Protein AF-0000000075358664 (afdb_homodimer)

pLDDT: mean 82.36, std 22.29, range [19.06, 98.88]

InterPro domains:
  IPR000719 Protein kinase domain [PS50011] (1-256)
  IPR000719 Protein kinase domain [SM00220] (4-248)
  IPR001245 Serine-threonine/tyrosine-protein kinase, catalytic domain [PF07714] (7-241)
  IPR008271 Serine/threonine-protein kinase, active site [PS00108] (92-104)
  IPR011009 Protein kinase-like domain superfamily [SSF56112] (10-264)

Solvent-accessible surface area (backbone atoms only — not comparable to full-atom values): 31852 Å² total; per-residue (Å²): 116,63,68,65,48,54,51,48,42,53,48,48,52,52,50,48,56,56,56,37,67,52,82,51,90,20,39,53,48,40,78,46,71,47,58,56,81,28,34,83,41,75,41,56,66,87,44,82,58,38,30,45,38,64,30,43,68,26,84,90,38,32,78,76,57,42,46,68,54,50,50,51,28,54,52,30,45,45,50,31,50,30,36,33,54,64,68,38,97,49,33,41,34,48,62,53,57,44,46,72,30,27,30,16,33,90,85,56,48,28,19,47,46,73,64,84,72,39,44,77,36,65,90,87,54,67,63,48,73,42,61,65,40,68,38,39,44,61,34,62,29,58,50,30,60,61,63,18,35,42,33,62,45,33,42,32,18,11,47,15,47,39,48,52,25,68,48,30,44,44,60,43,57,86,24,77,47,98,88,18,54,23,46,62,20,42,49,47,51,28,46,76,68,72,43,48,75,73,53,46,31,74,84,30,68,88,65,52,52,64,72,57,52,52,49,54,52,48,53,20,40,28,22,32,30,49,50,58,86,67,26,57,51,54,66,52,48,50,47,56,73,72,33,84,83,56,83,77,80,83,62,62,81,41,45,69,35,72,55,72,72,84,77,73,81,78,63,77,82,72,70,64,77,67,74,76,72,73,75,70,76,71,76,70,76,76,73,79,126,117,62,66,65,48,53,52,49,42,54,49,46,53,53,52,47,56,57,56,36,66,54,81,51,89,18,39,52,48,43,78,46,72,46,58,57,81,28,35,82,41,77,42,58,66,87,43,82,58,39,30,46,40,65,29,43,69,27,86,90,37,32,77,75,58,44,47,68,53,49,50,51,28,52,51,31,44,45,52,32,49,30,36,32,54,64,69,38,96,49,32,40,33,49,63,51,57,44,46,71,28,26,29,15,34,90,85,56,48,30,18,45,47,72,63,85,70,39,45,77,36,65,90,88,55,66,62,46,73,42,61,63,41,68,37,39,41,62,34,61,29,60,51,30,63,61,61,18,34,44,33,62,45,34,44,32,18,10,47,15,46,40,48,52,24,68,49,30,44,44,58,43,58,87,24,78,46,98,87,19,56,23,46,61,21,42,51,48,52,27,46,76,69,72,43,48,75,72,52,45,30,75,84,34,67,87,66,51,53,63,71,57,50,50,49,52,53,48,52,20,39,28,22,32,31,50,49,58,84,68,27,56,51,54,66,52,48,50,47,58,73,73,33,84,83,56,83,75,80,83,60,61,81,43,45,71,36,72,56,73,73,77,78,79,72,78,64,77,82,71,70,64,78,68,72,74,74,74,75,71,76,71,77,71,79,75,73,78,124

Sequence (578 aa):
LSSQSGQGLEEFKNEMMLIAKLQHRNLVRLFGCCIEHGEKILIYEYMPNKSLDCFLFDPTKTGLLGWEMRVRILEGVAQGLLYLHHYSRLRVIHRDLKASNILLDSNMNPKISDFGIARLFGGDELQSNTKRIVGTYGYMSPEYALRGLFSIKSDVFSFGVLVLETLSSKKNAHFYNTDSLTLLGHAWNLWNDGRAWELMDSILQNDASYPMLNRYINVALLCVQENAADRPTMLEVISMLTNENVILPSPLQPAFSHVRIAENSSLPANCEVEACTVNCLTLSAMDARLSSQSGQGLEEFKNEMMLIAKLQHRNLVRLFGCCIEHGEKILIYEYMPNKSLDCFLFDPTKTGLLGWEMRVRILEGVAQGLLYLHHYSRLRVIHRDLKASNILLDSNMNPKISDFGIARLFGGDELQSNTKRIVGTYGYMSPEYALRGLFSIKSDVFSFGVLVLETLSSKKNAHFYNTDSLTLLGHAWNLWNDGRAWELMDSILQNDASYPMLNRYINVALLCVQENAADRPTMLEVISMLTNENVILPSPLQPAFSHVRIAENSSLPANCEVEACTVNCLTLSAMDAR

Radius of gyration: 25.47 Å; Cα contacts (8 Å, |Δi|>4): 985; chains: 2; bounding box: 72×83×66 Å

Nearest PDB structures (foldseek):
  5lpw-assembly1_A  TM=8.864E-01  e=1.838E-20  Arabidopsis thaliana
  4q5j-assembly1_A  TM=8.967E-01  e=1.034E-20  Arabidopsis thaliana
  4oh4-assembly1_A  TM=8.883E-01  e=3.460E-20  Arabidopsis thaliana
  4oh4-assembly2_B  TM=8.925E-01  e=9.204E-20  Arabidopsis thaliana
  4q5j-assembly2_B  TM=9.035E-01  e=2.060E-19  Arabidopsis thaliana

Organism: Citrus sinensis (NCBI:txid2711)

Structure (mmCIF, N/CA/C/O backbone):
data_AF-0000000075358664-model_v1
#
loop_
_entity.id
_entity.type
_entity.pdbx_description
1 polymer 'non-specific serine/threonine protein kinase'
#
loop_
_atom_site.group_PDB
_atom_site.id
_atom_site.type_symbol
_atom_site.label_atom_id
_atom_site.label_alt_id
_atom_site.label_comp_id
_atom_site.label_asym_id
_atom_site.label_entity_id
_atom_site.label_seq_id
_atom_site.pdbx_PDB_ins_code
_atom_site.Cartn_x
_atom_site.Cartn_y
_atom_site.Cartn_z
_atom_site.occupancy
_atom_site.B_iso_or_equiv
_atom_site.auth_seq_id
_atom_site.auth_comp_id
_atom_site.auth_asym_id
_atom_site.auth_atom_id
_atom_site.pdbx_PDB_model_num
ATOM 1 N N . LEU A 1 1 ? -15.062 -9.227 -15.859 1 36.56 1 LEU A N 1
ATOM 2 C CA . LEU A 1 1 ? -14.188 -8.188 -15.328 1 36.56 1 LEU A CA 1
ATOM 3 C C . LEU A 1 1 ? -14.852 -6.812 -15.438 1 36.56 1 LEU A C 1
ATOM 5 O O . LEU A 1 1 ? -14.695 -5.973 -14.547 1 36.56 1 LEU A O 1
ATOM 9 N N . SER A 1 2 ? -15.734 -6.715 -16.562 1 42.56 2 SER A N 1
ATOM 10 C CA . SER A 1 2 ? -16.391 -5.453 -16.891 1 42.56 2 SER A CA 1
ATOM 11 C C . SER A 1 2 ? -17.5 -5.121 -15.906 1 42.56 2 SER A C 1
ATOM 13 O O . SER A 1 2 ? -17.688 -3.963 -15.531 1 42.56 2 SER A O 1
ATOM 15 N N . SER A 1 3 ? -18.172 -6.168 -15.641 1 41.19 3 SER A N 1
ATOM 16 C CA . SER A 1 3 ? -19.375 -5.898 -14.836 1 41.19 3 SER A CA 1
ATOM 17 C C . SER A 1 3 ? -19 -5.406 -13.438 1 41.19 3 SER A C 1
ATOM 19 O O . SER A 1 3 ? -19.656 -4.516 -12.898 1 41.19 3 SER A O 1
ATOM 21 N N . GLN A 1 4 ? -17.938 -5.996 -12.922 1 45.41 4 GLN A N 1
ATOM 22 C CA . GLN A 1 4 ? -17.5 -5.602 -11.578 1 45.41 4 GLN A CA 1
ATOM 23 C C . GLN A 1 4 ? -16.922 -4.191 -11.586 1 45.41 4 GLN A C 1
ATOM 25 O O . GLN A 1 4 ? -17.047 -3.459 -10.602 1 45.41 4 GLN A O 1
ATOM 30 N N . SER A 1 5 ? -16.469 -3.852 -12.812 1 50.34 5 SER A N 1
ATOM 31 C CA . SER A 1 5 ? -15.914 -2.514 -12.977 1 50.34 5 SER A CA 1
ATOM 32 C C . SER A 1 5 ? -17.016 -1.453 -12.977 1 50.34 5 SER A C 1
ATOM 34 O O . SER A 1 5 ? -16.891 -0.418 -12.32 1 50.34 5 SER A O 1
ATOM 36 N N . GLY A 1 6 ? -18.109 -1.812 -13.625 1 53.06 6 GLY A N 1
ATOM 37 C CA . GLY A 1 6 ? -19.219 -0.878 -13.656 1 53.06 6 GLY A CA 1
ATOM 38 C C . GLY A 1 6 ? -19.828 -0.611 -12.289 1 53.06 6 GLY A C 1
ATOM 39 O O . GLY A 1 6 ? -20.156 0.53 -11.969 1 53.06 6 GLY A O 1
ATOM 40 N N . GLN A 1 7 ? -19.812 -1.579 -11.508 1 57.47 7 GLN A N 1
ATOM 41 C CA . GLN A 1 7 ? -20.344 -1.485 -10.156 1 57.47 7 GLN A CA 1
ATOM 42 C C . GLN A 1 7 ? -19.469 -0.592 -9.281 1 57.47 7 GLN A C 1
ATOM 44 O O . GLN A 1 7 ? -19.984 0.191 -8.477 1 57.47 7 GLN A O 1
ATOM 49 N N . GLY A 1 8 ? -18.188 -0.628 -9.688 1 67.94 8 GLY A N 1
ATOM 50 C CA . GLY A 1 8 ? -17.281 0.195 -8.906 1 67.94 8 GLY A CA 1
ATOM 51 C C . GLY A 1 8 ? -17.453 1.681 -9.148 1 67.94 8 GLY A C 1
ATOM 52 O O . GLY A 1 8 ? -17.406 2.48 -8.211 1 67.94 8 GLY A O 1
ATOM 53 N N . LEU A 1 9 ? -17.797 1.936 -10.352 1 71.44 9 LEU A N 1
ATOM 54 C CA . LEU A 1 9 ? -17.969 3.338 -10.719 1 71.44 9 LEU A CA 1
ATOM 55 C C . LEU A 1 9 ? -19.25 3.904 -10.141 1 71.44 9 LEU A C 1
ATOM 57 O O . LEU A 1 9 ? -19.281 5.039 -9.664 1 71.44 9 LEU A O 1
ATOM 61 N N . GLU A 1 10 ? -20.25 3.111 -10.273 1 73.69 10 GLU A N 1
ATOM 62 C CA . GLU A 1 10 ? -21.531 3.549 -9.719 1 73.69 10 GLU A CA 1
ATOM 63 C C . GLU A 1 10 ? -21.438 3.721 -8.203 1 73.69 10 GLU A C 1
ATOM 65 O O . GLU A 1 10 ? -21.984 4.676 -7.648 1 73.69 10 GLU A O 1
ATOM 70 N N . GLU A 1 11 ? -20.75 2.844 -7.695 1 76.81 11 GLU A N 1
ATOM 71 C CA . GLU A 1 11 ? -20.562 2.93 -6.25 1 76.81 11 GLU A CA 1
ATOM 72 C C . GLU A 1 11 ? -19.781 4.188 -5.871 1 76.81 11 GLU A C 1
ATOM 74 O O . GLU A 1 11 ? -20.125 4.871 -4.906 1 76.81 11 GLU A O 1
ATOM 79 N N . PHE A 1 12 ? -18.828 4.504 -6.645 1 79.19 12 PHE A N 1
ATOM 80 C CA . PHE A 1 12 ? -18.031 5.695 -6.395 1 79.19 12 PHE A CA 1
ATOM 81 C C . PHE A 1 12 ? -18.875 6.953 -6.508 1 79.19 12 PHE A C 1
ATOM 83 O O . PHE A 1 12 ? -18.844 7.816 -5.629 1 79.19 12 PHE A O 1
ATOM 90 N N . LYS A 1 13 ? -19.641 6.996 -7.527 1 78.19 13 LYS A N 1
ATOM 91 C CA . LYS A 1 13 ? -20.484 8.172 -7.734 1 78.19 13 LYS A CA 1
ATOM 92 C C . LYS A 1 13 ? -21.469 8.344 -6.594 1 78.19 13 LYS A C 1
ATOM 94 O O . LYS A 1 13 ? -21.688 9.461 -6.105 1 78.19 13 LYS A O 1
ATOM 99 N N . ASN A 1 14 ? -22 7.246 -6.188 1 82.31 14 ASN A N 1
ATOM 100 C CA . ASN A 1 14 ? -22.953 7.293 -5.09 1 82.31 14 ASN A CA 1
ATOM 101 C C . ASN A 1 14 ? -22.297 7.754 -3.791 1 82.31 14 ASN A C 1
ATOM 103 O O . ASN A 1 14 ? -22.859 8.586 -3.07 1 82.31 14 ASN A O 1
ATOM 107 N N . GLU A 1 15 ? -21.156 7.227 -3.6 1 82.88 15 GLU A N 1
ATOM 108 C CA . GLU A 1 15 ? -20.438 7.621 -2.4 1 82.88 15 GLU A CA 1
ATOM 109 C C . GLU A 1 15 ? -20.062 9.102 -2.438 1 82.88 15 GLU A C 1
ATOM 111 O O . GLU A 1 15 ? -20.219 9.812 -1.438 1 82.88 15 GLU A O 1
ATOM 116 N N . MET A 1 16 ? -19.734 9.586 -3.564 1 83.94 16 MET A N 1
ATOM 117 C CA . MET A 1 16 ? -19.312 10.984 -3.689 1 83.94 16 MET A CA 1
ATOM 118 C C . MET A 1 16 ? -20.516 11.922 -3.525 1 83.94 16 MET A C 1
ATOM 120 O O . MET A 1 16 ? -20.375 13 -2.953 1 83.94 16 MET A O 1
ATOM 124 N N . MET A 1 17 ? -21.609 11.445 -3.945 1 85.62 17 MET A N 1
ATOM 125 C CA . MET A 1 17 ? -22.812 12.258 -3.793 1 85.62 17 MET A CA 1
ATOM 126 C C . MET A 1 17 ? -23.172 12.422 -2.32 1 85.62 17 MET A C 1
ATOM 128 O O . MET A 1 17 ? -23.641 13.484 -1.906 1 85.62 17 MET A O 1
ATOM 132 N N . LEU A 1 18 ? -22.953 11.375 -1.618 1 85.25 18 LEU A N 1
ATOM 133 C CA . LEU A 1 18 ? -23.234 11.445 -0.187 1 85.25 18 LEU A CA 1
ATOM 134 C C . LEU A 1 18 ? -22.203 12.32 0.521 1 85.25 18 LEU A C 1
ATOM 136 O O . LEU A 1 18 ? -22.562 13.117 1.394 1 85.25 18 LEU A O 1
ATOM 140 N N . ILE A 1 19 ? -21.016 12.227 0.086 1 87.44 19 ILE A N 1
ATOM 141 C CA . ILE A 1 19 ? -19.953 13.016 0.692 1 87.44 19 ILE A CA 1
ATOM 142 C C . ILE A 1 19 ? -20.156 14.492 0.365 1 87.44 19 ILE A C 1
ATOM 144 O O . ILE A 1 19 ? -19.875 15.359 1.192 1 87.44 19 ILE A O 1
ATOM 148 N N . ALA A 1 20 ? -20.672 14.727 -0.804 1 88.06 20 ALA A N 1
ATOM 149 C CA . ALA A 1 20 ? -20.906 16.109 -1.244 1 88.06 20 ALA A CA 1
ATOM 150 C C . ALA A 1 20 ? -21.922 16.797 -0.352 1 88.06 20 ALA A C 1
ATOM 152 O O . ALA A 1 20 ? -21.984 18.031 -0.297 1 88.06 20 ALA A O 1
ATOM 153 N N . LYS A 1 21 ? -22.688 16.078 0.327 1 88.81 21 LYS A N 1
ATOM 154 C CA . LYS A 1 21 ? -23.719 16.641 1.184 1 88.81 21 LYS A CA 1
ATOM 155 C C . LYS A 1 21 ? -23.156 17.047 2.541 1 88.81 21 LYS A C 1
ATOM 157 O O . LYS A 1 21 ? -23.812 17.766 3.303 1 88.81 21 LYS A O 1
ATOM 162 N N . LEU A 1 22 ? -22.047 16.578 2.811 1 89.75 22 LEU A N 1
ATOM 163 C CA . LEU A 1 22 ? -21.438 16.922 4.094 1 89.75 22 LEU A CA 1
ATOM 164 C C . LEU A 1 22 ? -21 18.375 4.125 1 89.75 22 LEU A C 1
ATOM 166 O O . LEU A 1 22 ? -20.453 18.891 3.146 1 89.75 22 LEU A O 1
ATOM 170 N N . GLN A 1 23 ? -21.391 19.047 5.262 1 91.19 23 GLN A N 1
ATOM 171 C CA . GLN A 1 23 ? -21.016 20.453 5.457 1 91.19 23 GLN A CA 1
ATOM 172 C C . GLN A 1 23 ? -20.344 20.656 6.812 1 91.19 23 GLN A C 1
ATOM 174 O O . GLN A 1 23 ? -20.922 20.328 7.852 1 91.19 23 GLN A O 1
ATOM 179 N N . HIS A 1 24 ? -19.219 21.156 6.785 1 94.94 24 HIS A N 1
ATOM 180 C CA . HIS A 1 24 ? -18.422 21.484 7.965 1 94.94 24 HIS A CA 1
ATOM 181 C C . HIS A 1 24 ? -17.375 22.531 7.645 1 94.94 24 HIS A C 1
ATOM 183 O O . HIS A 1 24 ? -16.812 22.547 6.539 1 94.94 24 HIS A O 1
ATOM 189 N N . ARG A 1 25 ? -17.062 23.312 8.562 1 96.5 25 ARG A N 1
ATOM 190 C CA . ARG A 1 25 ? -16.141 24.438 8.344 1 96.5 25 ARG A CA 1
ATOM 191 C C . ARG A 1 25 ? -14.758 23.938 7.969 1 96.5 25 ARG A C 1
ATOM 193 O O . ARG A 1 25 ? -14 24.641 7.293 1 96.5 25 ARG A O 1
ATOM 200 N N . ASN A 1 26 ? -14.383 22.734 8.352 1 98 26 ASN A N 1
ATOM 201 C CA . ASN A 1 26 ? -13.047 22.203 8.094 1 98 26 ASN A CA 1
ATOM 202 C C . ASN A 1 26 ? -13.062 21.141 7.004 1 98 26 ASN A C 1
ATOM 204 O O . ASN A 1 26 ? -12.125 20.344 6.902 1 98 26 ASN A O 1
ATOM 208 N N . LEU A 1 27 ? -14.125 21.078 6.242 1 96.69 27 LEU A N 1
ATOM 209 C CA . LEU A 1 27 ? -14.227 20.25 5.039 1 96.69 27 LEU A CA 1
ATOM 210 C C . LEU A 1 27 ? -14.477 21.109 3.809 1 96.69 27 LEU A C 1
ATOM 212 O O . LEU A 1 27 ? -15.289 22.047 3.85 1 96.69 27 LEU A O 1
ATOM 216 N N . VAL A 1 28 ? -13.711 20.781 2.791 1 96.06 28 VAL A N 1
ATOM 217 C CA . VAL A 1 28 ? -13.969 21.5 1.547 1 96.06 28 VAL A CA 1
ATOM 218 C C . VAL A 1 28 ? -15.367 21.156 1.032 1 96.06 28 VAL A C 1
ATOM 220 O O . VAL A 1 28 ? -15.812 20.016 1.151 1 96.06 28 VAL A O 1
ATOM 223 N N . ARG A 1 29 ? -15.953 22.109 0.507 1 92.75 29 ARG A N 1
ATOM 224 C CA . ARG A 1 29 ? -17.266 21.859 -0.096 1 92.75 29 ARG A CA 1
ATOM 225 C C . ARG A 1 29 ? -17.125 21.219 -1.471 1 92.75 29 ARG A C 1
ATOM 227 O O . ARG A 1 29 ? -16.438 21.75 -2.348 1 92.75 29 ARG A O 1
ATOM 234 N N . LEU A 1 30 ? -17.703 20.062 -1.609 1 90.06 30 LEU A N 1
ATOM 235 C CA . LEU A 1 30 ? -17.688 19.359 -2.885 1 90.06 30 LEU A CA 1
ATOM 236 C C . LEU A 1 30 ? -18.906 19.734 -3.73 1 90.06 30 LEU A C 1
ATOM 238 O O . LEU A 1 30 ? -20.047 19.578 -3.295 1 90.06 30 LEU A O 1
ATOM 242 N N . PHE A 1 31 ? -18.656 20.266 -4.934 1 87.69 31 PHE A N 1
ATOM 243 C CA . PHE A 1 31 ? -19.75 20.703 -5.801 1 87.69 31 PHE A CA 1
ATOM 244 C C . PHE A 1 31 ? -20.203 19.578 -6.723 1 87.69 31 PHE A C 1
ATOM 246 O O . PHE A 1 31 ? -21.344 19.547 -7.16 1 87.69 31 PHE A O 1
ATOM 253 N N . GLY A 1 32 ? -19.266 18.734 -7.055 1 83.12 32 GLY A N 1
ATOM 254 C CA . GLY A 1 32 ? -19.609 17.641 -7.945 1 83.12 32 GLY A CA 1
ATOM 255 C C . GLY A 1 32 ? -18.422 16.75 -8.297 1 83.12 32 GLY A C 1
ATOM 256 O O . GLY A 1 32 ? -17.312 16.984 -7.809 1 83.12 32 GLY A O 1
ATOM 257 N N . CYS A 1 33 ? -18.781 15.633 -8.852 1 80.44 33 CYS A N 1
ATOM 258 C CA . CYS A 1 33 ? -17.766 14.727 -9.359 1 80.44 33 CYS A CA 1
ATOM 259 C C . CYS A 1 33 ? -18.094 14.281 -10.781 1 80.44 33 CYS A C 1
ATOM 261 O O . CYS A 1 33 ? -19.25 14.305 -11.188 1 80.44 33 CYS A O 1
ATOM 263 N N . CYS A 1 34 ? -17.078 14.188 -11.516 1 75.56 34 CYS A N 1
ATOM 264 C CA . CYS A 1 34 ? -17.266 13.641 -12.859 1 75.56 34 CYS A CA 1
ATOM 265 C C . CYS A 1 34 ? -16.125 12.695 -13.234 1 75.56 34 CYS A C 1
ATOM 267 O O . CYS A 1 34 ? -15.109 12.648 -12.547 1 75.56 34 CYS A O 1
ATOM 269 N N . ILE A 1 35 ? -16.453 11.852 -14.047 1 70.38 35 ILE A N 1
ATOM 270 C CA . ILE A 1 35 ? -15.422 10.984 -14.617 1 70.38 35 ILE A CA 1
ATOM 271 C C . ILE A 1 35 ? -15.102 11.43 -16.047 1 70.38 35 ILE A C 1
ATOM 273 O O . ILE A 1 35 ? -15.984 11.492 -16.891 1 70.38 35 ILE A O 1
ATOM 277 N N . GLU A 1 36 ? -13.898 12.016 -16.172 1 65.19 36 GLU A N 1
ATOM 278 C CA . GLU A 1 36 ? -13.461 12.453 -17.5 1 65.19 36 GLU A CA 1
ATOM 279 C C . GLU A 1 36 ? -12.234 11.664 -17.969 1 65.19 36 GLU A C 1
ATOM 281 O O . GLU A 1 36 ? -11.211 11.641 -17.281 1 65.19 36 GLU A O 1
ATOM 286 N N . HIS A 1 37 ? -12.32 11.102 -19.047 1 63.09 37 HIS A N 1
ATOM 287 C CA . HIS A 1 37 ? -11.227 10.344 -19.641 1 63.09 37 HIS A CA 1
ATOM 288 C C . HIS A 1 37 ? -10.664 9.328 -18.641 1 63.09 37 HIS A C 1
ATOM 290 O O . HIS A 1 37 ? -9.445 9.219 -18.484 1 63.09 37 HIS A O 1
ATOM 296 N N . GLY A 1 38 ? -11.547 8.672 -17.828 1 63.31 38 GLY A N 1
ATOM 297 C CA . GLY A 1 38 ? -11.141 7.598 -16.922 1 63.31 38 GLY A CA 1
ATOM 298 C C . GLY A 1 38 ? -10.602 8.094 -15.602 1 63.31 38 GLY A C 1
ATOM 299 O O . GLY A 1 38 ? -10.25 7.301 -14.727 1 63.31 38 GLY A O 1
ATOM 300 N N . GLU A 1 39 ? -10.602 9.383 -15.477 1 67.88 39 GLU A N 1
ATOM 301 C CA . GLU A 1 39 ? -10.117 9.953 -14.227 1 67.88 39 GLU A CA 1
ATOM 302 C C . GLU A 1 39 ? -11.273 10.508 -13.391 1 67.88 39 GLU A C 1
ATOM 304 O O . GLU A 1 39 ? -12.195 11.125 -13.93 1 67.88 39 GLU A O 1
ATOM 309 N N . LYS A 1 40 ? -11.172 10.062 -12.148 1 74.12 40 LYS A N 1
ATOM 310 C CA . LYS A 1 40 ? -12.109 10.664 -11.203 1 74.12 40 LYS A CA 1
ATOM 311 C C . LYS A 1 40 ? -11.734 12.109 -10.891 1 74.12 40 LYS A C 1
ATOM 313 O O . LYS A 1 40 ? -10.594 12.391 -10.523 1 74.12 40 LYS A O 1
ATOM 318 N N . ILE A 1 41 ? -12.664 13 -11.266 1 77.88 41 ILE A N 1
ATOM 319 C CA . ILE A 1 41 ? -12.414 14.414 -11.016 1 77.88 41 ILE A CA 1
ATOM 320 C C . ILE A 1 41 ? -13.391 14.93 -9.953 1 77.88 41 ILE A C 1
ATOM 322 O O . ILE A 1 41 ? -14.602 14.719 -10.062 1 77.88 41 ILE A O 1
ATOM 326 N N . LEU A 1 42 ? -12.867 15.484 -8.992 1 83.38 42 LEU A N 1
ATOM 327 C CA . LEU A 1 42 ? -13.664 16.125 -7.949 1 83.38 42 LEU A CA 1
ATOM 328 C C . LEU A 1 42 ? -13.633 17.641 -8.086 1 83.38 42 LEU A C 1
ATOM 330 O O . LEU A 1 42 ? -12.578 18.219 -8.367 1 83.38 42 LEU A O 1
ATOM 334 N N . ILE A 1 43 ? -14.797 18.266 -8.07 1 86.12 43 ILE A N 1
ATOM 335 C CA . ILE A 1 43 ? -14.898 19.719 -8.133 1 86.12 43 ILE A CA 1
ATOM 336 C C . ILE A 1 43 ? -15.242 20.281 -6.754 1 86.12 43 ILE A C 1
ATOM 338 O O . ILE A 1 43 ? -16.266 19.922 -6.172 1 86.12 43 ILE A O 1
ATOM 342 N N . TYR A 1 44 ? -14.305 21.078 -6.219 1 88.94 44 TYR A N 1
ATOM 343 C CA . TYR A 1 44 ? -14.562 21.625 -4.898 1 88.94 44 TYR A CA 1
ATOM 344 C C . TYR A 1 44 ? -14.32 23.141 -4.887 1 88.94 44 TYR A C 1
ATOM 346 O O . TYR A 1 44 ? -13.875 23.703 -5.887 1 88.94 44 TYR A O 1
ATOM 354 N N . GLU A 1 45 ? -14.742 23.797 -3.863 1 90.75 45 GLU A N 1
ATOM 355 C CA . GLU A 1 45 ? -14.57 25.234 -3.682 1 90.75 45 GLU A CA 1
ATOM 356 C C . GLU A 1 45 ? -13.102 25.625 -3.795 1 90.75 45 GLU A C 1
ATOM 358 O O . GLU A 1 45 ? -12.211 24.844 -3.471 1 90.75 45 GLU A O 1
ATOM 363 N N . TYR A 1 46 ? -12.93 26.781 -4.297 1 88.88 46 TYR A N 1
ATOM 364 C CA . TYR A 1 46 ? -11.578 27.312 -4.484 1 88.88 46 TYR A CA 1
ATOM 365 C C . TYR A 1 46 ? -10.953 27.703 -3.15 1 88.88 46 TYR A C 1
ATOM 367 O O . TYR A 1 46 ? -11.602 28.344 -2.324 1 88.88 46 TYR A O 1
ATOM 375 N N . MET A 1 47 ? -9.758 27.266 -2.979 1 92 47 MET A N 1
ATOM 376 C CA . MET A 1 47 ? -8.969 27.594 -1.796 1 92 47 MET A CA 1
ATOM 377 C C . MET A 1 47 ? -7.746 28.438 -2.174 1 92 47 MET A C 1
ATOM 379 O O . MET A 1 47 ? -6.75 27.891 -2.664 1 92 47 MET A O 1
ATOM 383 N N . PRO A 1 48 ? -7.734 29.703 -1.824 1 91.5 48 PRO A N 1
ATOM 384 C CA . PRO A 1 48 ? -6.762 30.641 -2.393 1 91.5 48 PRO A CA 1
ATOM 385 C C . PRO A 1 48 ? -5.336 30.359 -1.928 1 91.5 48 PRO A C 1
ATOM 387 O O . PRO A 1 48 ? -4.379 30.641 -2.652 1 91.5 48 PRO A O 1
ATOM 390 N N . ASN A 1 49 ? -5.164 29.875 -0.69 1 93.38 49 ASN A N 1
ATOM 391 C CA . ASN A 1 49 ? -3.816 29.719 -0.158 1 93.38 49 ASN A CA 1
ATOM 392 C C . ASN A 1 49 ? -3.262 28.328 -0.432 1 93.38 49 ASN A C 1
ATOM 394 O O . ASN A 1 49 ? -2.275 27.906 0.179 1 93.38 49 ASN A O 1
ATOM 398 N N . LYS A 1 50 ? -3.855 27.578 -1.27 1 93.44 50 LYS A N 1
ATOM 399 C CA . LYS A 1 50 ? -3.387 26.266 -1.718 1 93.44 50 LYS A CA 1
ATOM 400 C C . LYS A 1 50 ? -3.289 25.281 -0.55 1 93.44 50 LYS A C 1
ATOM 402 O O . LYS A 1 50 ? -4.113 25.312 0.366 1 93.44 50 LYS A O 1
ATOM 407 N N . SER A 1 51 ? -2.43 24.328 -0.701 1 96.69 51 SER A N 1
ATOM 408 C CA . SER A 1 51 ? -2.383 23.25 0.275 1 96.69 51 SER A CA 1
ATOM 409 C C . SER A 1 51 ? -1.314 23.5 1.333 1 96.69 51 SER A C 1
ATOM 411 O O . SER A 1 51 ? -0.385 24.281 1.109 1 96.69 51 SER A O 1
ATOM 413 N N . LEU A 1 52 ? -1.48 22.891 2.441 1 97.88 52 LEU A N 1
ATOM 414 C CA . LEU A 1 52 ? -0.572 23.016 3.576 1 97.88 52 LEU A CA 1
ATOM 415 C C . LEU A 1 52 ? 0.846 22.609 3.18 1 97.88 52 LEU A C 1
ATOM 417 O O . LEU A 1 52 ? 1.817 23.219 3.645 1 97.88 52 LEU A O 1
ATOM 421 N N . ASP A 1 53 ? 0.987 21.547 2.332 1 96 53 ASP A N 1
ATOM 422 C CA . ASP A 1 53 ? 2.307 21.062 1.942 1 96 53 ASP A CA 1
ATOM 423 C C . ASP A 1 53 ? 3.1 22.141 1.209 1 96 53 ASP A C 1
ATOM 425 O O . ASP A 1 53 ? 4.328 22.172 1.284 1 96 53 ASP A O 1
ATOM 429 N N . CYS A 1 54 ? 2.443 23.078 0.572 1 94.19 54 CYS A N 1
ATOM 430 C CA . CYS A 1 54 ? 3.078 24.172 -0.152 1 94.19 54 CYS A CA 1
ATOM 431 C C . CYS A 1 54 ? 3.801 25.109 0.806 1 94.19 54 CYS A C 1
ATOM 433 O O . CYS A 1 54 ? 4.734 25.812 0.409 1 94.19 54 CYS A O 1
ATOM 435 N N . PHE A 1 55 ? 3.385 25.141 2.01 1 94.38 55 PHE A N 1
ATOM 436 C CA . PHE A 1 55 ? 4 25.984 3.025 1 94.38 55 PHE A CA 1
ATOM 437 C C . PHE A 1 55 ? 5.02 25.203 3.84 1 94.38 55 PHE A C 1
ATOM 439 O O . PHE A 1 55 ? 6.156 25.641 4.012 1 94.38 55 PHE A O 1
ATOM 446 N N . LEU A 1 56 ? 4.695 24.047 4.227 1 94.5 56 LEU A N 1
ATOM 447 C CA . LEU A 1 56 ? 5.5 23.266 5.16 1 94.5 56 LEU A CA 1
ATOM 448 C C . LEU A 1 56 ? 6.828 22.859 4.527 1 94.5 56 LEU A C 1
ATOM 450 O O . LEU A 1 56 ? 7.867 22.859 5.195 1 94.5 56 LEU A O 1
ATOM 454 N N . PHE A 1 57 ? 6.734 22.484 3.246 1 92.5 57 PHE A N 1
ATOM 455 C CA . PHE A 1 57 ? 7.906 21.844 2.668 1 92.5 57 PHE A CA 1
ATOM 456 C C . PHE A 1 57 ? 8.57 22.75 1.643 1 92.5 57 PHE A C 1
ATOM 458 O O . PHE A 1 57 ? 9.422 22.312 0.871 1 92.5 57 PHE A O 1
ATOM 465 N N . ASP A 1 58 ? 8.18 23.938 1.615 1 90.5 58 ASP A N 1
ATOM 466 C CA . ASP A 1 58 ? 8.828 24.984 0.834 1 90.5 58 ASP A CA 1
ATOM 467 C C . ASP A 1 58 ? 9.625 25.922 1.735 1 90.5 58 ASP A C 1
ATOM 469 O O . ASP A 1 58 ? 9.047 26.734 2.469 1 90.5 58 ASP A O 1
ATOM 473 N N . PRO A 1 59 ? 10.883 25.891 1.601 1 86.5 59 PRO A N 1
ATOM 474 C CA . PRO A 1 59 ? 11.727 26.672 2.494 1 86.5 59 PRO A CA 1
ATOM 475 C C . PRO A 1 59 ? 11.438 28.172 2.406 1 86.5 59 PRO A C 1
ATOM 477 O O . PRO A 1 59 ? 11.672 28.906 3.371 1 86.5 59 PRO A O 1
ATOM 480 N N . THR A 1 60 ? 10.906 28.594 1.328 1 88.5 60 THR A N 1
ATOM 481 C CA . THR A 1 60 ? 10.656 30.031 1.152 1 88.5 60 THR A CA 1
ATOM 482 C C . THR A 1 60 ? 9.336 30.422 1.813 1 88.5 60 THR A C 1
ATOM 484 O O . THR A 1 60 ? 9.086 31.609 2.043 1 88.5 60 THR A O 1
ATOM 487 N N . LYS A 1 61 ? 8.508 29.453 2.16 1 89 61 LYS A N 1
ATOM 488 C CA . LYS A 1 61 ? 7.176 29.766 2.668 1 89 61 LYS A CA 1
ATOM 489 C C . LYS A 1 61 ? 6.996 29.266 4.098 1 89 61 LYS A C 1
ATOM 491 O O . LYS A 1 61 ? 6.055 29.656 4.789 1 89 61 LYS A O 1
ATOM 496 N N . THR A 1 62 ? 7.879 28.453 4.477 1 83 62 THR A N 1
ATOM 497 C CA . THR A 1 62 ? 7.734 27.797 5.77 1 83 62 THR A CA 1
ATOM 498 C C . THR A 1 62 ? 7.637 28.828 6.891 1 83 62 THR A C 1
ATOM 500 O O . THR A 1 62 ? 6.918 28.625 7.871 1 83 62 THR A O 1
ATOM 503 N N . GLY A 1 63 ? 8.266 29.906 6.754 1 85.06 63 GLY A N 1
ATOM 504 C CA . GLY A 1 63 ? 8.281 30.953 7.77 1 85.06 63 GLY A CA 1
ATOM 505 C C . GLY A 1 63 ? 6.945 31.641 7.945 1 85.06 63 GLY A C 1
ATOM 506 O O . GLY A 1 63 ? 6.711 32.312 8.961 1 85.06 63 GLY A O 1
ATOM 507 N N . LEU A 1 64 ? 6.086 31.422 7.055 1 88.31 64 LEU A N 1
ATOM 508 C CA . LEU A 1 64 ? 4.773 32.062 7.098 1 88.31 64 LEU A CA 1
ATOM 509 C C . LEU A 1 64 ? 3.848 31.328 8.062 1 88.31 64 LEU A C 1
ATOM 511 O O . LEU A 1 64 ? 2.811 31.859 8.461 1 88.31 64 LEU A O 1
ATOM 515 N N . LEU A 1 65 ? 4.238 30.141 8.391 1 93.5 65 LEU A N 1
ATOM 516 C CA . LEU A 1 65 ? 3.432 29.359 9.328 1 93.5 65 LEU A CA 1
ATOM 517 C C . LEU A 1 65 ? 4.035 29.391 10.727 1 93.5 65 LEU A C 1
ATOM 519 O O . LEU A 1 65 ? 4.836 28.531 11.086 1 93.5 65 LEU A O 1
ATOM 523 N N . GLY A 1 66 ? 3.596 30.344 11.516 1 93.62 66 GLY A N 1
ATOM 524 C CA . GLY A 1 66 ? 4.035 30.422 12.898 1 93.62 66 GLY A CA 1
ATOM 525 C C . GLY A 1 66 ? 3.369 29.391 13.789 1 93.62 66 GLY A C 1
ATOM 526 O O . GLY A 1 66 ? 2.533 28.609 13.328 1 93.62 66 GLY A O 1
ATOM 527 N N . TRP A 1 67 ? 3.713 29.406 15.039 1 95 67 TRP A N 1
ATOM 528 C CA . TRP A 1 67 ? 3.262 28.406 16 1 95 67 TRP A CA 1
ATOM 529 C C . TRP A 1 67 ? 1.741 28.406 16.125 1 95 67 TRP A C 1
ATOM 531 O O . TRP A 1 67 ? 1.099 27.375 15.953 1 95 67 TRP A O 1
ATOM 541 N N . GLU A 1 68 ? 1.212 29.562 16.328 1 94.62 68 GLU A N 1
ATOM 542 C CA . GLU A 1 68 ? -0.229 29.672 16.531 1 94.62 68 GLU A CA 1
ATOM 543 C C . GLU A 1 68 ? -1.005 29.188 15.312 1 94.62 68 GLU A C 1
ATOM 545 O O . GLU A 1 68 ? -2.031 28.516 15.445 1 94.62 68 GLU A O 1
ATOM 550 N N . MET A 1 69 ? -0.523 29.562 14.164 1 95.62 69 MET A N 1
ATOM 551 C CA . MET A 1 69 ? -1.176 29.156 12.93 1 95.62 69 MET A CA 1
ATOM 552 C C . MET A 1 69 ? -1.112 27.641 12.75 1 95.62 69 MET A C 1
ATOM 554 O O . MET A 1 69 ? -2.1 27.016 12.359 1 95.62 69 MET A O 1
ATOM 558 N N . ARG A 1 70 ? 0.017 27.062 13.008 1 96.81 70 ARG A N 1
ATOM 559 C CA . ARG A 1 70 ? 0.171 25.609 12.906 1 96.81 70 ARG A CA 1
ATOM 560 C C . ARG A 1 70 ? -0.78 24.891 13.852 1 96.81 70 ARG A C 1
ATOM 562 O O . ARG A 1 70 ? -1.406 23.906 13.477 1 96.81 70 ARG A O 1
ATOM 569 N N . VAL A 1 71 ? -0.898 25.438 15.047 1 96.31 71 VAL A N 1
ATOM 570 C CA . VAL A 1 71 ? -1.798 24.844 16.031 1 96.31 71 VAL A CA 1
ATOM 571 C C . VAL A 1 71 ? -3.24 24.953 15.547 1 96.31 71 VAL A C 1
ATOM 573 O O . VAL A 1 71 ? -3.99 23.969 15.602 1 96.31 71 VAL A O 1
ATOM 576 N N . ARG A 1 72 ? -3.59 26.062 15.078 1 97.19 72 ARG A N 1
ATOM 577 C CA . ARG A 1 72 ? -4.941 26.281 14.562 1 97.19 72 ARG A CA 1
ATOM 578 C C . ARG A 1 72 ? -5.246 25.328 13.414 1 97.19 72 ARG A C 1
ATOM 580 O O . ARG A 1 72 ? -6.344 24.766 13.336 1 97.19 72 ARG A O 1
ATOM 587 N N . ILE A 1 73 ? -4.281 25.172 12.562 1 98.25 73 ILE A N 1
ATOM 588 C CA . ILE A 1 73 ? -4.453 24.281 11.414 1 98.25 73 ILE A CA 1
ATOM 589 C C . ILE A 1 73 ? -4.652 22.844 11.898 1 98.25 73 ILE A C 1
ATOM 591 O O . ILE A 1 73 ? -5.598 22.172 11.484 1 98.25 73 ILE A O 1
ATOM 595 N N . LEU A 1 74 ? -3.822 22.391 12.789 1 98.56 74 LEU A N 1
ATOM 596 C CA . LEU A 1 74 ? -3.91 21.031 13.297 1 98.56 74 LEU A CA 1
ATOM 597 C C . LEU A 1 74 ? -5.238 20.797 14.008 1 98.56 74 LEU A C 1
ATOM 599 O O . LEU A 1 74 ? -5.875 19.75 13.82 1 98.56 74 LEU A O 1
ATOM 603 N N . GLU A 1 75 ? -5.625 21.734 14.766 1 98.12 75 GLU A N 1
ATOM 604 C CA . GLU A 1 75 ? -6.887 21.609 15.492 1 98.12 75 GLU A CA 1
ATOM 605 C C . GLU A 1 75 ? -8.07 21.594 14.531 1 98.12 75 GLU A C 1
ATOM 607 O O . GLU A 1 75 ? -9.023 20.828 14.727 1 98.12 75 GLU A O 1
ATOM 612 N N . GLY A 1 76 ? -8.016 22.422 13.547 1 98.56 76 GLY A N 1
ATOM 613 C CA . GLY A 1 76 ? -9.055 22.406 12.531 1 98.56 76 GLY A CA 1
ATOM 614 C C . GLY A 1 76 ? -9.164 21.078 11.805 1 98.56 76 GLY A C 1
ATOM 615 O O . GLY A 1 76 ? -10.273 20.578 11.594 1 98.56 76 GLY A O 1
ATOM 616 N N . VAL A 1 77 ? -8.039 20.516 11.422 1 98.81 77 VAL A N 1
ATOM 617 C CA . VAL A 1 77 ? -8.023 19.219 10.75 1 98.81 77 VAL A CA 1
ATOM 618 C C . VAL A 1 77 ? -8.609 18.156 11.672 1 98.81 77 VAL A C 1
ATOM 620 O O . VAL A 1 77 ? -9.406 17.312 11.234 1 98.81 77 VAL A O 1
ATOM 623 N N . ALA A 1 78 ? -8.227 18.203 12.938 1 98.75 78 ALA A N 1
ATOM 624 C CA . ALA A 1 78 ? -8.758 17.25 13.906 1 98.75 78 ALA A CA 1
ATOM 625 C C . ALA A 1 78 ? -10.273 17.359 14 1 98.75 78 ALA A C 1
ATOM 627 O O . ALA A 1 78 ? -10.969 16.344 14.039 1 98.75 78 ALA A O 1
ATOM 628 N N . GLN A 1 79 ? -10.766 18.531 14.039 1 98.31 79 GLN A N 1
ATOM 629 C CA . GLN A 1 79 ? -12.211 18.75 14.102 1 98.31 79 GLN A CA 1
ATOM 630 C C . GLN A 1 79 ? -12.906 18.219 12.852 1 98.31 79 GLN A C 1
ATOM 632 O O . GLN A 1 79 ? -13.992 17.641 12.945 1 98.31 79 GLN A O 1
ATOM 637 N N . GLY A 1 80 ? -12.297 18.469 11.711 1 98.25 80 GLY A N 1
ATOM 638 C CA . GLY A 1 80 ? -12.844 17.922 10.484 1 98.25 80 GLY A CA 1
ATOM 639 C C . GLY A 1 80 ? -12.93 16.406 10.492 1 98.25 80 GLY A C 1
ATOM 640 O O . GLY A 1 80 ? -13.945 15.828 10.094 1 98.25 80 GLY A O 1
ATOM 641 N N . LEU A 1 81 ? -11.883 15.75 10.938 1 98.38 81 LEU A N 1
ATOM 642 C CA . LEU A 1 81 ? -11.867 14.297 11.023 1 98.38 81 LEU A CA 1
ATOM 643 C C . LEU A 1 81 ? -12.906 13.797 12.016 1 98.38 81 LEU A C 1
ATOM 645 O O . LEU A 1 81 ? -13.586 12.789 11.758 1 98.38 81 LEU A O 1
ATOM 649 N N . LEU A 1 82 ? -12.984 14.477 13.172 1 97.62 82 LEU A N 1
ATOM 650 C CA . LEU A 1 82 ? -13.984 14.094 14.164 1 97.62 82 LEU A CA 1
ATOM 651 C C . LEU A 1 82 ? -15.383 14.141 13.555 1 97.62 82 LEU A C 1
ATOM 653 O O . LEU A 1 82 ? -16.188 13.219 13.758 1 97.62 82 LEU A O 1
ATOM 657 N N . TYR A 1 83 ? -15.672 15.148 12.828 1 96.62 83 TYR A N 1
ATOM 658 C CA . TYR A 1 83 ? -16.969 15.273 12.164 1 96.62 83 TYR A CA 1
ATOM 659 C C . TYR A 1 83 ? -17.203 14.094 11.227 1 96.62 83 TYR A C 1
ATOM 661 O O . TYR A 1 83 ? -18.281 13.484 11.258 1 96.62 83 TYR A O 1
ATOM 669 N N . LEU A 1 84 ? -16.219 13.766 10.375 1 95.81 84 LEU A N 1
ATOM 670 C CA . LEU A 1 84 ? -16.344 12.664 9.422 1 95.81 84 LEU A CA 1
ATOM 671 C C . LEU A 1 84 ? -16.578 11.344 10.141 1 95.81 84 LEU A C 1
ATOM 673 O O . LEU A 1 84 ? -17.359 10.516 9.688 1 95.81 84 LEU A O 1
ATOM 677 N N . HIS A 1 85 ? -15.938 11.172 11.258 1 95.31 85 HIS A N 1
ATOM 678 C CA . HIS A 1 85 ? -15.914 9.883 11.945 1 95.31 85 HIS A CA 1
ATOM 679 C C . HIS A 1 85 ? -17.156 9.703 12.805 1 95.31 85 HIS A C 1
ATOM 681 O O . HIS A 1 85 ? -17.625 8.578 13.008 1 95.31 85 HIS A O 1
ATOM 687 N N . HIS A 1 86 ? -17.641 10.836 13.375 1 91.38 86 HIS A N 1
ATOM 688 C CA . HIS A 1 86 ? -18.562 10.641 14.477 1 91.38 86 HIS A CA 1
ATOM 689 C C . HIS A 1 86 ? -19.828 11.469 14.281 1 91.38 86 HIS A C 1
ATOM 691 O O . HIS A 1 86 ? -20.906 11.078 14.742 1 91.38 86 HIS A O 1
ATOM 697 N N . TYR A 1 87 ? -19.766 12.562 13.766 1 89.38 87 TYR A N 1
ATOM 698 C CA . TYR A 1 87 ? -20.891 13.492 13.82 1 89.38 87 TYR A CA 1
ATOM 699 C C . TYR A 1 87 ? -21.641 13.508 12.492 1 89.38 87 TYR A C 1
ATOM 701 O O . TYR A 1 87 ? -22.766 14 12.422 1 89.38 87 TYR A O 1
ATOM 709 N N . SER A 1 88 ? -20.984 12.961 11.484 1 83 88 SER A N 1
ATOM 710 C CA . SER A 1 88 ? -21.703 12.867 10.227 1 83 88 SER A CA 1
ATOM 711 C C . SER A 1 88 ? -22.688 11.703 10.242 1 83 88 SER A C 1
ATOM 713 O O . SER A 1 88 ? -22.547 10.773 11.031 1 83 88 SER A O 1
ATOM 715 N N . ARG A 1 89 ? -23.734 11.82 9.602 1 79.56 89 ARG A N 1
ATOM 716 C CA . ARG A 1 89 ? -24.719 10.742 9.516 1 79.56 89 ARG A CA 1
ATOM 717 C C . ARG A 1 89 ? -24.094 9.469 8.953 1 79.56 89 ARG A C 1
ATOM 719 O O . ARG A 1 89 ? -24.5 8.359 9.305 1 79.56 89 ARG A O 1
ATOM 726 N N . LEU A 1 90 ? -23.109 9.742 8.203 1 81.56 90 LEU A N 1
ATOM 727 C CA . LEU A 1 90 ? -22.359 8.648 7.605 1 81.56 90 LEU A CA 1
ATOM 728 C C . LEU A 1 90 ? -20.938 8.602 8.148 1 81.56 90 LEU A C 1
ATOM 730 O O . LEU A 1 90 ? -20.312 9.648 8.359 1 81.56 90 LEU A O 1
ATOM 734 N N . ARG A 1 91 ? -20.547 7.484 8.68 1 89.25 91 ARG A N 1
ATOM 735 C CA . ARG A 1 91 ? -19.141 7.359 9.062 1 89.25 91 ARG A CA 1
ATOM 736 C C . ARG A 1 91 ? -18.234 7.297 7.836 1 89.25 91 ARG A C 1
ATOM 738 O O . ARG A 1 91 ? -18.359 6.387 7.012 1 89.25 91 ARG A O 1
ATOM 745 N N . VAL A 1 92 ? -17.438 8.312 7.695 1 93.5 92 VAL A N 1
ATOM 746 C CA . VAL A 1 92 ? -16.562 8.406 6.531 1 93.5 92 VAL A CA 1
ATOM 747 C C . VAL A 1 92 ? -15.109 8.195 6.949 1 93.5 92 VAL A C 1
ATOM 749 O O . VAL A 1 92 ? -14.617 8.859 7.871 1 93.5 92 VAL A O 1
ATOM 752 N N . ILE A 1 93 ? -14.445 7.293 6.367 1 95.69 93 ILE A N 1
ATOM 753 C CA . ILE A 1 93 ? -13 7.129 6.496 1 95.69 93 ILE A CA 1
ATOM 754 C C . ILE A 1 93 ? -12.297 7.754 5.297 1 95.69 93 ILE A C 1
ATOM 756 O O . ILE A 1 93 ? -12.539 7.359 4.152 1 95.69 93 ILE A O 1
ATOM 760 N N . HIS A 1 94 ? -11.461 8.75 5.461 1 96.25 94 HIS A N 1
ATOM 761 C CA . HIS A 1 94 ? -10.867 9.539 4.395 1 96.25 94 HIS A CA 1
ATOM 762 C C . HIS A 1 94 ? -9.867 8.719 3.592 1 96.25 94 HIS A C 1
ATOM 764 O O . HIS A 1 94 ? -9.906 8.719 2.359 1 96.25 94 HIS A O 1
ATOM 770 N N . ARG A 1 95 ? -8.852 8.039 4.352 1 96.38 95 ARG A N 1
ATOM 771 C CA . ARG A 1 95 ? -7.914 7.035 3.852 1 96.38 95 ARG A CA 1
ATOM 772 C C . ARG A 1 95 ? -6.738 7.691 3.137 1 96.38 95 ARG A C 1
ATOM 774 O O . ARG A 1 95 ? -5.801 7.008 2.715 1 96.38 95 ARG A O 1
ATOM 781 N N . ASP A 1 96 ? -6.719 9.039 3.049 1 96.94 96 ASP A N 1
ATOM 782 C CA . ASP A 1 96 ? -5.586 9.688 2.393 1 96.94 96 ASP A CA 1
ATOM 783 C C . ASP A 1 96 ? -5.32 11.062 2.992 1 96.94 96 ASP A C 1
ATOM 785 O O . ASP A 1 96 ? -5.105 12.031 2.262 1 96.94 96 ASP A O 1
ATOM 789 N N . LEU A 1 97 ? -5.465 11.156 4.238 1 98.06 97 LEU A N 1
ATOM 790 C CA . LEU A 1 97 ? -5.141 12.398 4.926 1 98.06 97 LEU A CA 1
ATOM 791 C C . LEU A 1 97 ? -3.643 12.672 4.879 1 98.06 97 LEU A C 1
ATOM 793 O O . LEU A 1 97 ? -2.836 11.812 5.23 1 98.06 97 LEU A O 1
ATOM 797 N N . LYS A 1 98 ? -3.254 13.812 4.371 1 97.5 98 LYS A N 1
ATOM 798 C CA . LYS A 1 98 ? -1.87 14.258 4.238 1 97.5 98 LYS A CA 1
ATOM 799 C C . LYS A 1 98 ? -1.799 15.766 4.012 1 97.5 98 LYS A C 1
ATOM 801 O O . LYS A 1 98 ? -2.824 16.422 3.797 1 97.5 98 LYS A O 1
ATOM 806 N N . ALA A 1 99 ? -0.642 16.312 4.07 1 97.62 99 ALA A N 1
ATOM 807 C CA . ALA A 1 99 ? -0.456 17.75 4.027 1 97.62 99 ALA A CA 1
ATOM 808 C C . ALA A 1 99 ? -0.977 18.328 2.715 1 97.62 99 ALA A C 1
ATOM 810 O O . ALA A 1 99 ? -1.536 19.438 2.691 1 97.62 99 ALA A O 1
ATOM 811 N N . SER A 1 100 ? -0.875 17.562 1.625 1 96.5 100 SER A N 1
ATOM 812 C CA . SER A 1 100 ? -1.285 18.062 0.317 1 96.5 100 SER A CA 1
ATOM 813 C C . SER A 1 100 ? -2.805 18.062 0.181 1 96.5 100 SER A C 1
ATOM 815 O O . SER A 1 100 ? -3.348 18.688 -0.732 1 96.5 100 SER A O 1
ATOM 817 N N . ASN A 1 101 ? -3.451 17.359 1.101 1 96.81 101 ASN A N 1
ATOM 818 C CA . ASN A 1 101 ? -4.906 17.297 1.037 1 96.81 101 ASN A CA 1
ATOM 819 C C . ASN A 1 101 ? -5.559 18.188 2.078 1 96.81 101 ASN A C 1
ATOM 821 O O . ASN A 1 101 ? -6.754 18.078 2.35 1 96.81 101 ASN A O 1
ATOM 825 N N . ILE A 1 102 ? -4.758 19.031 2.713 1 98.56 102 ILE A N 1
ATOM 826 C CA . ILE A 1 102 ? -5.242 20.109 3.576 1 98.56 102 ILE A CA 1
ATOM 827 C C . ILE A 1 102 ? -5.133 21.438 2.848 1 98.56 102 ILE A C 1
ATOM 829 O O . ILE A 1 102 ? -4.039 22 2.727 1 98.56 102 ILE A O 1
ATOM 833 N N . LEU A 1 103 ? -6.258 21.891 2.438 1 97.62 103 LEU A N 1
ATOM 834 C CA . LEU A 1 103 ? -6.289 23.188 1.762 1 97.62 103 LEU A CA 1
ATOM 835 C C . LEU A 1 103 ? -6.539 24.312 2.756 1 97.62 103 LEU A C 1
ATOM 837 O O . LEU A 1 103 ? -7.156 24.094 3.803 1 97.62 103 LEU A O 1
ATOM 841 N N . LEU A 1 104 ? -6.016 25.484 2.402 1 97.81 104 LEU A N 1
ATOM 842 C CA . LEU A 1 104 ? -6.1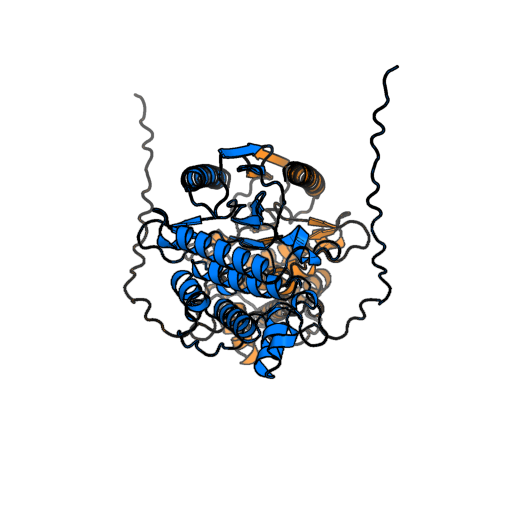29 26.641 3.293 1 97.81 104 LEU A CA 1
ATOM 843 C C . LEU A 1 104 ? -6.922 27.75 2.635 1 97.81 104 LEU A C 1
ATOM 845 O O . LEU A 1 104 ? -6.645 28.141 1.494 1 97.81 104 LEU A O 1
ATOM 849 N N . ASP A 1 105 ? -7.898 28.266 3.354 1 96.69 105 ASP A N 1
ATOM 850 C CA . ASP A 1 105 ? -8.68 29.375 2.818 1 96.69 105 ASP A CA 1
ATOM 851 C C . ASP A 1 105 ? -7.938 30.703 2.998 1 96.69 105 ASP A C 1
ATOM 853 O O . ASP A 1 105 ? -6.758 30.719 3.352 1 96.69 105 ASP A O 1
ATOM 857 N N . SER A 1 106 ? -8.609 31.812 2.738 1 95.75 106 SER A N 1
ATOM 858 C CA . SER A 1 106 ? -7.992 33.125 2.742 1 95.75 106 SER A CA 1
ATOM 859 C C . SER A 1 106 ? -7.461 33.5 4.125 1 95.75 106 SER A C 1
ATOM 861 O O . SER A 1 106 ? -6.477 34.219 4.25 1 95.75 106 SER A O 1
ATOM 863 N N . ASN A 1 107 ? -8.062 33 5.176 1 95.62 107 ASN A N 1
ATOM 864 C CA . ASN A 1 107 ? -7.652 33.281 6.547 1 95.62 107 ASN A CA 1
ATOM 865 C C . ASN A 1 107 ? -6.773 32.156 7.105 1 95.62 107 ASN A C 1
ATOM 867 O O . ASN A 1 107 ? -6.605 32.031 8.32 1 95.62 107 ASN A O 1
ATOM 871 N N . MET A 1 108 ? -6.355 31.172 6.297 1 96.25 108 MET A N 1
ATOM 872 C CA . MET A 1 108 ? -5.445 30.078 6.629 1 96.25 108 MET A CA 1
ATOM 873 C C . MET A 1 108 ? -6.145 29.016 7.469 1 96.25 108 MET A C 1
ATOM 875 O O . MET A 1 108 ? -5.496 28.266 8.195 1 96.25 108 MET A O 1
ATOM 879 N N . ASN A 1 109 ? -7.492 29.109 7.383 1 97.25 109 ASN A N 1
ATOM 880 C CA . ASN A 1 109 ? -8.219 28 8 1 97.25 109 ASN A CA 1
ATOM 881 C C . ASN A 1 109 ? -8.125 26.734 7.16 1 97.25 109 ASN A C 1
ATOM 883 O O . ASN A 1 109 ? -8.242 26.781 5.938 1 97.25 109 ASN A O 1
ATOM 887 N N . PRO A 1 110 ? -7.875 25.609 7.844 1 98.62 110 PRO A N 1
ATOM 888 C CA . PRO A 1 110 ? -7.699 24.359 7.09 1 98.62 110 PRO A CA 1
ATOM 889 C C . PRO A 1 110 ? -9.023 23.734 6.668 1 98.62 110 PRO A C 1
ATOM 891 O O . PRO A 1 110 ? -10 23.781 7.418 1 98.62 110 PRO A O 1
ATOM 894 N N . LYS A 1 111 ? -9.062 23.141 5.508 1 98.44 111 LYS A N 1
ATOM 895 C CA . LYS A 1 111 ? -10.164 22.312 5.02 1 98.44 111 LYS A CA 1
ATOM 896 C C . LYS A 1 111 ? -9.656 21.016 4.406 1 98.44 111 LYS A C 1
ATOM 898 O O . LYS A 1 111 ? -8.797 21.031 3.525 1 98.44 111 LYS A O 1
ATOM 903 N N . ILE A 1 112 ? -10.141 19.922 4.941 1 98.19 112 ILE A N 1
ATOM 904 C CA . ILE A 1 112 ? -9.789 18.609 4.41 1 98.19 112 ILE A CA 1
ATOM 905 C C . ILE A 1 112 ? -10.383 18.438 3.014 1 98.19 112 ILE A C 1
ATOM 907 O O . ILE A 1 112 ? -11.555 18.75 2.789 1 98.19 112 ILE A O 1
ATOM 911 N N . SER A 1 113 ? -9.555 18 2.068 1 95.81 113 SER A N 1
ATOM 912 C CA . SER A 1 113 ? -9.992 17.812 0.691 1 95.81 113 SER A CA 1
ATOM 913 C C . SER A 1 113 ? -9.617 16.422 0.181 1 95.81 113 SER A C 1
ATOM 915 O O . SER A 1 113 ? -9.172 15.57 0.954 1 95.81 113 SER A O 1
ATOM 917 N N . ASP A 1 114 ? -9.891 16.125 -1.055 1 92.19 114 ASP A N 1
ATOM 918 C CA . ASP A 1 114 ? -9.539 14.906 -1.78 1 92.19 114 ASP A CA 1
ATOM 919 C C . ASP A 1 114 ? -10.156 13.672 -1.125 1 92.19 114 ASP A C 1
ATOM 921 O O . ASP A 1 114 ? -9.445 12.828 -0.577 1 92.19 114 ASP A O 1
ATOM 925 N N . PHE A 1 115 ? -11.414 13.531 -1.343 1 91.88 115 PHE A N 1
ATOM 926 C CA . PHE A 1 115 ? -12.172 12.398 -0.823 1 91.88 115 PHE A CA 1
ATOM 927 C C . PHE A 1 115 ? -12.25 11.281 -1.854 1 91.88 115 PHE A C 1
ATOM 929 O O . PHE A 1 115 ? -13.156 10.445 -1.805 1 91.88 115 PHE A O 1
ATOM 936 N N . GLY A 1 116 ? -11.359 11.297 -2.779 1 86.88 116 GLY A N 1
ATOM 937 C CA . GLY A 1 116 ? -11.391 10.391 -3.916 1 86.88 116 GLY A CA 1
ATOM 938 C C . GLY A 1 116 ? -11.305 8.93 -3.518 1 86.88 116 GLY A C 1
ATOM 939 O O . GLY A 1 116 ? -11.766 8.047 -4.25 1 86.88 116 GLY A O 1
ATOM 940 N N . ILE A 1 117 ? -10.664 8.586 -2.4 1 89.06 117 ILE A N 1
ATOM 941 C CA . ILE A 1 117 ? -10.547 7.191 -2.002 1 89.06 117 ILE A CA 1
ATOM 942 C C . ILE A 1 117 ? -11.258 6.969 -0.671 1 89.06 117 ILE A C 1
ATOM 944 O O . ILE A 1 117 ? -11.047 5.945 -0.01 1 89.06 117 ILE A O 1
ATOM 948 N N . ALA A 1 118 ? -12.047 7.941 -0.245 1 91.94 118 ALA A N 1
ATOM 949 C CA . ALA A 1 118 ? -12.82 7.836 0.99 1 91.94 118 ALA A CA 1
ATOM 950 C C . ALA A 1 118 ? -13.844 6.711 0.9 1 91.94 118 ALA A C 1
ATOM 952 O O . ALA A 1 118 ? -14.25 6.32 -0.197 1 91.94 118 ALA A O 1
ATOM 953 N N . ARG A 1 119 ? -14.18 6.176 2.004 1 90.31 119 ARG A N 1
ATOM 954 C CA . ARG A 1 119 ? -15.18 5.117 2.104 1 90.31 119 ARG A CA 1
ATOM 955 C C . ARG A 1 119 ? -16.234 5.457 3.152 1 90.31 119 ARG A C 1
ATOM 957 O O . ARG A 1 119 ? -15.906 5.98 4.219 1 90.31 119 ARG A O 1
ATOM 964 N N . LEU A 1 120 ? -17.438 5.09 2.758 1 88.62 120 LEU A N 1
ATOM 965 C CA . LEU A 1 120 ? -18.547 5.277 3.676 1 88.62 120 LEU A CA 1
ATOM 966 C C . LEU A 1 120 ? -18.938 3.963 4.344 1 88.62 120 LEU A C 1
ATOM 968 O O . LEU A 1 120 ? -18.969 2.918 3.691 1 88.62 120 LEU A O 1
ATOM 972 N N . PHE A 1 121 ? -19.047 4.09 5.598 1 80.81 121 PHE A N 1
ATOM 973 C CA . PHE A 1 121 ? -19.5 2.928 6.348 1 80.81 121 PHE A CA 1
ATOM 974 C C . PHE A 1 121 ? -20.891 3.172 6.941 1 80.81 121 PHE A C 1
ATOM 976 O O . PHE A 1 121 ? -21.156 4.262 7.445 1 80.81 121 PHE A O 1
ATOM 983 N N . GLY A 1 122 ? -21.734 2.25 6.566 1 70 122 GLY A N 1
ATOM 984 C CA . GLY A 1 122 ? -23.062 2.299 7.164 1 70 122 GLY A CA 1
ATOM 985 C C . GLY A 1 122 ? -23.203 1.389 8.367 1 70 122 GLY A C 1
ATOM 986 O O . GLY A 1 122 ? -22.422 0.445 8.539 1 70 122 GLY A O 1
ATOM 987 N N . GLY A 1 123 ? -24.078 1.712 9.227 1 63.03 123 GLY A N 1
ATOM 988 C CA . GLY A 1 123 ? -24.531 0.851 10.312 1 63.03 123 GLY A CA 1
ATOM 989 C C . GLY A 1 123 ? -23.469 0.642 11.375 1 63.03 123 GLY A C 1
ATOM 990 O O . GLY A 1 123 ? -22.859 1.604 11.859 1 63.03 123 GLY A O 1
ATOM 991 N N . ASP A 1 124 ? -23.219 -0.664 11.656 1 66.31 124 ASP A N 1
ATOM 992 C CA . ASP A 1 124 ? -22.375 -1.073 12.773 1 66.31 124 ASP A CA 1
ATOM 993 C C . ASP A 1 124 ? -20.969 -1.437 12.297 1 66.31 124 ASP A C 1
ATOM 995 O O . ASP A 1 124 ? -20.141 -1.912 13.078 1 66.31 124 ASP A O 1
ATOM 999 N N . GLU A 1 125 ? -20.688 -0.97 11.016 1 72.31 125 GLU A N 1
ATOM 1000 C CA . GLU A 1 125 ? -19.375 -1.355 10.516 1 72.31 125 GLU A CA 1
ATOM 1001 C C . GLU A 1 125 ? -18.297 -0.383 10.984 1 72.31 125 GLU A C 1
ATOM 1003 O O . GLU A 1 125 ? -18.406 0.826 10.773 1 72.31 125 GLU A O 1
ATOM 1008 N N . LEU A 1 126 ? -17.375 -0.914 11.742 1 74.38 126 LEU A N 1
ATOM 1009 C CA . LEU A 1 126 ? -16.328 -0.072 12.297 1 74.38 126 LEU A CA 1
ATOM 1010 C C . LEU A 1 126 ? -15.031 -0.235 11.516 1 74.38 126 LEU A C 1
ATOM 1012 O O . LEU A 1 126 ? -14.133 0.607 11.602 1 74.38 126 LEU A O 1
ATOM 1016 N N . GLN A 1 127 ? -14.984 -1.309 10.758 1 80.19 127 GLN A N 1
ATOM 1017 C CA . GLN A 1 127 ? -13.781 -1.63 10 1 80.19 127 GLN A CA 1
ATOM 1018 C C . GLN A 1 127 ? -14.125 -2.332 8.688 1 80.19 127 GLN A C 1
ATOM 1020 O O . GLN A 1 127 ? -15.172 -2.967 8.578 1 80.19 127 GLN A O 1
ATOM 1025 N N . SER A 1 128 ? -13.32 -2.039 7.719 1 84.56 128 SER A N 1
ATOM 1026 C CA . SER A 1 128 ? -13.484 -2.734 6.445 1 84.56 128 SER A CA 1
ATOM 1027 C C . SER A 1 128 ? -12.156 -3.281 5.938 1 84.56 128 SER A C 1
ATOM 1029 O O . SER A 1 128 ? -11.094 -2.924 6.453 1 84.56 128 SER A O 1
ATOM 1031 N N . ASN A 1 129 ? -12.328 -4.227 5.137 1 84.19 129 ASN A N 1
ATOM 1032 C CA . ASN A 1 129 ? -11.164 -4.824 4.504 1 84.19 129 ASN A CA 1
ATOM 1033 C C . ASN A 1 129 ? -11.227 -4.711 2.984 1 84.19 129 ASN A C 1
ATOM 1035 O O . ASN A 1 129 ? -12.305 -4.555 2.416 1 84.19 129 ASN A O 1
ATOM 1039 N N . THR A 1 130 ? -10.07 -4.539 2.434 1 86.12 130 THR A N 1
ATOM 1040 C CA . THR A 1 130 ? -9.961 -4.508 0.979 1 86.12 130 THR A CA 1
ATOM 1041 C C . THR A 1 130 ? -8.758 -5.328 0.516 1 86.12 130 THR A C 1
ATOM 1043 O O . THR A 1 130 ? -7.73 -5.379 1.198 1 86.12 130 THR A O 1
ATOM 1046 N N . LYS A 1 131 ? -8.867 -5.91 -0.617 1 86.06 131 LYS A N 1
ATOM 1047 C CA . LYS A 1 131 ? -7.73 -6.578 -1.248 1 86.06 131 LYS A CA 1
ATOM 1048 C C . LYS A 1 131 ? -6.84 -5.578 -1.98 1 86.06 131 LYS A C 1
ATOM 1050 O O . LYS A 1 131 ? -5.633 -5.789 -2.107 1 86.06 131 LYS A O 1
ATOM 1055 N N . ARG A 1 132 ? -7.445 -4.539 -2.393 1 89.75 132 ARG A N 1
ATOM 1056 C CA . ARG A 1 132 ? -6.734 -3.531 -3.172 1 89.75 132 ARG A CA 1
ATOM 1057 C C . ARG A 1 132 ? -6.309 -2.361 -2.293 1 89.75 132 ARG A C 1
ATOM 1059 O O . ARG A 1 132 ? -7.148 -1.709 -1.667 1 89.75 132 ARG A O 1
ATOM 1066 N N . ILE A 1 133 ? -5.074 -2.115 -2.295 1 91.25 133 ILE A N 1
ATOM 1067 C CA . ILE A 1 133 ? -4.52 -1.019 -1.51 1 91.25 133 ILE A CA 1
ATOM 1068 C C . ILE A 1 133 ? -4.297 0.197 -2.408 1 91.25 133 ILE A C 1
ATOM 1070 O O . ILE A 1 133 ? -3.736 0.075 -3.5 1 91.25 133 ILE A O 1
ATOM 1074 N N . VAL A 1 134 ? -4.816 1.315 -1.966 1 92.12 134 VAL A N 1
ATOM 1075 C CA . VAL A 1 134 ? -4.586 2.609 -2.6 1 92.12 134 VAL A CA 1
ATOM 1076 C C . VAL A 1 134 ? -4.309 3.666 -1.533 1 92.12 134 VAL A C 1
ATOM 1078 O O . VAL A 1 134 ? -5.047 3.773 -0.551 1 92.12 134 VAL A O 1
ATOM 1081 N N . GLY A 1 135 ? -3.281 4.41 -1.678 1 93.44 135 GLY A N 1
ATOM 1082 C CA . GLY A 1 135 ? -2.939 5.453 -0.724 1 93.44 135 GLY A CA 1
ATOM 1083 C C . GLY A 1 135 ? -1.582 6.078 -0.982 1 93.44 135 GLY A C 1
ATOM 1084 O O . GLY A 1 135 ? -1.017 5.922 -2.066 1 93.44 135 GLY A O 1
ATOM 1085 N N . THR A 1 136 ? -1.178 6.863 -0.048 1 94 136 THR A N 1
ATOM 1086 C CA . THR A 1 136 ? 0.104 7.551 -0.164 1 94 136 THR A CA 1
ATOM 1087 C C . THR A 1 136 ? 1.111 6.988 0.834 1 94 136 THR A C 1
ATOM 1089 O O . THR A 1 136 ? 0.83 6.91 2.033 1 94 136 THR A O 1
ATOM 1092 N N . TYR A 1 137 ? 2.26 6.59 0.291 1 89.06 137 TYR A N 1
ATOM 1093 C CA . TYR A 1 137 ? 3.305 6.062 1.161 1 89.06 137 TYR A CA 1
ATOM 1094 C C . TYR A 1 137 ? 3.672 7.066 2.244 1 89.06 137 TYR A C 1
ATOM 1096 O O . TYR A 1 137 ? 3.738 8.273 1.987 1 89.06 137 TYR A O 1
ATOM 1104 N N . GLY A 1 138 ? 3.834 6.59 3.436 1 91.44 138 GLY A N 1
ATOM 1105 C CA . GLY A 1 138 ? 4.219 7.43 4.559 1 91.44 138 GLY A CA 1
ATOM 1106 C C . GLY A 1 138 ? 3.043 7.828 5.434 1 91.44 138 GLY A C 1
ATOM 1107 O O . GLY A 1 138 ? 3.23 8.281 6.566 1 91.44 138 GLY A O 1
ATOM 1108 N N . TYR A 1 139 ? 1.885 7.691 4.863 1 95.62 139 TYR A N 1
ATOM 1109 C CA . TYR A 1 139 ? 0.708 8.109 5.617 1 95.62 139 TYR A CA 1
ATOM 1110 C C . TYR A 1 139 ? -0.198 6.918 5.914 1 95.62 139 TYR A C 1
ATOM 1112 O O . TYR A 1 139 ? -1.121 7.02 6.727 1 95.62 139 TYR A O 1
ATOM 1120 N N . MET A 1 140 ? 0.054 5.816 5.234 1 94.31 140 MET A N 1
ATOM 1121 C CA . MET A 1 140 ? -0.804 4.648 5.398 1 94.31 140 MET A CA 1
ATOM 1122 C C . MET A 1 140 ? -0.506 3.934 6.715 1 94.31 140 MET A C 1
ATOM 1124 O O . MET A 1 140 ? 0.657 3.768 7.086 1 94.31 140 MET A O 1
ATOM 1128 N N . SER A 1 141 ? -1.566 3.533 7.367 1 94.88 141 SER A N 1
ATOM 1129 C CA . SER A 1 141 ? -1.403 2.797 8.617 1 94.88 141 SER A CA 1
ATOM 1130 C C . SER A 1 141 ? -0.884 1.387 8.359 1 94.88 141 SER A C 1
ATOM 1132 O O . SER A 1 141 ? -1.042 0.849 7.266 1 94.88 141 SER A O 1
ATOM 1134 N N . PRO A 1 142 ? -0.252 0.817 9.398 1 91 142 PRO A N 1
ATOM 1135 C CA . PRO A 1 142 ? 0.319 -0.521 9.227 1 91 142 PRO A CA 1
ATOM 1136 C C . PRO A 1 142 ? -0.732 -1.571 8.875 1 91 142 PRO A C 1
ATOM 1138 O O . PRO A 1 142 ? -0.523 -2.379 7.965 1 91 142 PRO A O 1
ATOM 1141 N N . GLU A 1 143 ? -1.896 -1.58 9.523 1 90.94 143 GLU A N 1
ATOM 1142 C CA . GLU A 1 143 ? -2.916 -2.594 9.273 1 90.94 143 GLU A CA 1
ATOM 1143 C C . GLU A 1 143 ? -3.506 -2.447 7.871 1 90.94 143 GLU A C 1
ATOM 1145 O O . GLU A 1 143 ? -3.895 -3.439 7.25 1 90.94 143 GLU A O 1
ATOM 1150 N N . TYR A 1 144 ? -3.541 -1.282 7.406 1 92.81 144 TYR A N 1
ATOM 1151 C CA . TYR A 1 144 ? -4.035 -1.062 6.051 1 92.81 144 TYR A CA 1
ATOM 1152 C C . TYR A 1 144 ? -2.992 -1.468 5.016 1 92.81 144 TYR A C 1
ATOM 1154 O O . TYR A 1 144 ? -3.289 -2.232 4.094 1 92.81 144 TYR A O 1
ATOM 1162 N N . ALA A 1 145 ? -1.781 -0.975 5.176 1 88.25 145 ALA A N 1
ATOM 1163 C CA . ALA A 1 145 ? -0.698 -1.208 4.223 1 88.25 145 ALA A CA 1
ATOM 1164 C C . ALA A 1 145 ? -0.363 -2.693 4.125 1 88.25 145 ALA A C 1
ATOM 1166 O O . ALA A 1 145 ? -0.031 -3.193 3.049 1 88.25 145 ALA 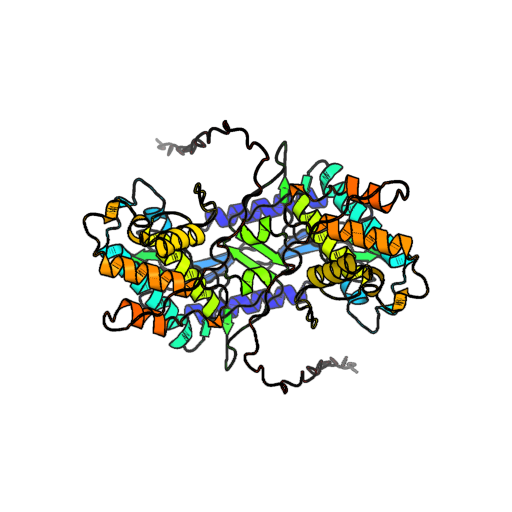A O 1
ATOM 1167 N N . LEU A 1 146 ? -0.507 -3.375 5.223 1 81.31 146 LEU A N 1
ATOM 1168 C CA . LEU A 1 146 ? 0.017 -4.734 5.27 1 81.31 146 LEU A CA 1
ATOM 1169 C C . LEU A 1 146 ? -1.107 -5.758 5.133 1 81.31 146 LEU A C 1
ATOM 1171 O O . LEU A 1 146 ? -0.879 -6.883 4.684 1 81.31 146 LEU A O 1
ATOM 1175 N N . ARG A 1 147 ? -2.355 -5.316 5.566 1 84.5 147 ARG A N 1
ATOM 1176 C CA . ARG A 1 147 ? -3.416 -6.316 5.629 1 84.5 147 ARG A CA 1
ATOM 1177 C C . ARG A 1 147 ? -4.676 -5.828 4.922 1 84.5 147 ARG A C 1
ATOM 1179 O O . ARG A 1 147 ? -5.68 -6.539 4.871 1 84.5 147 ARG A O 1
ATOM 1186 N N . GLY A 1 148 ? -4.668 -4.645 4.562 1 89.25 148 GLY A N 1
ATOM 1187 C CA . GLY A 1 148 ? -5.828 -4.102 3.873 1 89.25 148 GLY A CA 1
ATOM 1188 C C . GLY A 1 148 ? -6.965 -3.748 4.812 1 89.25 148 GLY A C 1
ATOM 1189 O O . GLY A 1 148 ? -8.102 -3.551 4.375 1 89.25 148 GLY A O 1
ATOM 1190 N N . LEU A 1 149 ? -6.656 -3.725 6.07 1 90.81 149 LEU A N 1
ATOM 1191 C CA . LEU A 1 149 ? -7.664 -3.365 7.062 1 90.81 149 LEU A CA 1
ATOM 1192 C C . LEU A 1 149 ? -7.668 -1.859 7.309 1 90.81 149 LEU A C 1
ATOM 1194 O O . LEU A 1 149 ? -6.609 -1.243 7.434 1 90.81 149 LEU A O 1
ATOM 1198 N N . PHE A 1 150 ? -8.898 -1.257 7.258 1 93.44 150 PHE A N 1
ATOM 1199 C CA . PHE A 1 150 ? -8.914 0.169 7.562 1 93.44 150 PHE A CA 1
ATOM 1200 C C . PHE A 1 150 ? -10.156 0.537 8.367 1 93.44 150 PHE A C 1
ATOM 1202 O O . PHE A 1 150 ? -11.18 -0.145 8.289 1 93.44 150 PHE A O 1
ATOM 1209 N N . SER A 1 151 ? -10.023 1.464 9.203 1 95.81 151 SER A N 1
ATOM 1210 C CA . SER A 1 151 ? -11.016 2.041 10.102 1 95.81 151 SER A CA 1
ATOM 1211 C C . SER A 1 151 ? -10.734 3.516 10.367 1 95.81 151 SER A C 1
ATOM 1213 O O . SER A 1 151 ? -9.836 4.102 9.758 1 95.81 151 SER A O 1
ATOM 1215 N N . ILE A 1 152 ? -11.516 4.082 11.234 1 96.62 152 ILE A N 1
ATOM 1216 C CA . ILE A 1 152 ? -11.273 5.473 11.602 1 96.62 152 ILE A CA 1
ATOM 1217 C C . ILE A 1 152 ? -9.859 5.625 12.148 1 96.62 152 ILE A C 1
ATOM 1219 O O . ILE A 1 152 ? -9.258 6.695 12.047 1 96.62 152 ILE A O 1
ATOM 1223 N N . LYS A 1 153 ? -9.312 4.52 12.641 1 97.75 153 LYS A N 1
ATOM 1224 C CA . LYS A 1 153 ? -7.984 4.559 13.242 1 97.75 153 LYS A CA 1
ATOM 1225 C C . LYS A 1 153 ? -6.902 4.719 12.18 1 97.75 153 LYS A C 1
ATOM 1227 O O . LYS A 1 153 ? -5.777 5.129 12.484 1 97.75 153 LYS A O 1
ATOM 1232 N N . SER A 1 154 ? -7.227 4.359 10.93 1 97.75 154 SER A N 1
ATOM 1233 C CA . SER A 1 154 ? -6.301 4.609 9.828 1 97.75 154 SER A CA 1
ATOM 1234 C C . SER A 1 154 ? -6.121 6.102 9.586 1 97.75 154 SER A C 1
ATOM 1236 O O . SER A 1 154 ? -5.008 6.566 9.344 1 97.75 154 SER A O 1
ATOM 1238 N N . ASP A 1 155 ? -7.219 6.828 9.734 1 98.44 155 ASP A N 1
ATOM 1239 C CA . ASP A 1 155 ? -7.156 8.281 9.602 1 98.44 155 ASP A CA 1
ATOM 1240 C C . ASP A 1 155 ? -6.395 8.898 10.773 1 98.44 155 ASP A C 1
ATOM 1242 O O . ASP A 1 155 ? -5.68 9.891 10.602 1 98.44 155 ASP A O 1
ATOM 1246 N N . VAL A 1 156 ? -6.605 8.266 11.906 1 98.75 156 VAL A N 1
ATOM 1247 C CA . VAL A 1 156 ? -5.914 8.75 13.094 1 98.75 156 VAL A CA 1
ATOM 1248 C C . VAL A 1 156 ? -4.402 8.617 12.898 1 98.75 156 VAL A C 1
ATOM 1250 O O . VAL A 1 156 ? -3.645 9.523 13.258 1 98.75 156 VAL A O 1
ATOM 1253 N N . PHE A 1 157 ? -4 7.52 12.359 1 98.56 157 PHE A N 1
ATOM 1254 C CA . PHE A 1 157 ? -2.588 7.324 12.055 1 98.56 157 PHE A CA 1
ATOM 1255 C C . PHE A 1 157 ? -2.07 8.43 11.148 1 98.56 157 PHE A C 1
ATOM 1257 O O . PHE A 1 157 ? -1.058 9.07 11.445 1 98.56 157 PHE A O 1
ATOM 1264 N N . SER A 1 158 ? -2.762 8.68 10.031 1 98.5 158 SER A N 1
ATOM 1265 C CA . SER A 1 158 ? -2.375 9.711 9.078 1 98.5 158 SER A CA 1
ATOM 1266 C C . SER A 1 158 ? -2.305 11.078 9.742 1 98.5 158 SER A C 1
ATOM 1268 O O . SER A 1 158 ? -1.434 11.891 9.414 1 98.5 158 SER A O 1
ATOM 1270 N N . PHE A 1 159 ? -3.234 11.328 10.672 1 98.88 159 PHE A N 1
ATOM 1271 C CA . PHE A 1 159 ? -3.236 12.594 11.398 1 98.88 159 PHE A CA 1
ATOM 1272 C C . PHE A 1 159 ? -1.972 12.742 12.234 1 98.88 159 PHE A C 1
ATOM 1274 O O . PHE A 1 159 ? -1.371 13.82 12.273 1 98.88 159 PHE A O 1
ATOM 1281 N N . GLY A 1 160 ? -1.591 11.664 12.922 1 98.75 160 GLY A N 1
ATOM 1282 C CA . GLY A 1 160 ? -0.354 11.695 13.68 1 98.75 160 GLY A CA 1
ATOM 1283 C C . GLY A 1 160 ? 0.856 12.055 12.844 1 98.75 160 GLY A C 1
ATOM 1284 O O . GLY A 1 160 ? 1.699 12.852 13.266 1 98.75 160 GLY A O 1
ATOM 1285 N N . VAL A 1 161 ? 0.919 11.477 11.648 1 97.94 161 VAL A N 1
ATOM 1286 C CA . VAL A 1 161 ? 1.999 11.789 10.719 1 97.94 161 VAL A CA 1
ATOM 1287 C C . VAL A 1 161 ? 1.961 13.266 10.359 1 97.94 161 VAL A C 1
ATOM 1289 O O . VAL A 1 161 ? 2.99 13.945 10.391 1 97.94 161 VAL A O 1
ATOM 1292 N N . LEU A 1 162 ? 0.808 13.742 10.07 1 98.56 162 LEU A N 1
ATOM 1293 C CA . LEU A 1 162 ? 0.612 15.133 9.695 1 98.56 162 LEU A CA 1
ATOM 1294 C C . LEU A 1 162 ? 1.07 16.062 10.812 1 98.56 162 LEU A C 1
ATOM 1296 O O . LEU A 1 162 ? 1.684 17.109 10.555 1 98.56 162 LEU A O 1
ATOM 1300 N N . VAL A 1 163 ? 0.736 15.719 12.047 1 98.69 163 VAL A N 1
ATOM 1301 C CA . VAL A 1 163 ? 1.139 16.531 13.188 1 98.69 163 VAL A CA 1
ATOM 1302 C C . VAL A 1 163 ? 2.662 16.625 13.242 1 98.69 163 VAL A C 1
ATOM 1304 O O . VAL A 1 163 ? 3.213 17.734 13.367 1 98.69 163 VAL A O 1
ATOM 1307 N N . LEU A 1 164 ? 3.338 15.547 13.102 1 97.81 164 LEU A N 1
ATOM 1308 C CA . LEU A 1 164 ? 4.797 15.539 13.156 1 97.81 164 LEU A CA 1
ATOM 1309 C C . LEU A 1 164 ? 5.387 16.344 12.008 1 97.81 164 LEU A C 1
ATOM 1311 O O . LEU A 1 164 ? 6.348 17.094 12.195 1 97.81 164 LEU A O 1
ATOM 1315 N N . GLU A 1 165 ? 4.801 16.188 10.875 1 97.38 165 GLU A N 1
ATOM 1316 C CA . GLU A 1 165 ? 5.262 16.969 9.727 1 97.38 165 GLU A CA 1
ATOM 1317 C C . GLU A 1 165 ? 5.062 18.469 9.953 1 97.38 165 GLU A C 1
ATOM 1319 O O . GLU A 1 165 ? 5.934 19.266 9.625 1 97.38 165 GLU A O 1
ATOM 1324 N N . THR A 1 166 ? 3.936 18.812 10.492 1 97.62 166 THR A N 1
ATOM 1325 C CA . THR A 1 166 ? 3.59 20.203 10.695 1 97.62 166 THR A CA 1
ATOM 1326 C C . THR A 1 166 ? 4.508 20.844 11.727 1 97.62 166 THR A C 1
ATOM 1328 O O . THR A 1 166 ? 4.914 22 11.578 1 97.62 166 THR A O 1
ATOM 1331 N N . LEU A 1 167 ? 4.883 20.125 12.727 1 96.81 167 LEU A N 1
ATOM 1332 C CA . LEU A 1 167 ? 5.723 20.641 13.797 1 96.81 167 LEU A CA 1
ATOM 1333 C C . LEU A 1 167 ? 7.184 20.719 13.359 1 96.81 167 LEU A C 1
ATOM 1335 O O . LEU A 1 167 ? 7.93 21.578 13.82 1 96.81 167 LEU A O 1
ATOM 1339 N N . SER A 1 168 ? 7.574 19.828 12.406 1 95.31 168 SER A N 1
ATOM 1340 C CA . SER A 1 168 ? 8.992 19.703 12.07 1 95.31 168 SER A CA 1
ATOM 1341 C C . SER A 1 168 ? 9.289 20.344 10.711 1 95.31 168 SER A C 1
ATOM 1343 O O . SER A 1 168 ? 10.445 20.578 10.375 1 95.31 168 SER A O 1
ATOM 1345 N N . SER A 1 169 ? 8.281 20.469 9.875 1 95.31 169 SER A N 1
ATOM 1346 C CA . SER A 1 169 ? 8.414 20.891 8.484 1 95.31 169 SER A CA 1
ATOM 1347 C C . SER A 1 169 ? 9.258 19.891 7.691 1 95.31 169 SER A C 1
ATOM 1349 O O . SER A 1 169 ? 9.945 20.281 6.742 1 95.31 169 SER A O 1
ATOM 1351 N N . LYS A 1 170 ? 9.25 18.672 8.18 1 93.12 170 LYS A N 1
ATOM 1352 C CA . LYS A 1 170 ? 9.93 17.578 7.488 1 93.12 170 LYS A CA 1
ATOM 1353 C C . LYS A 1 170 ? 8.922 16.531 6.988 1 93.12 170 LYS A C 1
ATOM 1355 O O . LYS A 1 170 ? 7.988 16.172 7.699 1 93.12 170 LYS A O 1
ATOM 1360 N N . LYS A 1 171 ? 9.203 16.125 5.746 1 91.44 171 LYS A N 1
ATOM 1361 C CA . LYS A 1 171 ? 8.328 15.109 5.164 1 91.44 171 LYS A CA 1
ATOM 1362 C C . LYS A 1 171 ? 8.656 13.719 5.707 1 91.44 171 LYS A C 1
ATOM 1364 O O . LYS A 1 171 ? 9.828 13.375 5.863 1 91.44 171 LYS A O 1
ATOM 1369 N N . ASN A 1 172 ? 7.641 13.031 6.008 1 89.12 172 ASN A N 1
ATOM 1370 C CA . ASN A 1 172 ? 7.871 11.648 6.43 1 89.12 172 ASN A CA 1
ATOM 1371 C C . ASN A 1 172 ? 8.383 10.789 5.277 1 89.12 172 ASN A C 1
ATOM 1373 O O . ASN A 1 172 ? 9.258 9.945 5.469 1 89.12 172 ASN A O 1
ATOM 1377 N N . ALA A 1 173 ? 7.789 11.031 4.121 1 73.56 173 ALA A N 1
ATOM 1378 C CA . ALA A 1 173 ? 8.234 10.297 2.941 1 73.56 173 ALA A CA 1
ATOM 1379 C C . ALA A 1 173 ? 9.664 10.664 2.568 1 73.56 173 ALA A C 1
ATOM 1381 O O . ALA A 1 173 ? 10.023 11.844 2.559 1 73.56 173 ALA A O 1
ATOM 1382 N N . HIS A 1 174 ? 10.508 9.711 2.373 1 66.38 174 HIS A N 1
ATOM 1383 C CA . HIS A 1 174 ? 11.891 9.891 1.935 1 66.38 174 HIS A CA 1
ATOM 1384 C C . HIS A 1 174 ? 12.719 10.594 3.002 1 66.38 174 HIS A C 1
ATOM 1386 O O . HIS A 1 174 ? 13.641 11.352 2.68 1 66.38 174 HIS A O 1
ATOM 1392 N N . PHE A 1 175 ? 12.172 10.492 4.164 1 73.5 175 PHE A N 1
ATOM 1393 C CA . PHE A 1 175 ? 12.938 11.047 5.273 1 73.5 175 PHE A CA 1
ATOM 1394 C C . PHE A 1 175 ? 14.258 10.305 5.449 1 73.5 175 PHE A C 1
ATOM 1396 O O . PHE A 1 175 ? 14.312 9.078 5.328 1 73.5 175 PHE A O 1
ATOM 1403 N N . TYR A 1 176 ? 15.32 11.125 5.348 1 59.38 176 TYR A N 1
ATOM 1404 C CA . TYR A 1 176 ? 16.609 10.516 5.629 1 59.38 176 TYR A CA 1
ATOM 1405 C C . TYR A 1 176 ? 17.344 11.281 6.727 1 59.38 176 TYR A C 1
ATOM 1407 O O . TYR A 1 176 ? 17.5 12.508 6.648 1 59.38 176 TYR A O 1
ATOM 1415 N N . ASN A 1 177 ? 17.328 10.57 7.762 1 55.62 177 ASN A N 1
ATOM 1416 C CA . ASN A 1 177 ? 18.219 11.078 8.805 1 55.62 177 ASN A CA 1
ATOM 1417 C C . ASN A 1 177 ? 19.203 10.008 9.273 1 55.62 177 ASN A C 1
ATOM 1419 O O . ASN A 1 177 ? 19.016 8.82 8.984 1 55.62 177 ASN A O 1
ATOM 1423 N N . THR A 1 178 ? 20.297 10.414 9.641 1 49.62 178 THR A N 1
ATOM 1424 C CA . THR A 1 178 ? 21.391 9.547 10.078 1 49.62 178 THR A CA 1
ATOM 1425 C C . THR A 1 178 ? 20.875 8.414 10.953 1 49.62 178 THR A C 1
ATOM 1427 O O . THR A 1 178 ? 21.344 7.281 10.867 1 49.62 178 THR A O 1
ATOM 1430 N N . ASP A 1 179 ? 19.906 8.75 11.703 1 53.44 179 ASP A N 1
ATOM 1431 C CA . ASP A 1 179 ? 19.562 7.789 12.742 1 53.44 179 ASP A CA 1
ATOM 1432 C C . ASP A 1 179 ? 18.25 7.082 12.422 1 53.44 179 ASP A C 1
ATOM 1434 O O . ASP A 1 179 ? 17.875 6.113 13.094 1 53.44 179 ASP A O 1
ATOM 1438 N N . SER A 1 180 ? 17.531 7.66 11.508 1 66.56 180 SER A N 1
ATOM 1439 C CA . SER A 1 180 ? 16.219 7.055 11.25 1 66.56 180 SER A CA 1
ATOM 1440 C C . SER A 1 180 ? 15.828 7.207 9.781 1 66.56 180 SER A C 1
ATOM 1442 O O . SER A 1 180 ? 16.172 8.203 9.141 1 66.56 180 SER A O 1
ATOM 1444 N N . LEU A 1 181 ? 15.094 6.242 9.367 1 69.94 181 LEU A N 1
ATOM 1445 C CA . LEU A 1 181 ? 14.68 6.242 7.965 1 69.94 181 LEU A CA 1
ATOM 1446 C C . LEU A 1 181 ? 13.297 6.867 7.805 1 69.94 181 LEU A C 1
ATOM 1448 O O . LEU A 1 181 ? 12.844 7.094 6.68 1 69.94 181 LEU A O 1
ATOM 1452 N N . THR A 1 182 ? 12.711 7.133 8.984 1 85.25 182 THR A N 1
ATOM 1453 C CA . THR A 1 182 ? 11.383 7.742 8.922 1 85.25 182 THR A CA 1
ATOM 1454 C C . THR A 1 182 ? 11.258 8.875 9.938 1 85.25 182 THR A C 1
ATOM 1456 O O . THR A 1 182 ? 11.984 8.906 10.938 1 85.25 182 THR A O 1
ATOM 1459 N N . LEU A 1 183 ? 10.414 9.812 9.672 1 93.12 183 LEU A N 1
ATOM 1460 C CA . LEU A 1 183 ? 10.125 10.891 10.609 1 93.12 183 LEU A CA 1
ATOM 1461 C C . LEU A 1 183 ? 9.578 10.328 11.922 1 93.12 183 LEU A C 1
ATOM 1463 O O . LEU A 1 183 ? 9.867 10.859 13 1 93.12 183 LEU A O 1
ATOM 1467 N N . LEU A 1 184 ? 8.789 9.234 11.844 1 94.06 184 LEU A N 1
ATOM 1468 C CA . LEU A 1 184 ? 8.234 8.594 13.031 1 94.06 184 LEU A CA 1
ATOM 1469 C C . LEU A 1 184 ? 9.344 8.055 13.922 1 94.06 184 LEU A C 1
ATOM 1471 O O . LEU A 1 184 ? 9.328 8.281 15.141 1 94.06 184 LEU A O 1
ATOM 1475 N N . GLY A 1 185 ? 10.281 7.414 13.266 1 91.56 185 GLY A N 1
ATOM 1476 C CA . GLY A 1 185 ? 11.414 6.906 14.016 1 91.56 185 GLY A CA 1
ATOM 1477 C C . GLY A 1 185 ? 12.25 8.008 14.648 1 91.56 185 GLY A C 1
ATOM 1478 O O . GLY A 1 185 ? 12.672 7.887 15.797 1 91.56 185 GLY A O 1
ATOM 1479 N N . HIS A 1 186 ? 12.445 9.016 13.898 1 93.38 186 HIS A N 1
ATOM 1480 C CA . HIS A 1 186 ? 13.211 10.156 14.406 1 93.38 186 HIS A CA 1
ATOM 1481 C C . HIS A 1 186 ? 12.516 10.789 15.602 1 93.38 186 HIS A C 1
ATOM 1483 O O . HIS A 1 186 ? 13.148 11.047 16.625 1 93.38 186 HIS A O 1
ATOM 1489 N N . ALA A 1 187 ? 11.258 11.008 15.484 1 95.94 187 ALA A N 1
ATOM 1490 C CA . ALA A 1 187 ? 10.469 11.586 16.578 1 95.94 187 ALA A CA 1
ATOM 1491 C C . ALA A 1 187 ? 10.516 10.695 17.812 1 95.94 187 ALA A C 1
ATOM 1493 O O . ALA A 1 187 ? 10.664 11.195 18.938 1 95.94 187 ALA A O 1
ATOM 1494 N N . TRP A 1 188 ? 10.422 9.453 17.594 1 95.5 188 TRP A N 1
ATOM 1495 C CA . TRP A 1 188 ? 10.445 8.492 18.688 1 95.5 188 TRP A CA 1
ATOM 1496 C C . TRP A 1 188 ? 11.789 8.523 19.406 1 95.5 188 TRP A C 1
ATOM 1498 O O . TRP A 1 188 ? 11.844 8.555 20.641 1 95.5 188 TRP A O 1
ATOM 1508 N N . ASN A 1 189 ? 12.836 8.516 18.609 1 93.62 189 ASN A N 1
ATOM 1509 C CA . ASN A 1 189 ? 14.172 8.555 19.203 1 93.62 189 ASN A CA 1
ATOM 1510 C C . ASN A 1 189 ? 14.383 9.812 20.031 1 93.62 189 ASN A C 1
ATOM 1512 O O . ASN A 1 189 ? 14.898 9.742 21.156 1 93.62 189 ASN A O 1
ATOM 1516 N N . LEU A 1 190 ? 14.023 10.891 19.531 1 95.5 190 LEU A N 1
ATOM 1517 C CA . LEU A 1 190 ? 14.141 12.148 20.266 1 95.5 190 LEU A CA 1
ATOM 1518 C C . LEU A 1 190 ? 13.297 12.125 21.531 1 95.5 190 LEU A C 1
ATOM 1520 O O . LEU A 1 190 ? 13.742 12.57 22.578 1 95.5 190 LEU A O 1
ATOM 1524 N N . TRP A 1 191 ? 12.125 11.57 21.422 1 96.56 191 TRP A N 1
ATOM 1525 C CA . TRP A 1 191 ? 11.211 11.461 22.562 1 96.56 191 TRP A CA 1
ATOM 1526 C C . TRP A 1 191 ? 11.812 10.586 23.656 1 96.56 191 TRP A C 1
ATOM 1528 O O . TRP A 1 191 ? 11.828 10.969 24.828 1 96.56 191 TRP A O 1
ATOM 1538 N N . ASN A 1 192 ? 12.281 9.484 23.234 1 94.94 192 ASN A N 1
ATOM 1539 C CA . ASN A 1 192 ? 12.852 8.523 24.188 1 94.94 192 ASN A CA 1
ATOM 1540 C C . ASN A 1 192 ? 14.094 9.078 24.875 1 94.94 192 ASN A C 1
ATOM 1542 O O . ASN A 1 192 ? 14.375 8.734 26.016 1 94.94 192 ASN A O 1
ATOM 1546 N N . ASP A 1 193 ? 14.773 9.945 24.203 1 95.56 193 ASP A N 1
ATOM 1547 C CA . ASP A 1 193 ? 15.992 10.555 24.734 1 95.56 193 ASP A CA 1
ATOM 1548 C C . ASP A 1 193 ? 15.664 11.789 25.578 1 95.56 193 ASP A C 1
ATOM 1550 O O . ASP A 1 193 ? 16.562 12.438 26.109 1 95.56 193 ASP A O 1
ATOM 1554 N N . GLY A 1 194 ? 14.516 12.18 25.656 1 95.12 194 GLY A N 1
ATOM 1555 C CA . GLY A 1 194 ? 14.133 13.375 26.391 1 95.12 194 GLY A CA 1
ATOM 1556 C C . GLY A 1 194 ? 14.461 14.664 25.656 1 95.12 194 GLY A C 1
ATOM 1557 O O . GLY A 1 194 ? 14.633 15.719 26.281 1 95.12 194 GLY A O 1
ATOM 1558 N N . ARG A 1 195 ? 14.625 14.602 24.312 1 96.38 195 ARG A N 1
ATOM 1559 C CA . ARG A 1 195 ? 15 15.734 23.484 1 96.38 195 ARG A CA 1
ATOM 1560 C C . ARG A 1 195 ? 13.938 16 22.422 1 96.38 195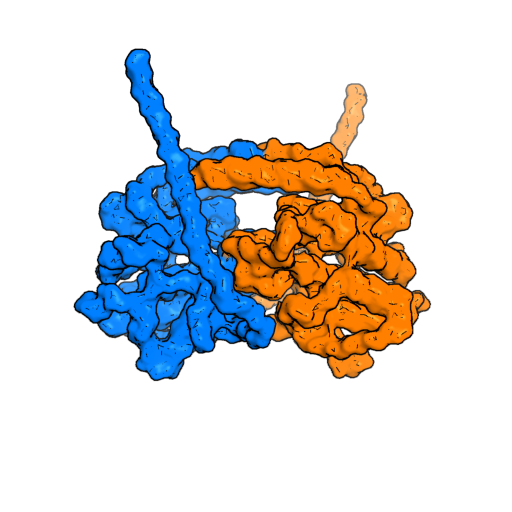 ARG A C 1
ATOM 1562 O O . ARG A 1 195 ? 14.266 16.344 21.281 1 96.38 195 ARG A O 1
ATOM 1569 N N . ALA A 1 196 ? 12.703 15.805 22.734 1 95.62 196 ALA A N 1
ATOM 1570 C CA . ALA A 1 196 ? 11.602 15.922 21.781 1 95.62 196 ALA A CA 1
ATOM 1571 C C . ALA A 1 196 ? 11.555 17.312 21.172 1 95.62 196 ALA A C 1
ATOM 1573 O O . ALA A 1 196 ? 11.148 17.469 20.016 1 95.62 196 ALA A O 1
ATOM 1574 N N . TRP A 1 197 ? 12.031 18.312 21.906 1 93.81 197 TRP A N 1
ATOM 1575 C CA . TRP A 1 197 ? 11.984 19.703 21.438 1 93.81 197 TRP A CA 1
ATOM 1576 C C . TRP A 1 197 ? 12.836 19.875 20.188 1 93.81 197 TRP A C 1
ATOM 1578 O O . TRP A 1 197 ? 12.609 20.797 19.406 1 93.81 197 TRP A O 1
ATOM 1588 N N . GLU A 1 198 ? 13.766 18.984 19.891 1 94.62 198 GLU A N 1
ATOM 1589 C CA . GLU A 1 198 ? 14.656 19.078 18.734 1 94.62 198 GLU A CA 1
ATOM 1590 C C . GLU A 1 198 ? 13.906 18.766 17.438 1 94.62 198 GLU A C 1
ATOM 1592 O O . GLU A 1 198 ? 14.406 19.047 16.344 1 94.62 198 GLU A O 1
ATOM 1597 N N . LEU A 1 199 ? 12.695 18.234 17.594 1 95 199 LEU A N 1
ATOM 1598 C CA . LEU A 1 199 ? 11.883 17.922 16.422 1 95 199 LEU A CA 1
ATOM 1599 C C . LEU A 1 199 ? 11.32 19.203 15.805 1 95 199 LEU A C 1
ATOM 1601 O O . LEU A 1 199 ? 10.984 19.234 14.625 1 95 199 LEU A O 1
ATOM 1605 N N . MET A 1 200 ? 11.258 20.203 16.562 1 95.38 200 MET A N 1
ATOM 1606 C CA . MET A 1 200 ? 10.57 21.438 16.188 1 95.38 200 MET A CA 1
ATOM 1607 C C . MET A 1 200 ? 11.305 22.141 15.055 1 95.38 200 MET A C 1
ATOM 1609 O O . MET A 1 200 ? 12.531 22.203 15.047 1 95.38 200 MET A O 1
ATOM 1613 N N . ASP A 1 201 ? 10.508 22.516 14.125 1 93.19 201 ASP A N 1
ATOM 1614 C CA . ASP A 1 201 ? 11.016 23.453 13.125 1 93.19 201 ASP A CA 1
ATOM 1615 C C . ASP A 1 201 ? 11.711 24.641 13.781 1 93.19 201 ASP A C 1
ATOM 1617 O O . ASP A 1 201 ? 11.164 25.25 14.695 1 93.19 201 ASP A O 1
ATOM 1621 N N . SER A 1 202 ? 12.797 25 13.32 1 90.38 202 SER A N 1
ATOM 1622 C CA . SER A 1 202 ? 13.609 26.062 13.922 1 90.38 202 SER A CA 1
ATOM 1623 C C . SER A 1 202 ? 12.891 27.406 13.875 1 90.38 202 SER A C 1
ATOM 1625 O O . SER A 1 202 ? 13.117 28.266 14.727 1 90.38 202 SER A O 1
ATOM 1627 N N . ILE A 1 203 ? 12.055 27.531 13.008 1 89.25 203 ILE A N 1
ATOM 1628 C CA . ILE A 1 203 ? 11.367 28.812 12.844 1 89.25 203 ILE A CA 1
ATOM 1629 C C . ILE A 1 203 ? 10.398 29.031 14 1 89.25 203 ILE A C 1
ATOM 1631 O O . ILE A 1 203 ? 9.984 30.156 14.266 1 89.25 203 ILE A O 1
ATOM 1635 N N . LEU A 1 204 ? 10.094 28 14.672 1 90.81 204 LEU A N 1
ATOM 1636 C CA . LEU A 1 204 ? 9.102 28.062 15.742 1 90.81 204 LEU A CA 1
ATOM 1637 C C . LEU A 1 204 ? 9.773 28.328 17.094 1 90.81 204 LEU A C 1
ATOM 1639 O O . LEU A 1 204 ? 9.094 28.5 18.109 1 90.81 204 LEU A O 1
ATOM 1643 N N . GLN A 1 205 ? 11.047 28.344 17.188 1 84.69 205 GLN A N 1
ATOM 1644 C CA . GLN A 1 205 ? 11.82 28.328 18.422 1 84.69 205 GLN A CA 1
ATOM 1645 C C . GLN A 1 205 ? 11.461 29.516 19.312 1 84.69 205 GLN A C 1
ATOM 1647 O O . GLN A 1 205 ? 11.391 29.375 20.531 1 84.69 205 GLN A O 1
ATOM 1652 N N . ASN A 1 206 ? 11.07 30.609 18.734 1 83.19 206 ASN A N 1
ATOM 1653 C CA . ASN A 1 206 ? 10.836 31.797 19.547 1 83.19 206 ASN A CA 1
ATOM 1654 C C . ASN A 1 206 ? 9.367 31.922 19.953 1 83.19 206 ASN A C 1
ATOM 1656 O O . ASN A 1 206 ? 9.031 32.719 20.844 1 83.19 206 ASN A O 1
ATOM 1660 N N . ASP A 1 207 ? 8.547 31.109 19.422 1 85.75 207 ASP A N 1
ATOM 1661 C CA . ASP A 1 207 ? 7.117 31.359 19.609 1 85.75 207 ASP A CA 1
ATOM 1662 C C . ASP A 1 207 ? 6.438 30.156 20.281 1 85.75 207 ASP A C 1
ATOM 1664 O O . ASP A 1 207 ? 5.414 30.312 20.953 1 85.75 207 ASP A O 1
ATOM 1668 N N . ALA A 1 208 ? 7.008 29.094 20.25 1 84.06 208 ALA A N 1
ATOM 1669 C CA . ALA A 1 208 ? 6.312 27.875 20.672 1 84.06 208 ALA A CA 1
ATOM 1670 C C . ALA A 1 208 ? 6.441 27.672 22.172 1 84.06 208 ALA A C 1
ATOM 1672 O O . ALA A 1 208 ? 7.5 27.922 22.75 1 84.06 208 ALA A O 1
ATOM 1673 N N . SER A 1 209 ? 5.355 27.344 22.781 1 87.88 209 SER A N 1
ATOM 1674 C CA . SER A 1 209 ? 5.375 26.844 24.156 1 87.88 209 SER A CA 1
ATOM 1675 C C . SER A 1 209 ? 5.902 25.422 24.203 1 87.88 209 SER A C 1
ATOM 1677 O O . SER A 1 209 ? 5.312 24.5 23.625 1 87.88 209 SER A O 1
ATOM 1679 N N . TYR A 1 210 ? 6.941 25.219 24.984 1 89.88 210 TYR A N 1
ATOM 1680 C CA . TYR A 1 210 ? 7.57 23.891 25.031 1 89.88 210 TYR A CA 1
ATOM 1681 C C . TYR A 1 210 ? 6.613 22.859 25.594 1 89.88 210 TYR A C 1
ATOM 1683 O O . TYR A 1 210 ? 6.5 21.75 25.062 1 89.88 210 TYR A O 1
ATOM 1691 N N . PRO A 1 211 ? 5.898 23.266 26.641 1 91.62 211 PRO A N 1
ATOM 1692 C CA . PRO A 1 211 ? 4.938 22.281 27.141 1 91.62 211 PRO A CA 1
ATOM 1693 C C . PRO A 1 211 ? 3.896 21.891 26.094 1 91.62 211 PRO A C 1
ATOM 1695 O O . PRO A 1 211 ? 3.525 20.719 25.984 1 91.62 211 PRO A O 1
ATOM 1698 N N . MET A 1 212 ? 3.498 22.859 25.359 1 93.81 212 MET A N 1
ATOM 1699 C CA . MET A 1 212 ? 2.506 22.594 24.328 1 93.81 212 MET A CA 1
ATOM 1700 C C . MET A 1 212 ? 3.109 21.75 23.203 1 93.81 212 MET A C 1
ATOM 1702 O O . MET A 1 212 ? 2.48 20.812 22.719 1 93.81 212 MET A O 1
ATOM 1706 N N . LEU A 1 213 ? 4.297 22.156 22.828 1 95.62 213 LEU A N 1
ATOM 1707 C CA . LEU A 1 213 ? 5.008 21.375 21.812 1 95.62 213 LEU A CA 1
ATOM 1708 C C . LEU A 1 213 ? 5.125 19.906 22.234 1 95.62 213 LEU A C 1
ATOM 1710 O O . LEU A 1 213 ? 4.828 19.016 21.453 1 95.62 213 LEU A O 1
ATOM 1714 N N . ASN A 1 214 ? 5.547 19.703 23.438 1 95.94 214 ASN A N 1
ATOM 1715 C CA . ASN A 1 214 ? 5.699 18.359 23.969 1 95.94 214 ASN A CA 1
ATOM 1716 C C . ASN A 1 214 ? 4.379 17.594 23.938 1 95.94 214 ASN A C 1
ATOM 1718 O O . ASN A 1 214 ? 4.352 16.391 23.641 1 95.94 214 ASN A O 1
ATOM 1722 N N . ARG A 1 215 ? 3.375 18.281 24.297 1 96.94 215 ARG A N 1
ATOM 1723 C CA . ARG A 1 215 ? 2.053 17.656 24.312 1 96.94 215 ARG A CA 1
ATOM 1724 C C . ARG A 1 215 ? 1.638 17.234 22.906 1 96.94 215 ARG A C 1
ATOM 1726 O O . ARG A 1 215 ? 1.155 16.109 22.719 1 96.94 215 ARG A O 1
ATOM 1733 N N . TYR A 1 216 ? 1.841 18.078 21.906 1 97.69 216 TYR A N 1
ATOM 1734 C CA . TYR A 1 216 ? 1.483 17.75 20.531 1 97.69 216 TYR A CA 1
ATOM 1735 C C . TYR A 1 216 ? 2.32 16.594 20 1 97.69 216 TYR A C 1
ATOM 1737 O O . TYR A 1 216 ? 1.811 15.727 19.297 1 97.69 216 TYR A O 1
ATOM 1745 N N . ILE A 1 217 ? 3.592 16.547 20.344 1 98 217 ILE A N 1
ATOM 1746 C CA . ILE A 1 217 ? 4.453 15.445 19.938 1 98 217 ILE A CA 1
ATOM 1747 C C . ILE A 1 217 ? 3.973 14.148 20.578 1 98 217 ILE A C 1
ATOM 1749 O O . ILE A 1 217 ? 3.895 13.109 19.922 1 98 217 ILE A O 1
ATOM 1753 N N . ASN A 1 218 ? 3.605 14.211 21.844 1 98.25 218 ASN A N 1
ATOM 1754 C CA . ASN A 1 218 ? 3.074 13.047 22.547 1 98.25 218 ASN A CA 1
ATOM 1755 C C . ASN A 1 218 ? 1.814 12.516 21.875 1 98.25 218 ASN A C 1
ATOM 1757 O O . ASN A 1 218 ? 1.717 11.32 21.594 1 98.25 218 ASN A O 1
ATOM 1761 N N . VAL A 1 219 ? 0.929 13.375 21.625 1 98.62 219 VAL A N 1
ATOM 1762 C CA . VAL A 1 219 ? -0.33 12.992 21 1 98.62 219 VAL A CA 1
ATOM 1763 C C . VAL A 1 219 ? -0.058 12.398 19.609 1 98.62 219 VAL A C 1
ATOM 1765 O O . VAL A 1 219 ? -0.655 11.383 19.234 1 98.62 219 VAL A O 1
ATOM 1768 N N . ALA A 1 220 ? 0.835 13.016 18.859 1 98.69 220 ALA A N 1
ATOM 1769 C CA . ALA A 1 220 ? 1.196 12.492 17.547 1 98.69 220 ALA A CA 1
ATOM 1770 C C . ALA A 1 220 ? 1.732 11.062 17.641 1 98.69 220 ALA A C 1
ATOM 1772 O O . ALA A 1 220 ? 1.348 10.195 16.859 1 98.69 220 ALA A O 1
ATOM 1773 N N . LEU A 1 221 ? 2.58 10.844 18.609 1 98.38 221 LEU A N 1
ATOM 1774 C CA . LEU A 1 221 ? 3.176 9.523 18.812 1 98.38 221 LEU A CA 1
ATOM 1775 C C . LEU A 1 221 ? 2.121 8.508 19.219 1 98.38 221 LEU A C 1
ATOM 1777 O O . LEU A 1 221 ? 2.201 7.332 18.859 1 98.38 221 LEU A O 1
ATOM 1781 N N . LEU A 1 222 ? 1.123 8.953 19.984 1 98.56 222 LEU A N 1
ATOM 1782 C CA . LEU A 1 222 ? 0.004 8.086 20.328 1 98.56 222 LEU A CA 1
ATOM 1783 C C . LEU A 1 222 ? -0.81 7.734 19.078 1 98.56 222 LEU A C 1
ATOM 1785 O O . LEU A 1 222 ? -1.296 6.609 18.953 1 98.56 222 LEU A O 1
ATOM 1789 N N . CYS A 1 223 ? -0.924 8.609 18.156 1 98.75 223 CYS A N 1
ATOM 1790 C CA . CYS A 1 223 ? -1.727 8.422 16.953 1 98.75 223 CYS A CA 1
ATOM 1791 C C . CYS A 1 223 ? -1.05 7.453 15.984 1 98.75 223 CYS A C 1
ATOM 1793 O O . CYS A 1 223 ? -1.72 6.801 15.188 1 98.75 223 CYS A O 1
ATOM 1795 N N . VAL A 1 224 ? 0.273 7.328 16.062 1 97.88 224 VAL A N 1
ATOM 1796 C CA . VAL A 1 224 ? 0.983 6.555 15.055 1 97.88 224 VAL A CA 1
ATOM 1797 C C . VAL A 1 224 ? 1.43 5.219 15.641 1 97.88 224 VAL A C 1
ATOM 1799 O O . VAL A 1 224 ? 2.406 4.625 15.18 1 97.88 224 VAL A O 1
ATOM 1802 N N . GLN A 1 225 ? 0.715 4.785 16.703 1 97.25 225 GLN A N 1
ATOM 1803 C CA . GLN A 1 225 ? 0.98 3.471 17.281 1 97.25 225 GLN A CA 1
ATOM 1804 C C . GLN A 1 225 ? 0.786 2.365 16.234 1 97.25 225 GLN A C 1
ATOM 1806 O O . GLN A 1 225 ? -0.055 2.484 15.344 1 97.25 225 GLN A O 1
ATOM 1811 N N . GLU A 1 226 ? 1.524 1.329 16.375 1 93.31 226 GLU A N 1
ATOM 1812 C CA . GLU A 1 226 ? 1.492 0.226 15.414 1 93.31 226 GLU A CA 1
ATOM 1813 C C . GLU A 1 226 ? 0.119 -0.439 15.383 1 93.31 226 GLU A C 1
ATOM 1815 O O . GLU A 1 226 ? -0.448 -0.66 14.312 1 93.31 226 GLU A O 1
ATOM 1820 N N . ASN A 1 227 ? -0.383 -0.721 16.562 1 93.44 227 ASN A N 1
ATOM 1821 C CA . ASN A 1 227 ? -1.701 -1.339 16.672 1 93.44 227 ASN A CA 1
ATOM 1822 C C . ASN A 1 227 ? -2.812 -0.293 16.656 1 93.44 227 ASN A C 1
ATOM 1824 O O . ASN A 1 227 ? -2.76 0.679 17.422 1 93.44 227 ASN A O 1
ATOM 1828 N N . ALA A 1 228 ? -3.789 -0.531 15.844 1 95.81 228 ALA A N 1
ATOM 1829 C CA . ALA A 1 228 ? -4.902 0.406 15.711 1 95.81 228 ALA A CA 1
ATOM 1830 C C . ALA A 1 228 ? -5.605 0.616 17.047 1 95.81 228 ALA A C 1
ATOM 1832 O O . ALA A 1 228 ? -6.035 1.728 17.359 1 95.81 228 ALA A O 1
ATOM 1833 N N . ALA A 1 229 ? -5.68 -0.409 17.828 1 95.12 229 ALA A N 1
ATOM 1834 C CA . ALA A 1 229 ? -6.398 -0.364 19.094 1 95.12 229 ALA A CA 1
ATOM 1835 C C . ALA A 1 229 ? -5.691 0.552 20.094 1 95.12 229 ALA A C 1
ATOM 1837 O O . ALA A 1 229 ? -6.312 1.058 21.031 1 95.12 229 ALA A O 1
ATOM 1838 N N . ASP A 1 230 ? -4.461 0.781 19.906 1 97.06 230 ASP A N 1
ATOM 1839 C CA . ASP A 1 230 ? -3.678 1.604 20.812 1 97.06 230 ASP A CA 1
ATOM 1840 C C . ASP A 1 230 ? -3.754 3.08 20.438 1 97.06 230 ASP A C 1
ATOM 1842 O O . ASP A 1 230 ? -3.252 3.941 21.156 1 97.06 230 ASP A O 1
ATOM 1846 N N . ARG A 1 231 ? -4.34 3.352 19.344 1 98.12 231 ARG A N 1
ATOM 1847 C CA . ARG A 1 231 ? -4.488 4.734 18.891 1 98.12 231 ARG A CA 1
ATOM 1848 C C . ARG A 1 231 ? -5.762 5.355 19.453 1 98.12 231 ARG A C 1
ATOM 1850 O O . ARG A 1 231 ? -6.789 4.684 19.578 1 98.12 231 ARG A O 1
ATOM 1857 N N . PRO A 1 232 ? -5.699 6.57 19.828 1 98.25 232 PRO A N 1
ATOM 1858 C CA . PRO A 1 232 ? -6.91 7.246 20.297 1 98.25 232 PRO A CA 1
ATOM 1859 C C . PRO A 1 232 ? -7.91 7.508 19.172 1 98.25 232 PRO A C 1
ATOM 1861 O O . PRO A 1 232 ? -7.57 7.367 17.984 1 98.25 232 PRO A O 1
ATOM 1864 N N . THR A 1 233 ? -9.125 7.77 19.516 1 97.56 233 THR A N 1
ATOM 1865 C CA . THR A 1 233 ? -10.094 8.32 18.578 1 97.56 233 THR A CA 1
ATOM 1866 C C . THR A 1 233 ? -9.875 9.812 18.375 1 97.56 233 THR A C 1
ATOM 1868 O O . THR A 1 233 ? -9.172 10.453 19.172 1 97.56 233 THR A O 1
ATOM 1871 N N . MET A 1 234 ? -10.492 10.352 17.312 1 98.06 234 MET A N 1
ATOM 1872 C CA . MET A 1 234 ? -10.32 11.789 17.109 1 98.06 234 MET A CA 1
ATOM 1873 C C . MET A 1 234 ? -10.977 12.578 18.25 1 98.06 234 MET A C 1
ATOM 1875 O O . MET A 1 234 ? -10.516 13.664 18.594 1 98.06 234 MET A O 1
ATOM 1879 N N . LEU A 1 235 ? -12.008 12.031 18.812 1 97.19 235 LEU A N 1
ATOM 1880 C CA . LEU A 1 235 ? -12.609 12.648 20 1 97.19 235 LEU A CA 1
ATOM 1881 C C . LEU A 1 235 ? -11.586 12.766 21.125 1 97.19 235 LEU A C 1
ATOM 1883 O O . LEU A 1 235 ? -11.453 13.82 21.75 1 97.19 235 LEU A O 1
ATOM 1887 N N . GLU A 1 236 ? -10.891 11.734 21.375 1 97.88 236 GLU A N 1
ATOM 1888 C CA . GLU A 1 236 ? -9.859 11.719 22.406 1 97.88 236 GLU A CA 1
ATOM 1889 C C . GLU A 1 236 ? -8.703 12.648 22.047 1 97.88 236 GLU A C 1
ATOM 1891 O O . GLU A 1 236 ? -8.156 13.336 22.906 1 97.88 236 GLU A O 1
ATOM 1896 N N . VAL A 1 237 ? -8.352 12.664 20.812 1 98.5 237 VAL A N 1
ATOM 1897 C CA . VAL A 1 237 ? -7.27 13.516 20.344 1 98.5 237 VAL A CA 1
ATOM 1898 C C . VAL A 1 237 ? -7.59 14.977 20.641 1 98.5 237 VAL A C 1
ATOM 1900 O O . VAL A 1 237 ? -6.758 15.703 21.203 1 98.5 237 VAL A O 1
ATOM 1903 N N . ILE A 1 238 ? -8.773 15.391 20.328 1 97.81 238 ILE A N 1
ATOM 1904 C CA . ILE A 1 238 ? -9.18 16.766 20.547 1 97.81 238 ILE A CA 1
ATOM 1905 C C . ILE A 1 238 ? -9.172 17.078 22.047 1 97.81 238 ILE A C 1
ATOM 1907 O O . ILE A 1 238 ? -8.695 18.141 22.469 1 97.81 238 ILE A O 1
ATOM 1911 N N . SER A 1 239 ? -9.648 16.156 22.781 1 97.12 239 SER A N 1
ATOM 1912 C CA . SER A 1 239 ? -9.633 16.328 24.234 1 97.12 239 SER A CA 1
ATOM 1913 C C . SER A 1 239 ? -8.211 16.469 24.766 1 97.12 239 SER A C 1
ATOM 1915 O O . SER A 1 239 ? -7.938 17.344 25.594 1 97.12 239 SER A O 1
ATOM 1917 N N . MET A 1 240 ? -7.305 15.703 24.266 1 97.31 240 MET A N 1
ATOM 1918 C CA . MET A 1 240 ? -5.91 15.719 24.703 1 97.31 240 MET A CA 1
ATOM 1919 C C . MET A 1 240 ? -5.234 17.031 24.297 1 97.31 240 MET A C 1
ATOM 1921 O O . MET A 1 240 ? -4.395 17.547 25.031 1 97.31 240 MET A O 1
ATOM 1925 N N . LEU A 1 241 ? -5.613 17.547 23.156 1 95.75 241 LEU A N 1
ATOM 1926 C CA . LEU A 1 241 ? -4.949 18.734 22.641 1 95.75 241 LEU A CA 1
ATOM 1927 C C . LEU A 1 241 ? -5.523 20 23.266 1 95.75 241 LEU A C 1
ATOM 1929 O O . LEU A 1 241 ? -4.809 20.984 23.438 1 95.75 241 LEU A O 1
ATOM 1933 N N . THR A 1 242 ? -6.777 19.984 23.625 1 92.25 242 THR A N 1
ATOM 1934 C CA . THR A 1 242 ? -7.441 21.219 24.047 1 92.25 242 THR A CA 1
ATOM 1935 C C . THR A 1 242 ? -7.457 21.312 25.578 1 92.25 242 THR A C 1
ATOM 1937 O O . THR A 1 242 ? -7.539 22.422 26.125 1 92.25 242 THR A O 1
ATOM 1940 N N . ASN A 1 243 ? -7.43 20.172 26.234 1 91.44 243 ASN A N 1
ATOM 1941 C CA . ASN A 1 243 ? -7.461 20.156 27.688 1 91.44 243 ASN A CA 1
ATOM 1942 C C . ASN A 1 243 ? -6.086 19.859 28.281 1 91.44 243 ASN A C 1
ATOM 1944 O O . ASN A 1 243 ? -5.688 18.703 28.375 1 91.44 243 ASN A O 1
ATOM 1948 N N . GLU A 1 244 ? -5.434 20.797 28.875 1 87.19 244 GLU A N 1
ATOM 1949 C CA . GLU A 1 244 ? -4.078 20.672 29.406 1 87.19 244 GLU A CA 1
ATOM 1950 C C . GLU A 1 244 ? -4.066 19.828 30.672 1 87.19 244 GLU A C 1
ATOM 1952 O O . GLU A 1 244 ? -3.014 19.344 31.094 1 87.19 244 GLU A O 1
ATOM 1957 N N . ASN A 1 245 ? -5.227 19.672 31.234 1 87.75 245 ASN A N 1
ATOM 1958 C CA . ASN A 1 245 ? -5.305 18.938 32.5 1 87.75 245 ASN A CA 1
ATOM 1959 C C . ASN A 1 245 ? -5.355 17.438 32.281 1 87.75 245 ASN A C 1
ATOM 1961 O O . ASN A 1 245 ? -5.195 16.656 33.219 1 87.75 245 ASN A O 1
ATOM 1965 N N . VAL A 1 246 ? -5.582 17.125 31.062 1 89.31 246 VAL A N 1
ATOM 1966 C CA . VAL A 1 246 ? -5.637 15.695 30.75 1 89.31 246 VAL A CA 1
ATOM 1967 C C . VAL A 1 246 ? -4.23 15.102 30.797 1 89.31 246 VAL A C 1
ATOM 1969 O O . VAL A 1 246 ? -3.303 15.633 30.188 1 89.31 246 VAL A O 1
ATOM 1972 N N . ILE A 1 247 ? -4.074 14.125 31.641 1 91.69 247 ILE A N 1
ATOM 1973 C CA . ILE A 1 247 ? -2.811 13.391 31.672 1 91.69 247 ILE A CA 1
ATOM 1974 C C . ILE A 1 247 ? -2.719 12.445 30.484 1 91.69 247 ILE A C 1
ATOM 1976 O O . ILE A 1 247 ? -3.607 11.625 30.266 1 91.69 247 ILE A O 1
ATOM 1980 N N . LEU A 1 248 ? -1.654 12.562 29.719 1 95.44 248 LEU A N 1
ATOM 1981 C CA . LEU A 1 248 ? -1.487 11.758 28.516 1 95.44 248 LEU A CA 1
ATOM 1982 C C . LEU A 1 248 ? -0.735 10.469 28.828 1 95.44 248 LEU A C 1
ATOM 1984 O O . LEU A 1 248 ? 0.218 10.469 29.609 1 95.44 248 LEU A O 1
ATOM 1988 N N . PRO A 1 249 ? -1.182 9.391 28.266 1 94.94 249 PRO A N 1
ATOM 1989 C CA . PRO A 1 249 ? -0.393 8.164 28.391 1 94.94 249 PRO A CA 1
ATOM 1990 C C . PRO A 1 249 ? 0.953 8.242 27.672 1 94.94 249 PRO A C 1
ATOM 1992 O O . PRO A 1 249 ? 1.124 9.062 26.766 1 94.94 249 PRO A O 1
ATOM 1995 N N . SER A 1 250 ? 1.884 7.395 28.109 1 95.06 250 SER A N 1
ATOM 1996 C CA . SER A 1 250 ? 3.162 7.301 27.422 1 95.06 250 SER A CA 1
ATOM 1997 C C . SER A 1 250 ? 3.029 6.496 26.125 1 95.06 250 SER A C 1
ATOM 1999 O O . SER A 1 250 ? 2.479 5.395 26.125 1 95.06 250 SER A O 1
ATOM 2001 N N . PRO A 1 251 ? 3.498 7.051 25.062 1 95.81 251 PRO A N 1
ATOM 2002 C CA . PRO A 1 251 ? 3.432 6.289 23.812 1 95.81 251 PRO A CA 1
ATOM 2003 C C . PRO A 1 251 ? 4.41 5.113 23.797 1 95.81 251 PRO A C 1
ATOM 2005 O O . PRO A 1 251 ? 5.375 5.094 24.562 1 95.81 251 PRO A O 1
ATOM 2008 N N . LEU A 1 252 ? 4.07 4.191 22.969 1 94.62 252 LEU A N 1
ATOM 2009 C CA . LEU A 1 252 ? 4.98 3.1 22.641 1 94.62 252 LEU A CA 1
ATOM 2010 C C . LEU A 1 252 ? 5.711 3.377 21.328 1 94.62 252 LEU A C 1
ATOM 2012 O O . LEU A 1 252 ? 5.414 4.355 20.641 1 94.62 252 LEU A O 1
ATOM 2016 N N . GLN A 1 253 ? 6.688 2.523 21.062 1 92.31 253 GLN A N 1
ATOM 2017 C CA . GLN A 1 253 ? 7.398 2.672 19.797 1 92.31 253 GLN A CA 1
ATOM 2018 C C . GLN A 1 253 ? 6.438 2.613 18.609 1 92.31 253 GLN A C 1
ATOM 2020 O O . GLN A 1 253 ? 5.641 1.681 18.5 1 92.31 253 GLN A O 1
ATOM 2025 N N . PRO A 1 254 ? 6.523 3.617 17.797 1 92.19 254 PRO A N 1
ATOM 2026 C CA . PRO A 1 254 ? 5.582 3.689 16.688 1 92.19 254 PRO A CA 1
ATOM 2027 C C . PRO A 1 254 ? 5.852 2.629 15.617 1 92.19 254 PRO A C 1
ATOM 2029 O O . PRO A 1 254 ? 6.902 1.985 15.633 1 92.19 254 PRO A O 1
ATOM 2032 N N . ALA A 1 255 ? 4.922 2.549 14.766 1 84.38 255 ALA A N 1
ATOM 2033 C CA . ALA A 1 255 ? 5.047 1.688 13.586 1 84.38 255 ALA A CA 1
ATOM 2034 C C . ALA A 1 255 ? 6.129 2.203 12.641 1 84.38 255 ALA A C 1
ATOM 2036 O O . ALA A 1 255 ? 6.371 3.41 12.562 1 84.38 255 ALA A O 1
ATOM 2037 N N . PHE A 1 256 ? 6.805 1.296 11.969 1 77 256 PHE A N 1
ATOM 2038 C CA . PHE A 1 256 ? 7.723 1.615 10.883 1 77 256 PHE A CA 1
ATOM 2039 C C . PHE A 1 256 ? 8.953 2.34 11.414 1 77 256 PHE A C 1
ATOM 2041 O O . PHE A 1 256 ? 9.625 3.059 10.664 1 77 256 PHE A O 1
ATOM 2048 N N . SER A 1 257 ? 9.117 2.287 12.719 1 75.75 257 SER A N 1
ATOM 2049 C CA . SER A 1 257 ? 10.258 2.984 13.305 1 75.75 257 SER A CA 1
ATOM 2050 C C . SER A 1 257 ? 11.57 2.293 12.953 1 75.75 257 SER A C 1
ATOM 2052 O O . SER A 1 257 ? 12.625 2.934 12.906 1 75.75 257 SER A O 1
ATOM 2054 N N . HIS A 1 258 ? 11.531 0.999 12.766 1 62.62 258 HIS A N 1
ATOM 2055 C CA . HIS A 1 258 ? 12.758 0.253 12.5 1 62.62 258 HIS A CA 1
ATOM 2056 C C . HIS A 1 258 ? 12.875 -0.114 11.023 1 62.62 258 HIS A C 1
ATOM 2058 O O . HIS A 1 258 ? 13.609 -1.035 10.664 1 62.62 258 HIS A O 1
ATOM 2064 N N . VAL A 1 259 ? 12.391 0.729 10.273 1 54.38 259 VAL A N 1
ATOM 2065 C CA . VAL A 1 259 ? 12.586 0.309 8.891 1 54.38 259 VAL A CA 1
ATOM 2066 C C . VAL A 1 259 ? 14.07 0.329 8.547 1 54.38 259 VAL A C 1
ATOM 2068 O O . VAL A 1 259 ? 14.758 1.327 8.781 1 54.38 259 VAL A O 1
ATOM 2071 N N . ARG A 1 260 ? 14.789 -0.783 8.617 1 46.06 260 ARG A N 1
ATOM 2072 C CA . ARG A 1 260 ? 16.234 -0.955 8.414 1 46.06 260 ARG A CA 1
ATOM 2073 C C . ARG A 1 260 ? 16.641 -0.497 7.02 1 46.06 260 ARG A C 1
ATOM 2075 O O . ARG A 1 260 ? 15.922 -0.738 6.043 1 46.06 260 ARG A O 1
ATOM 2082 N N . ILE A 1 261 ? 17.5 0.597 6.926 1 42.41 261 ILE A N 1
ATOM 2083 C CA . ILE A 1 261 ? 18.219 0.914 5.695 1 42.41 261 ILE A CA 1
ATOM 2084 C C . ILE A 1 261 ? 18.953 -0.326 5.195 1 42.41 261 ILE A C 1
ATOM 2086 O O . ILE A 1 261 ? 19.656 -0.986 5.961 1 42.41 261 ILE A O 1
ATOM 2090 N N . ALA A 1 262 ? 18.547 -0.888 4.164 1 37.62 262 ALA A N 1
ATOM 2091 C CA . ALA A 1 262 ? 19.562 -1.738 3.543 1 37.62 262 ALA A CA 1
ATOM 2092 C C . ALA A 1 262 ? 20.922 -1.068 3.57 1 37.62 262 ALA A C 1
ATOM 2094 O O . ALA A 1 262 ? 21.078 0.075 3.133 1 37.62 262 ALA A O 1
ATOM 2095 N N . GLU A 1 263 ? 21.922 -1.215 4.492 1 33.84 263 GLU A N 1
ATOM 2096 C CA . GLU A 1 263 ? 23.281 -0.699 4.527 1 33.84 263 GLU A CA 1
ATOM 2097 C C . GLU A 1 263 ? 23.766 -0.313 3.131 1 33.84 263 GLU A C 1
ATOM 2099 O O . GLU A 1 263 ? 24.25 0.8 2.924 1 33.84 263 GLU A O 1
ATOM 2104 N N . ASN A 1 264 ? 24.812 -1.146 2.482 1 32.06 264 ASN A N 1
ATOM 2105 C CA . ASN A 1 264 ? 26.016 -0.887 1.682 1 32.06 264 ASN A CA 1
ATOM 2106 C C . ASN A 1 264 ? 25.656 -0.515 0.246 1 32.06 264 ASN A C 1
ATOM 2108 O O . ASN A 1 264 ? 26.5 -0.576 -0.646 1 32.06 264 ASN A O 1
ATOM 2112 N N . SER A 1 265 ? 24.734 -0.836 -0.47 1 31.5 265 SER A N 1
ATOM 2113 C CA . SER A 1 265 ? 25.125 -0.437 -1.819 1 31.5 265 SER A CA 1
ATOM 2114 C C . SER A 1 265 ? 25.312 1.073 -1.914 1 31.5 265 SER A C 1
ATOM 2116 O O . SER A 1 265 ? 24.547 1.841 -1.329 1 31.5 265 SER A O 1
ATOM 2118 N N . SER A 1 266 ? 26.547 1.599 -2.205 1 29.8 266 SER A N 1
ATOM 2119 C CA . SER A 1 266 ? 27.062 2.885 -2.646 1 29.8 266 SER A CA 1
ATOM 2120 C C . SER A 1 266 ? 26.047 3.643 -3.488 1 29.8 266 SER A C 1
ATOM 2122 O O . SER A 1 266 ? 25.75 3.246 -4.617 1 29.8 266 SER A O 1
ATOM 2124 N N . LEU A 1 267 ? 25.125 4.09 -3.115 1 30.5 267 LEU A N 1
ATOM 2125 C CA . LEU A 1 267 ? 24.531 5.105 -3.98 1 30.5 267 LEU A CA 1
ATOM 2126 C C . LEU A 1 267 ? 25.594 6.094 -4.457 1 30.5 267 LEU A C 1
ATOM 2128 O O . LEU A 1 267 ? 26.391 6.578 -3.664 1 30.5 267 LEU A O 1
ATOM 2132 N N . PRO A 1 268 ? 26.094 6.055 -5.699 1 26.56 268 PRO A N 1
ATOM 2133 C CA . PRO A 1 268 ? 27.016 7.152 -6 1 26.56 268 PRO A CA 1
ATOM 2134 C C . PRO A 1 268 ? 26.562 8.484 -5.418 1 26.56 268 PRO A C 1
ATOM 2136 O O . PRO A 1 268 ? 25.359 8.75 -5.332 1 26.56 268 PRO A O 1
ATOM 2139 N N . ALA A 1 269 ? 27.359 9.164 -4.578 1 29.16 269 ALA A N 1
ATOM 2140 C CA . ALA A 1 269 ? 27.281 10.523 -4.055 1 29.16 269 ALA A CA 1
ATOM 2141 C C . ALA A 1 269 ? 26.703 11.477 -5.098 1 29.16 269 ALA A C 1
ATOM 2143 O O . ALA A 1 269 ? 26.109 12.5 -4.754 1 29.16 269 ALA A O 1
ATOM 2144 N N . ASN A 1 270 ? 27.25 11.375 -6.367 1 26.59 270 ASN A N 1
ATOM 2145 C CA . ASN A 1 270 ? 27.156 12.516 -7.277 1 26.59 270 ASN A CA 1
ATOM 2146 C C . ASN A 1 270 ? 25.75 12.664 -7.852 1 26.59 270 ASN A C 1
ATOM 2148 O O . ASN A 1 270 ? 25.578 13.227 -8.93 1 26.59 270 ASN A O 1
ATOM 2152 N N . CYS A 1 271 ? 24.891 11.852 -7.531 1 24.48 271 CYS A N 1
ATOM 2153 C CA . CYS A 1 271 ? 23.75 12.336 -8.297 1 24.48 271 CYS A CA 1
ATOM 2154 C C . CYS A 1 271 ? 23.328 13.719 -7.832 1 24.48 271 CYS A C 1
ATOM 2156 O O . CYS A 1 271 ? 22.812 13.883 -6.723 1 24.48 271 CYS A O 1
ATOM 2158 N N . GLU A 1 272 ? 24.141 14.711 -8.195 1 23.94 272 GLU A N 1
ATOM 2159 C CA . GLU A 1 272 ? 23.734 16.109 -8.227 1 23.94 272 GLU A CA 1
ATOM 2160 C C . GLU A 1 272 ? 22.281 16.266 -8.641 1 23.94 272 GLU A C 1
ATOM 2162 O O . GLU A 1 272 ? 21.859 15.766 -9.688 1 23.94 272 GLU A O 1
ATOM 2167 N N . VAL A 1 273 ? 21.453 16.25 -7.781 1 26.42 273 VAL A N 1
ATOM 2168 C CA . VAL A 1 273 ? 20.109 16.75 -8.016 1 26.42 273 VAL A CA 1
ATOM 2169 C C . VAL A 1 273 ? 20.172 17.969 -8.953 1 26.42 273 VAL A C 1
ATOM 2171 O O . VAL A 1 273 ? 20.672 19.016 -8.57 1 26.42 273 VAL A O 1
ATOM 2174 N N . GLU A 1 274 ? 20.734 17.781 -10.141 1 25.72 274 GLU A N 1
ATOM 2175 C CA . GLU A 1 274 ? 20.484 18.953 -10.969 1 25.72 274 GLU A CA 1
ATOM 2176 C C . GLU A 1 274 ? 19.016 19.375 -10.914 1 25.72 274 GLU A C 1
ATOM 2178 O O . GLU A 1 274 ? 18.125 18.516 -10.984 1 25.72 274 GLU A O 1
ATOM 2183 N N . ALA A 1 275 ? 18.766 20.516 -10.383 1 24.81 275 ALA A N 1
ATOM 2184 C CA . ALA A 1 275 ? 17.562 21.344 -10.398 1 24.81 275 ALA A CA 1
ATOM 2185 C C . ALA A 1 275 ? 16.844 21.25 -11.742 1 24.81 275 ALA A C 1
ATOM 2187 O O . ALA A 1 275 ? 17.422 21.594 -12.781 1 24.81 275 ALA A O 1
ATOM 2188 N N . CYS A 1 276 ? 16.172 20.25 -12.047 1 22.5 276 CYS A N 1
ATOM 2189 C CA . CYS A 1 276 ? 15.352 20.312 -13.25 1 22.5 276 CYS A CA 1
ATOM 2190 C C . CYS A 1 276 ? 14.812 21.734 -13.477 1 22.5 276 CYS A C 1
ATOM 2192 O O . CYS A 1 276 ? 14.203 22.312 -12.578 1 22.5 276 CYS A O 1
ATOM 2194 N N . THR A 1 277 ? 15.531 22.5 -14.242 1 22.45 277 THR A N 1
ATOM 2195 C CA . THR A 1 277 ? 15.117 23.75 -14.852 1 22.45 277 THR A CA 1
ATOM 2196 C C . THR A 1 277 ? 13.648 23.688 -15.273 1 22.45 277 THR A C 1
ATOM 2198 O O . THR A 1 277 ? 13.25 22.766 -15.992 1 22.45 277 THR A O 1
ATOM 2201 N N . VAL A 1 278 ? 12.789 24.078 -14.383 1 22.16 278 VAL A N 1
ATOM 2202 C CA . VAL A 1 278 ? 11.422 24.453 -14.719 1 22.16 278 VAL A CA 1
ATOM 2203 C C . VAL A 1 278 ? 11.422 25.266 -16.016 1 22.16 278 VAL A C 1
ATOM 2205 O O . VAL A 1 278 ? 11.984 26.359 -16.078 1 22.16 278 VAL A O 1
ATOM 2208 N N . ASN A 1 279 ? 11.859 24.641 -17.125 1 21.66 279 ASN A N 1
ATOM 2209 C CA . ASN A 1 279 ? 11.625 25.391 -18.359 1 21.66 279 ASN A CA 1
ATOM 2210 C C . ASN A 1 279 ? 10.25 26.047 -18.359 1 21.66 279 ASN A C 1
ATOM 2212 O O . ASN A 1 279 ? 9.227 25.375 -18.281 1 21.66 279 ASN A O 1
ATOM 2216 N N . CYS A 1 280 ? 10.211 27.234 -17.734 1 21.11 280 CYS A N 1
ATOM 2217 C CA . CYS A 1 280 ? 9.195 28.266 -17.844 1 21.11 280 CYS A CA 1
ATOM 2218 C C . CYS A 1 280 ? 8.859 28.531 -19.312 1 21.11 280 CYS A C 1
ATOM 2220 O O . CYS A 1 280 ? 9.672 29.094 -20.047 1 21.11 280 CYS A O 1
ATOM 2222 N N . LEU A 1 281 ? 8.477 27.484 -20.062 1 21.34 281 LEU A N 1
ATOM 2223 C CA . LEU A 1 281 ? 7.973 27.906 -21.375 1 21.34 281 LEU A CA 1
ATOM 2224 C C . LEU A 1 281 ? 7.035 29.094 -21.25 1 21.34 281 LEU A C 1
ATOM 2226 O O . LEU A 1 281 ? 6.066 29.047 -20.484 1 21.34 281 LEU A O 1
ATOM 2230 N N . THR A 1 282 ? 7.691 30.266 -21.125 1 21.52 282 THR A N 1
ATOM 2231 C CA . THR A 1 282 ? 7.125 31.594 -21.328 1 21.52 282 THR A CA 1
ATOM 2232 C C . THR A 1 282 ? 6.285 31.625 -22.609 1 21.52 282 THR A C 1
ATOM 2234 O O . THR A 1 282 ? 6.801 31.422 -23.703 1 21.52 282 THR A O 1
ATOM 2237 N N . LEU A 1 283 ? 5.152 30.938 -22.609 1 20.73 283 LEU A N 1
ATOM 2238 C CA . LEU A 1 283 ? 4.227 31.234 -23.688 1 20.73 283 LEU A CA 1
ATOM 2239 C C . LEU A 1 283 ? 4.047 32.75 -23.859 1 20.73 283 LEU A C 1
ATOM 2241 O O . LEU A 1 283 ? 3.666 33.438 -22.922 1 20.73 283 LEU A O 1
ATOM 2245 N N . SER A 1 284 ? 5.062 33.312 -24.531 1 21.92 284 SER A N 1
ATOM 2246 C CA . SER A 1 284 ? 5.027 34.656 -25.031 1 21.92 284 SER A CA 1
ATOM 2247 C C . SER A 1 284 ? 3.695 34.969 -25.703 1 21.92 284 SER A C 1
ATOM 2249 O O . SER A 1 284 ? 3.223 34.219 -26.547 1 21.92 284 SER A O 1
ATOM 2251 N N . ALA A 1 285 ? 2.77 35.562 -24.938 1 22.16 285 ALA A N 1
ATOM 2252 C CA . ALA A 1 285 ? 1.588 36.25 -25.453 1 22.16 285 ALA A CA 1
ATOM 2253 C C . ALA A 1 285 ? 1.937 37.094 -26.672 1 22.16 285 ALA A C 1
ATOM 2255 O O . ALA A 1 285 ? 2.775 38 -26.594 1 22.16 285 ALA A O 1
ATOM 2256 N N . MET A 1 286 ? 2.145 36.469 -27.859 1 21.53 286 MET A N 1
ATOM 2257 C CA . MET A 1 286 ? 2.207 37.281 -29.078 1 21.53 286 MET A CA 1
ATOM 2258 C C . MET A 1 286 ? 1.113 38.344 -29.078 1 21.53 286 MET A C 1
ATOM 2260 O O . MET A 1 286 ? -0.064 38.031 -28.891 1 21.53 286 MET A O 1
ATOM 2264 N N . ASP A 1 287 ? 1.477 39.531 -28.578 1 19.61 287 ASP A N 1
ATOM 2265 C CA . ASP A 1 287 ? 0.729 40.75 -28.781 1 19.61 287 ASP A CA 1
ATOM 2266 C C . ASP A 1 287 ? 0.337 40.906 -30.25 1 19.61 287 ASP A C 1
ATOM 2268 O O . ASP A 1 287 ? 1.188 40.844 -31.141 1 19.61 287 ASP A O 1
ATOM 2272 N N . ALA A 1 288 ? -0.82 40.406 -30.703 1 23.67 288 ALA A N 1
ATOM 2273 C CA . ALA A 1 288 ? -1.359 40.875 -31.984 1 23.67 288 ALA A CA 1
ATOM 2274 C C . ALA A 1 288 ? -1.244 42.406 -32.094 1 23.67 288 ALA A C 1
ATOM 2276 O O . ALA A 1 288 ? -1.726 43.125 -31.219 1 23.67 288 ALA A O 1
ATOM 2277 N N . ARG A 1 289 ? -0.2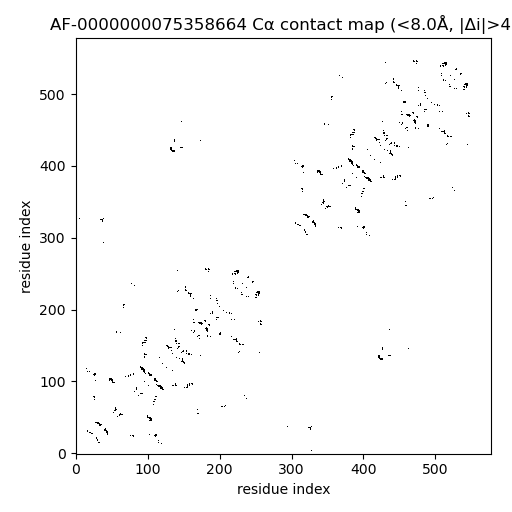75 42.844 -32.812 1 20.83 289 ARG A N 1
ATOM 2278 C CA . ARG A 1 289 ? -0.613 44.062 -33.531 1 20.83 289 ARG A CA 1
ATOM 2279 C C . ARG A 1 289 ? -1.711 43.781 -34.562 1 20.83 289 ARG A C 1
ATOM 2281 O O . ARG A 1 289 ? -1.735 42.75 -35.188 1 20.83 289 ARG A O 1
ATOM 2288 N N . LEU B 1 1 ? -5.07 20.75 -10.453 1 36.31 1 LEU B N 1
ATOM 2289 C CA . LEU B 1 1 ? -5.312 19.344 -10.141 1 36.31 1 LEU B CA 1
ATOM 2290 C C . LEU B 1 1 ? -5.688 18.562 -11.391 1 36.31 1 LEU B C 1
ATOM 2292 O O . LEU B 1 1 ? -5.293 17.406 -11.547 1 36.31 1 LEU B O 1
ATOM 2296 N N . SER B 1 2 ? -6.371 19.359 -12.352 1 42.69 2 SER B N 1
ATOM 2297 C CA . SER B 1 2 ? -6.922 18.781 -13.57 1 42.69 2 SER B CA 1
ATOM 2298 C C . SER B 1 2 ? -5.82 18.453 -14.57 1 42.69 2 SER B C 1
ATOM 2300 O O . SER B 1 2 ? -5.879 17.422 -15.25 1 42.69 2 SER B O 1
ATOM 2302 N N . SER B 1 3 ? -4.969 19.375 -14.594 1 41.34 3 SER B N 1
ATOM 2303 C CA . SER B 1 3 ? -3.984 19.234 -15.656 1 41.34 3 SER B CA 1
ATOM 2304 C C . SER B 1 3 ? -3.096 18.016 -15.422 1 41.34 3 SER B C 1
ATOM 2306 O O . SER B 1 3 ? -2.74 17.312 -16.375 1 41.34 3 SER B O 1
ATOM 2308 N N . GLN B 1 4 ? -2.771 17.828 -14.148 1 45.28 4 GLN B N 1
ATOM 2309 C CA . GLN B 1 4 ? -1.901 16.688 -13.836 1 45.28 4 GLN B CA 1
ATOM 2310 C C . GLN B 1 4 ? -2.627 15.367 -14.031 1 45.28 4 GLN B C 1
ATOM 2312 O O . GLN B 1 4 ? -2.008 14.359 -14.391 1 45.28 4 GLN B O 1
ATOM 2317 N N . SER B 1 5 ? -3.969 15.523 -13.953 1 50.53 5 SER B N 1
ATOM 2318 C CA . SER B 1 5 ? -4.797 14.336 -14.148 1 50.53 5 SER B CA 1
ATOM 2319 C C . SER B 1 5 ? -4.848 13.93 -15.617 1 50.53 5 SER B C 1
ATOM 2321 O O . SER B 1 5 ? -4.723 12.75 -15.945 1 50.53 5 SER B O 1
ATOM 2323 N N . GLY B 1 6 ? -4.906 14.961 -16.484 1 53.16 6 GLY B N 1
ATOM 2324 C CA . GLY B 1 6 ? -4.934 14.672 -17.906 1 53.16 6 GLY B CA 1
ATOM 2325 C C . GLY B 1 6 ? -3.662 14.016 -18.406 1 53.16 6 GLY B C 1
ATOM 2326 O O . GLY B 1 6 ? -3.711 13.094 -19.219 1 53.16 6 GLY B O 1
ATOM 2327 N N . GLN B 1 7 ? -2.613 14.391 -17.844 1 57.25 7 GLN B N 1
ATOM 2328 C CA . GLN B 1 7 ? -1.307 13.852 -18.203 1 57.25 7 GLN B CA 1
ATOM 2329 C C . GLN B 1 7 ? -1.178 12.391 -17.781 1 57.25 7 GLN B C 1
ATOM 2331 O O . GLN B 1 7 ? -0.62 11.578 -18.531 1 57.25 7 GLN B O 1
ATOM 2336 N N . GLY B 1 8 ? -1.929 12.125 -16.703 1 67.88 8 GLY B N 1
ATOM 2337 C CA . GLY B 1 8 ? -1.865 10.75 -16.234 1 67.88 8 GLY B CA 1
ATOM 2338 C C . GLY B 1 8 ? -2.59 9.773 -17.141 1 67.88 8 GLY B C 1
ATOM 2339 O O . GLY B 1 8 ? -2.1 8.672 -17.391 1 67.88 8 GLY B O 1
ATOM 2340 N N . LEU B 1 9 ? -3.607 10.281 -17.703 1 71.62 9 LEU B N 1
ATOM 2341 C CA . LEU B 1 9 ? -4.406 9.422 -18.578 1 71.62 9 LEU B CA 1
ATOM 2342 C C . LEU B 1 9 ? -3.705 9.195 -19.906 1 71.62 9 LEU B C 1
ATOM 2344 O O . LEU B 1 9 ? -3.713 8.078 -20.438 1 71.62 9 LEU B O 1
ATOM 2348 N N . GLU B 1 10 ? -3.197 10.258 -20.391 1 73.69 10 GLU B N 1
ATOM 2349 C CA . GLU B 1 10 ? -2.467 10.133 -21.656 1 73.69 10 GLU B CA 1
ATOM 2350 C C . GLU B 1 10 ? -1.254 9.219 -21.5 1 73.69 10 GLU B C 1
ATOM 2352 O O . GLU B 1 10 ? -0.962 8.406 -22.375 1 73.69 10 GLU B O 1
ATOM 2357 N N . GLU B 1 11 ? -0.683 9.406 -20.422 1 76.88 11 GLU B N 1
ATOM 2358 C CA . GLU B 1 11 ? 0.47 8.555 -20.141 1 76.88 11 GLU B CA 1
ATOM 2359 C C . GLU B 1 11 ? 0.062 7.09 -20.031 1 76.88 11 GLU B C 1
ATOM 2361 O O . GLU B 1 11 ? 0.747 6.211 -20.562 1 76.88 11 GLU B O 1
ATOM 2366 N N . PHE B 1 12 ? -1.039 6.867 -19.453 1 79.19 12 PHE B N 1
ATOM 2367 C CA . PHE B 1 12 ? -1.547 5.504 -19.312 1 79.19 12 PHE B CA 1
ATOM 2368 C C . PHE B 1 12 ? -1.844 4.898 -20.688 1 79.19 12 PHE B C 1
ATOM 2370 O O . PHE B 1 12 ? -1.428 3.773 -20.969 1 79.19 12 PHE B O 1
ATOM 2377 N N . LYS B 1 13 ? -2.498 5.641 -21.469 1 78.44 13 LYS B N 1
ATOM 2378 C CA . LYS B 1 13 ? -2.854 5.137 -22.797 1 78.44 13 LYS B CA 1
ATOM 2379 C C . LYS B 1 13 ? -1.606 4.82 -23.609 1 78.44 13 LYS B C 1
ATOM 2381 O O . LYS B 1 13 ? -1.545 3.791 -24.297 1 78.44 13 LYS B O 1
ATOM 2386 N N . ASN B 1 14 ? -0.665 5.695 -23.5 1 82.31 14 ASN B N 1
ATOM 2387 C CA . ASN B 1 14 ? 0.581 5.48 -24.219 1 82.31 14 ASN B CA 1
ATOM 2388 C C . ASN B 1 14 ? 1.309 4.23 -23.734 1 82.31 14 ASN B C 1
ATOM 2390 O O . ASN B 1 14 ? 1.794 3.438 -24.547 1 82.31 14 ASN B O 1
ATOM 2394 N N . GLU B 1 15 ? 1.303 4.117 -22.469 1 82.88 15 GLU B N 1
ATOM 2395 C CA . GLU B 1 15 ? 1.948 2.939 -21.891 1 82.88 15 GLU B CA 1
ATOM 2396 C C . GLU B 1 15 ? 1.228 1.659 -22.312 1 82.88 15 GLU B C 1
ATOM 2398 O O . GLU B 1 15 ? 1.869 0.67 -22.672 1 82.88 15 GLU B O 1
ATOM 2403 N N . MET B 1 16 ? -0.034 1.702 -22.391 1 84.12 16 MET B N 1
ATOM 2404 C CA . MET B 1 16 ? -0.813 0.516 -22.734 1 84.12 16 MET B CA 1
ATOM 2405 C C . MET B 1 16 ? -0.639 0.156 -24.203 1 84.12 16 MET B C 1
ATOM 2407 O O . MET B 1 16 ? -0.601 -1.024 -24.562 1 84.12 16 MET B O 1
ATOM 2411 N N . MET B 1 17 ? -0.471 1.155 -24.969 1 85.69 17 MET B N 1
ATOM 2412 C CA . MET B 1 17 ? -0.253 0.903 -26.391 1 85.69 17 MET B CA 1
ATOM 2413 C C . MET B 1 17 ? 1.075 0.189 -26.625 1 85.69 17 MET B C 1
ATOM 2415 O O . MET B 1 17 ? 1.18 -0.67 -27.5 1 85.69 17 MET B O 1
ATOM 2419 N N . LEU B 1 18 ? 2.014 0.582 -25.844 1 85.31 18 LEU B N 1
ATOM 2420 C CA . LEU B 1 18 ? 3.314 -0.07 -25.953 1 85.31 18 LEU B CA 1
ATOM 2421 C C . LEU B 1 18 ? 3.254 -1.498 -25.422 1 85.31 18 LEU B C 1
ATOM 2423 O O . LEU B 1 18 ? 3.824 -2.412 -26.016 1 85.31 18 LEU B O 1
ATOM 2427 N N . ILE B 1 19 ? 2.533 -1.659 -24.391 1 87.44 19 ILE B N 1
ATOM 2428 C CA . ILE B 1 19 ? 2.404 -2.982 -23.797 1 87.44 19 ILE B CA 1
ATOM 2429 C C . ILE B 1 19 ? 1.621 -3.9 -24.734 1 87.44 19 ILE B C 1
ATOM 2431 O O . ILE B 1 19 ? 1.909 -5.098 -24.812 1 87.44 19 ILE B O 1
ATOM 2435 N N . ALA B 1 20 ? 0.688 -3.318 -25.422 1 88.19 20 ALA B N 1
ATOM 2436 C CA . ALA B 1 20 ? -0.141 -4.086 -26.344 1 88.19 20 ALA B CA 1
ATOM 2437 C C . ALA B 1 20 ? 0.699 -4.676 -27.484 1 88.19 20 ALA B C 1
ATOM 2439 O O . ALA B 1 20 ? 0.292 -5.648 -28.125 1 88.19 20 ALA B O 1
ATOM 2440 N N . LYS B 1 21 ? 1.801 -4.156 -27.703 1 88.94 21 LYS B N 1
ATOM 2441 C CA . LYS B 1 21 ? 2.666 -4.621 -28.781 1 88.94 21 LYS B CA 1
ATOM 2442 C C . LYS B 1 21 ? 3.5 -5.82 -28.344 1 88.94 21 LYS B C 1
ATOM 2444 O O . LYS B 1 21 ? 4.102 -6.504 -29.172 1 88.94 21 LYS B O 1
ATOM 2449 N N . LEU B 1 22 ? 3.547 -6.016 -27.125 1 89.81 22 LEU B N 1
ATOM 2450 C CA . LEU B 1 22 ? 4.324 -7.145 -26.625 1 89.81 22 LEU B CA 1
ATOM 2451 C C . LEU B 1 22 ? 3.654 -8.469 -26.969 1 89.81 22 LEU B C 1
ATOM 2453 O O . LEU B 1 22 ? 2.434 -8.602 -26.844 1 89.81 22 LEU B O 1
ATOM 2457 N N . GLN B 1 23 ? 4.508 -9.398 -27.5 1 91.19 23 GLN B N 1
ATOM 2458 C CA . GLN B 1 23 ? 4.023 -10.727 -27.844 1 91.19 23 GLN B CA 1
ATOM 2459 C C . GLN B 1 23 ? 4.891 -11.812 -27.219 1 91.19 23 GLN B C 1
ATOM 2461 O O . GLN B 1 23 ? 6.102 -11.844 -27.438 1 91.19 23 GLN B O 1
ATOM 2466 N N . HIS B 1 24 ? 4.316 -12.625 -26.5 1 94.88 24 HIS B N 1
ATOM 2467 C CA . HIS B 1 24 ? 4.945 -13.766 -25.859 1 94.88 24 HIS B CA 1
ATOM 2468 C C . HIS B 1 24 ? 3.918 -14.836 -25.484 1 94.88 24 HIS B C 1
ATOM 2470 O O . HIS B 1 24 ? 2.779 -14.516 -25.141 1 94.88 24 HIS B O 1
ATOM 2476 N N . ARG B 1 25 ? 4.309 -16.016 -25.5 1 96.5 25 ARG B N 1
ATOM 2477 C CA . ARG B 1 25 ? 3.389 -17.141 -25.297 1 96.5 25 ARG B CA 1
ATOM 2478 C C . ARG B 1 25 ? 2.801 -17.094 -23.891 1 96.5 25 ARG B C 1
ATOM 2480 O O . ARG B 1 25 ? 1.7 -17.609 -23.656 1 96.5 25 ARG B O 1
ATOM 2487 N N . ASN B 1 26 ? 3.475 -16.484 -22.922 1 98 26 ASN B N 1
ATOM 2488 C CA . ASN B 1 26 ? 3.014 -16.469 -21.547 1 98 26 ASN B CA 1
ATOM 2489 C C . ASN B 1 26 ? 2.488 -15.086 -21.156 1 98 26 ASN B C 1
ATOM 2491 O O . ASN B 1 26 ? 2.404 -14.766 -19.969 1 98 26 ASN B O 1
ATOM 2495 N N . LEU B 1 27 ? 2.201 -14.25 -22.125 1 96.69 27 LEU B N 1
ATOM 2496 C CA . LEU B 1 27 ? 1.513 -12.977 -21.938 1 96.69 27 LEU B CA 1
ATOM 2497 C C . LEU B 1 27 ? 0.2 -12.953 -22.703 1 96.69 27 LEU B C 1
ATOM 2499 O O . LEU B 1 27 ? 0.147 -13.391 -23.859 1 96.69 27 LEU B O 1
ATOM 2503 N N . VAL B 1 28 ? -0.802 -12.492 -22 1 96.06 28 VAL B N 1
ATOM 2504 C CA . VAL B 1 28 ? -2.064 -12.344 -22.719 1 96.06 28 VAL B CA 1
ATOM 2505 C C . VAL B 1 28 ? -1.915 -11.289 -23.812 1 96.06 28 VAL B C 1
ATOM 2507 O O . VAL B 1 28 ? -1.22 -10.281 -23.625 1 96.06 28 VAL B O 1
ATOM 2510 N N . ARG B 1 29 ? -2.549 -11.523 -24.844 1 92.75 29 ARG B N 1
ATOM 2511 C CA . ARG B 1 29 ? -2.551 -10.539 -25.922 1 92.75 29 ARG B CA 1
ATOM 2512 C C . ARG B 1 29 ? -3.541 -9.414 -25.625 1 92.75 29 ARG B C 1
ATOM 2514 O O . ARG B 1 29 ? -4.727 -9.664 -25.406 1 92.75 29 ARG B O 1
ATOM 2521 N N . LEU B 1 30 ? -3.025 -8.227 -25.562 1 90.12 30 LEU B N 1
ATOM 2522 C CA . LEU B 1 30 ? -3.861 -7.051 -25.344 1 90.12 30 LEU B CA 1
ATOM 2523 C C . LEU B 1 30 ? -4.34 -6.469 -26.672 1 90.12 30 LEU B C 1
ATOM 2525 O O . LEU B 1 30 ? -3.529 -6.117 -27.531 1 90.12 30 LEU B O 1
ATOM 2529 N N . PHE B 1 31 ? -5.656 -6.379 -26.859 1 87.81 31 PHE B N 1
ATOM 2530 C CA . PHE B 1 31 ? -6.215 -5.883 -28.109 1 87.81 31 PHE B CA 1
ATOM 2531 C C . PHE B 1 31 ? -6.434 -4.375 -28.047 1 87.81 31 PHE B C 1
ATOM 2533 O O . PHE B 1 31 ? -6.422 -3.695 -29.078 1 87.81 31 PHE B O 1
ATOM 2540 N N . GLY B 1 32 ? -6.703 -3.902 -26.859 1 83.06 32 GLY B N 1
ATOM 2541 C CA . GLY B 1 32 ? -6.938 -2.475 -26.703 1 83.06 32 GLY B CA 1
ATOM 2542 C C . GLY B 1 32 ? -7.293 -2.066 -25.297 1 83.06 32 GLY B C 1
ATOM 2543 O O . GLY B 1 32 ? -7.324 -2.906 -24.391 1 83.06 32 GLY B O 1
ATOM 2544 N N . CYS B 1 33 ? -7.223 -0.792 -25.125 1 80.62 33 CYS B N 1
ATOM 2545 C CA . CYS B 1 33 ? -7.656 -0.224 -23.859 1 80.62 33 CYS B CA 1
ATOM 2546 C C . CYS B 1 33 ? -8.609 0.946 -24.078 1 80.62 33 CYS B C 1
ATOM 2548 O O . CYS B 1 33 ? -8.594 1.569 -25.141 1 80.62 33 CYS B O 1
ATOM 2550 N N . CYS B 1 34 ? -9.539 0.996 -23.234 1 75.69 34 CYS B N 1
ATOM 2551 C CA . CYS B 1 34 ? -10.438 2.148 -23.281 1 75.69 34 CYS B CA 1
ATOM 2552 C C . CYS B 1 34 ? -10.766 2.643 -21.875 1 75.69 34 CYS B C 1
ATOM 2554 O O . CYS B 1 34 ? -10.484 1.96 -20.891 1 75.69 34 CYS B O 1
ATOM 2556 N N . ILE B 1 35 ? -11.047 3.82 -21.828 1 70.56 35 ILE B N 1
ATOM 2557 C CA . ILE B 1 35 ? -11.539 4.391 -20.578 1 70.56 35 ILE B CA 1
ATOM 2558 C C . ILE B 1 35 ? -13.047 4.625 -20.688 1 70.56 35 ILE B C 1
ATOM 2560 O O . ILE B 1 35 ? -13.516 5.332 -21.578 1 70.56 35 ILE B O 1
ATOM 2564 N N . GLU B 1 36 ? -13.781 3.779 -19.938 1 65.38 36 GLU B N 1
ATOM 2565 C CA . GLU B 1 36 ? -15.234 3.924 -19.922 1 65.38 36 GLU B CA 1
ATOM 2566 C C . GLU B 1 36 ? -15.734 4.305 -18.531 1 65.38 36 GLU B C 1
ATOM 2568 O O . GLU B 1 36 ? -15.469 3.602 -17.562 1 65.38 36 GLU B O 1
ATOM 2573 N N . HIS B 1 37 ? -16.422 5.305 -18.453 1 63.16 37 HIS B N 1
ATOM 2574 C CA . HIS B 1 37 ? -17 5.773 -17.203 1 63.16 37 HIS B CA 1
ATOM 2575 C C . HIS B 1 37 ? -15.953 5.863 -16.109 1 63.16 37 HIS B C 1
ATOM 2577 O O . HIS B 1 37 ? -16.172 5.406 -14.977 1 63.16 37 HIS B O 1
ATOM 2583 N N . GLY B 1 38 ? -14.695 6.312 -16.453 1 63.41 38 GLY B N 1
ATOM 2584 C CA . GLY B 1 38 ? -13.641 6.555 -15.469 1 63.41 38 GLY B CA 1
ATOM 2585 C C . GLY B 1 38 ? -12.867 5.305 -15.102 1 63.41 38 GLY B C 1
ATOM 2586 O O . GLY B 1 38 ? -11.938 5.359 -14.297 1 63.41 38 GLY B O 1
ATOM 2587 N N . GLU B 1 39 ? -13.25 4.23 -15.727 1 67.88 39 GLU B N 1
ATOM 2588 C CA . GLU B 1 39 ? -12.539 2.984 -15.453 1 67.88 39 GLU B CA 1
ATOM 2589 C C . GLU B 1 39 ? -11.656 2.58 -16.625 1 67.88 39 GLU B C 1
ATOM 2591 O O . GLU B 1 39 ? -12.047 2.719 -17.781 1 67.88 39 GLU B O 1
ATOM 2596 N N . LYS B 1 40 ? -10.438 2.283 -16.188 1 74.25 40 LYS B N 1
ATOM 2597 C CA . LYS B 1 40 ? -9.547 1.712 -17.188 1 74.25 40 LYS B CA 1
ATOM 2598 C C . LYS B 1 40 ? -9.945 0.281 -17.531 1 74.25 40 LYS B C 1
ATOM 2600 O O . LYS B 1 40 ? -10.117 -0.554 -16.641 1 74.25 40 LYS B O 1
ATOM 2605 N N . ILE B 1 41 ? -10.305 0.123 -18.812 1 77.94 41 ILE B N 1
ATOM 2606 C CA . ILE B 1 41 ? -10.703 -1.208 -19.25 1 77.94 41 ILE B CA 1
ATOM 2607 C C . ILE B 1 41 ? -9.664 -1.757 -20.234 1 77.94 41 ILE B C 1
ATOM 2609 O O . ILE B 1 41 ? -9.273 -1.074 -21.188 1 77.94 41 ILE B O 1
ATOM 2613 N N . LEU B 1 42 ? -9.219 -2.863 -19.953 1 83.25 42 LEU B N 1
ATOM 2614 C CA . LEU B 1 42 ? -8.297 -3.568 -20.828 1 83.25 42 LEU B CA 1
ATOM 2615 C C . LEU B 1 42 ? -9.008 -4.703 -21.562 1 83.25 42 LEU B C 1
ATOM 2617 O O . LEU B 1 42 ? -9.82 -5.418 -20.969 1 83.25 42 LEU B O 1
ATOM 2621 N N . ILE B 1 43 ? -8.859 -4.758 -22.875 1 86.12 43 ILE B N 1
ATOM 2622 C CA . ILE B 1 43 ? -9.438 -5.82 -23.688 1 86.12 43 ILE B CA 1
ATOM 2623 C C . ILE B 1 43 ? -8.352 -6.805 -24.109 1 86.12 43 ILE B C 1
ATOM 2625 O O . ILE B 1 43 ? -7.375 -6.418 -24.766 1 86.12 43 ILE B O 1
ATOM 2629 N N . TYR B 1 44 ? -8.5 -8.047 -23.641 1 88.88 44 TYR B N 1
ATOM 2630 C CA . TYR B 1 44 ? -7.492 -9.039 -23.984 1 88.88 44 TYR B CA 1
ATOM 2631 C C . TYR B 1 44 ? -8.133 -10.312 -24.531 1 88.88 44 TYR B C 1
ATOM 2633 O O . TYR B 1 44 ? -9.367 -10.438 -24.531 1 88.88 44 TYR B O 1
ATOM 2641 N N . GLU B 1 45 ? -7.367 -11.164 -25.094 1 90.75 45 GLU B N 1
ATOM 2642 C CA . GLU B 1 45 ? -7.816 -12.445 -25.641 1 90.75 45 GLU B CA 1
ATOM 2643 C C . GLU B 1 45 ? -8.547 -13.266 -24.578 1 90.75 45 GLU B C 1
ATOM 2645 O O . GLU B 1 45 ? -8.258 -13.148 -23.391 1 90.75 45 GLU B O 1
ATOM 2650 N N . TYR B 1 46 ? -9.492 -13.984 -25.062 1 88.94 46 TYR B N 1
ATOM 2651 C CA . TYR B 1 46 ? -10.297 -14.82 -24.172 1 88.94 46 TYR B CA 1
ATOM 2652 C C . TYR B 1 46 ? -9.5 -16.016 -23.688 1 88.94 46 TYR B C 1
ATOM 2654 O O . TYR B 1 46 ? -8.82 -16.688 -24.469 1 88.94 46 TYR B O 1
ATOM 2662 N N . MET B 1 47 ? -9.562 -16.234 -22.406 1 91.88 47 MET B N 1
ATOM 2663 C CA . MET B 1 47 ? -8.93 -17.375 -21.766 1 91.88 47 MET B CA 1
ATOM 2664 C C . MET B 1 47 ? -9.977 -18.312 -21.156 1 91.88 47 MET B C 1
ATOM 2666 O O . MET B 1 47 ? -10.523 -18.031 -20.094 1 91.88 47 MET B O 1
ATOM 2670 N N . PRO B 1 48 ? -10.172 -19.469 -21.734 1 91.5 48 PRO B N 1
ATOM 2671 C CA . PRO B 1 48 ? -11.336 -20.297 -21.422 1 91.5 48 PRO B CA 1
ATOM 2672 C C . PRO B 1 48 ? -11.297 -20.859 -20 1 91.5 48 PRO B C 1
ATOM 2674 O O . PRO B 1 48 ? -12.344 -21.094 -19.391 1 91.5 48 PRO B O 1
ATOM 2677 N N . ASN B 1 49 ? -10.094 -21.156 -19.484 1 93.38 49 ASN B N 1
ATOM 2678 C CA . ASN B 1 49 ? -10.008 -21.812 -18.172 1 93.38 49 ASN B CA 1
ATOM 2679 C C . ASN B 1 49 ? -9.891 -20.812 -17.047 1 93.38 49 ASN B C 1
ATOM 2681 O O . ASN B 1 49 ? -9.523 -21.156 -15.922 1 93.38 49 ASN B O 1
ATOM 2685 N N . LYS B 1 50 ? -10.141 -19.562 -17.281 1 93.44 50 LYS B N 1
ATOM 2686 C CA . LYS B 1 50 ? -10.18 -18.5 -16.281 1 93.44 50 LYS B CA 1
ATOM 2687 C C . LYS B 1 50 ? -8.828 -18.344 -15.586 1 93.44 50 LYS B C 1
ATOM 2689 O O . LYS B 1 50 ? -7.777 -18.5 -16.219 1 93.44 50 LYS B O 1
ATOM 2694 N N . SER B 1 51 ? -8.875 -17.859 -14.391 1 96.69 51 SER B N 1
ATOM 2695 C CA . SER B 1 51 ? -7.629 -17.516 -13.711 1 96.69 51 SER B CA 1
ATOM 2696 C C . SER B 1 51 ? -7.164 -18.641 -12.797 1 96.69 51 SER B C 1
ATOM 2698 O O . SER B 1 51 ? -7.965 -19.484 -12.398 1 96.69 51 SER B O 1
ATOM 2700 N N . LEU B 1 52 ? -5.922 -18.656 -12.523 1 97.88 52 LEU B N 1
ATOM 2701 C CA . LEU B 1 52 ? -5.289 -19.656 -11.672 1 97.88 52 LEU B CA 1
ATOM 2702 C C . LEU B 1 52 ? -5.945 -19.688 -10.297 1 97.88 52 LEU B C 1
ATOM 2704 O O . LEU B 1 52 ? -6.098 -20.766 -9.703 1 97.88 52 LEU B O 1
ATOM 2708 N N . ASP B 1 53 ? -6.316 -18.5 -9.742 1 96 53 ASP B N 1
ATOM 2709 C CA . ASP B 1 53 ? -6.898 -18.438 -8.406 1 96 53 ASP B CA 1
ATOM 2710 C C . ASP B 1 53 ? -8.203 -19.219 -8.336 1 96 53 ASP B C 1
ATOM 2712 O O . ASP B 1 53 ? -8.555 -19.75 -7.285 1 96 53 ASP B O 1
ATOM 2716 N N . CYS B 1 54 ? -8.898 -19.375 -9.438 1 94.06 54 CYS B N 1
ATOM 2717 C CA . CYS B 1 54 ? -10.156 -20.125 -9.516 1 94.06 54 CYS B CA 1
ATOM 2718 C C . CYS B 1 54 ? -9.922 -21.609 -9.242 1 94.06 54 CYS B C 1
ATOM 2720 O O . CYS B 1 54 ? -10.836 -22.312 -8.82 1 94.06 54 CYS B O 1
ATOM 2722 N N . PHE B 1 55 ? -8.758 -22.062 -9.477 1 94.38 55 PHE B N 1
ATOM 2723 C CA . PHE B 1 55 ? -8.414 -23.453 -9.25 1 94.38 55 PHE B CA 1
ATOM 2724 C C . PHE B 1 55 ? -7.742 -23.641 -7.895 1 94.38 55 PHE B C 1
ATOM 2726 O O . PHE B 1 55 ? -8.141 -24.5 -7.113 1 94.38 55 PHE B O 1
ATOM 2733 N N . LEU B 1 56 ? -6.859 -22.797 -7.566 1 94.44 56 LEU B N 1
ATOM 2734 C CA . LEU B 1 56 ? -6.02 -22.953 -6.383 1 94.44 56 LEU B CA 1
ATOM 2735 C C . LEU B 1 56 ? -6.852 -22.844 -5.109 1 94.44 56 LEU B C 1
ATOM 2737 O O . LEU B 1 56 ? -6.613 -23.578 -4.141 1 94.44 56 LEU B O 1
ATOM 2741 N N . PHE B 1 57 ? -7.781 -21.891 -5.148 1 92.38 57 PHE B N 1
ATOM 2742 C CA . PHE B 1 57 ? -8.422 -21.547 -3.883 1 92.38 57 PHE B CA 1
ATOM 2743 C C . PHE B 1 57 ? -9.875 -22.016 -3.871 1 92.38 57 PHE B C 1
ATOM 2745 O O . PHE B 1 57 ? -10.648 -21.609 -3.002 1 92.38 57 PHE B O 1
ATOM 2752 N N . ASP B 1 58 ? -10.219 -22.766 -4.797 1 90.56 58 ASP B N 1
ATOM 2753 C CA . ASP B 1 58 ? -11.508 -23.453 -4.84 1 90.56 58 ASP B CA 1
ATOM 2754 C C . ASP B 1 58 ? -11.352 -24.938 -4.52 1 90.56 58 ASP B C 1
ATOM 2756 O O . ASP B 1 58 ? -10.828 -25.703 -5.336 1 90.56 58 ASP B O 1
ATOM 2760 N N . PRO B 1 59 ? -11.867 -25.328 -3.432 1 86.5 59 PRO B N 1
ATOM 2761 C CA . PRO B 1 59 ? -11.68 -26.719 -2.994 1 86.5 59 PRO B CA 1
ATOM 2762 C C . PRO B 1 59 ? -12.227 -27.734 -3.994 1 86.5 59 PRO B C 1
ATOM 2764 O O . PRO B 1 59 ? -11.758 -28.859 -4.051 1 86.5 59 PRO B O 1
ATOM 2767 N N . THR B 1 60 ? -13.141 -27.328 -4.785 1 88.62 60 THR B N 1
ATOM 2768 C CA . THR B 1 60 ? -13.75 -28.25 -5.73 1 88.62 60 THR B CA 1
ATOM 2769 C C . THR B 1 60 ? -12.898 -28.375 -6.988 1 88.62 60 THR B C 1
ATOM 2771 O O . THR B 1 60 ? -13.07 -29.328 -7.766 1 88.62 60 THR B O 1
ATOM 2774 N N . LYS B 1 61 ? -11.969 -27.469 -7.184 1 89.25 61 LYS B N 1
ATOM 2775 C CA . LYS B 1 61 ? -11.211 -27.453 -8.43 1 89.25 61 LYS B CA 1
ATOM 2776 C C . LYS B 1 61 ? -9.727 -27.688 -8.18 1 89.25 61 LYS B C 1
ATOM 2778 O O . LYS B 1 61 ? -8.969 -27.969 -9.109 1 89.25 61 LYS B O 1
ATOM 2783 N N . THR B 1 62 ? -9.375 -27.578 -6.977 1 83 62 THR B N 1
ATOM 2784 C CA . THR B 1 62 ? -7.957 -27.641 -6.637 1 83 62 THR B CA 1
ATOM 2785 C C . THR B 1 62 ? -7.352 -28.953 -7.102 1 83 62 THR B C 1
ATOM 2787 O O . THR B 1 62 ? -6.191 -29 -7.52 1 83 62 THR B O 1
ATOM 2790 N N . GLY B 1 63 ? -8.086 -29.984 -7.121 1 85.25 63 GLY B N 1
ATOM 2791 C CA . GLY B 1 63 ? -7.613 -31.297 -7.5 1 85.25 63 GLY B CA 1
ATOM 2792 C C . GLY B 1 63 ? -7.285 -31.406 -8.977 1 85.25 63 GLY B C 1
ATOM 2793 O O . GLY B 1 63 ? -6.586 -32.344 -9.398 1 85.25 63 GLY B O 1
ATOM 2794 N N . LEU B 1 64 ? -7.695 -30.469 -9.695 1 88.5 64 LEU B N 1
ATOM 2795 C CA . LEU B 1 64 ? -7.469 -30.484 -11.141 1 88.5 64 LEU B CA 1
ATOM 2796 C C . LEU B 1 64 ? -6.051 -30.031 -11.469 1 88.5 64 LEU B C 1
ATOM 2798 O O . LEU B 1 64 ? -5.57 -30.266 -12.586 1 88.5 64 LEU B O 1
ATOM 2802 N N . LEU B 1 65 ? -5.445 -29.422 -10.516 1 93.5 65 LEU B N 1
ATOM 2803 C CA . LEU B 1 65 ? -4.074 -28.969 -10.727 1 93.5 65 LEU B CA 1
ATOM 2804 C C . LEU B 1 65 ? -3.08 -29.922 -10.07 1 93.5 65 LEU B C 1
ATOM 2806 O O . LEU B 1 65 ? -2.703 -29.734 -8.906 1 93.5 65 LEU B O 1
ATOM 2810 N N . GLY B 1 66 ? -2.617 -30.891 -10.828 1 93.69 66 GLY B N 1
ATOM 2811 C CA . GLY B 1 66 ? -1.593 -31.797 -10.328 1 93.69 66 GLY B CA 1
ATOM 2812 C C . GLY B 1 66 ? -0.211 -31.172 -10.297 1 93.69 66 GLY B C 1
ATOM 2813 O O . GLY B 1 66 ? -0.036 -30.016 -10.688 1 93.69 66 GLY B O 1
ATOM 2814 N N . TRP B 1 67 ? 0.75 -31.938 -9.867 1 95 67 TRP B N 1
ATOM 2815 C CA . TRP B 1 67 ? 2.111 -31.453 -9.656 1 95 67 TRP B CA 1
ATOM 2816 C C . TRP B 1 67 ? 2.709 -30.922 -10.953 1 95 67 TRP B C 1
ATOM 2818 O O . TRP B 1 67 ? 3.172 -29.781 -11.016 1 95 67 TRP B O 1
ATOM 2828 N N . GLU B 1 68 ? 2.623 -31.719 -11.953 1 94.62 68 GLU B N 1
ATOM 2829 C CA . GLU B 1 68 ? 3.24 -31.359 -13.227 1 94.62 68 GLU B CA 1
ATOM 2830 C C . GLU B 1 68 ? 2.619 -30.078 -13.797 1 94.62 68 GLU B C 1
ATOM 2832 O O . GLU B 1 68 ? 3.326 -29.234 -14.336 1 94.62 68 GLU B O 1
ATOM 2837 N N . MET B 1 69 ? 1.328 -30 -13.695 1 95.62 69 MET B N 1
ATOM 2838 C CA . MET B 1 69 ? 0.628 -28.812 -14.195 1 95.62 69 MET B CA 1
ATOM 2839 C C . MET B 1 69 ? 1.036 -27.578 -13.414 1 95.62 69 MET B C 1
ATOM 2841 O O . MET B 1 69 ? 1.266 -26.516 -14 1 95.62 69 MET B O 1
ATOM 2845 N N . ARG B 1 70 ? 1.115 -27.688 -12.117 1 96.81 70 ARG B N 1
ATOM 2846 C CA . ARG B 1 70 ? 1.529 -26.562 -11.281 1 96.81 70 ARG B CA 1
ATOM 2847 C C . ARG B 1 70 ? 2.938 -26.094 -11.641 1 96.81 70 ARG B C 1
ATOM 2849 O O . ARG B 1 70 ? 3.199 -24.891 -11.734 1 96.81 70 ARG B O 1
ATOM 2856 N N . VAL B 1 71 ? 3.793 -27.047 -11.883 1 96.38 71 VAL B N 1
ATOM 2857 C CA . VAL B 1 71 ? 5.168 -26.734 -12.266 1 96.38 71 VAL B CA 1
ATOM 2858 C C . VAL B 1 71 ? 5.18 -26.031 -13.609 1 96.38 71 VAL B C 1
ATOM 2860 O O . VAL B 1 71 ? 5.848 -25 -13.773 1 96.38 71 VAL B O 1
ATOM 2863 N N . ARG B 1 72 ? 4.461 -26.531 -14.516 1 97.19 72 ARG B N 1
ATOM 2864 C CA . ARG B 1 72 ? 4.383 -25.938 -15.844 1 97.19 72 ARG B CA 1
ATOM 2865 C C . ARG B 1 72 ? 3.855 -24.5 -15.766 1 97.19 72 ARG B C 1
ATOM 2867 O O . ARG B 1 72 ? 4.363 -23.609 -16.438 1 97.19 72 ARG B O 1
ATOM 2874 N N . ILE B 1 73 ? 2.861 -24.328 -14.953 1 98.25 73 ILE B N 1
ATOM 2875 C CA . ILE B 1 73 ? 2.268 -23 -14.789 1 98.25 73 ILE B CA 1
ATOM 2876 C C . ILE B 1 73 ? 3.299 -22.047 -14.203 1 98.25 73 ILE B C 1
ATOM 2878 O O . ILE B 1 73 ? 3.514 -20.953 -14.727 1 98.25 73 ILE B O 1
ATOM 2882 N N . LEU B 1 74 ? 3.977 -22.438 -13.156 1 98.56 74 LEU B N 1
ATOM 2883 C CA . LEU B 1 74 ? 4.969 -21.594 -12.508 1 98.56 74 LEU B CA 1
ATOM 2884 C C . LEU B 1 74 ? 6.109 -21.266 -13.461 1 98.56 74 LEU B C 1
ATOM 2886 O O . LEU B 1 74 ? 6.555 -20.109 -13.523 1 98.56 74 LEU B O 1
ATOM 2890 N N . GLU B 1 75 ? 6.527 -22.219 -14.172 1 98.19 75 GLU B N 1
ATOM 2891 C CA . GLU B 1 75 ? 7.609 -22 -15.125 1 98.19 75 GLU B CA 1
ATOM 2892 C C . GLU B 1 75 ? 7.18 -21.047 -16.25 1 98.19 75 GLU B C 1
ATOM 2894 O O . GLU B 1 75 ? 7.953 -20.188 -16.672 1 98.19 75 GLU B O 1
ATOM 2899 N N . GLY B 1 76 ? 5.988 -21.25 -16.719 1 98.56 76 GLY B N 1
ATOM 2900 C CA . GLY B 1 76 ? 5.461 -20.344 -17.719 1 98.56 76 GLY B CA 1
ATOM 2901 C C . GLY B 1 76 ? 5.379 -18.906 -17.234 1 98.56 76 GLY B C 1
ATOM 2902 O O . GLY B 1 76 ? 5.75 -17.969 -17.969 1 98.56 76 GLY B O 1
ATOM 2903 N N . VAL B 1 77 ? 4.895 -18.703 -16.031 1 98.81 77 VAL B N 1
ATOM 2904 C CA . VAL B 1 77 ? 4.805 -17.359 -15.453 1 98.81 77 VAL B CA 1
ATOM 2905 C C . VAL B 1 77 ? 6.203 -16.75 -15.336 1 98.81 77 VAL B C 1
ATOM 2907 O O . VAL B 1 77 ? 6.406 -15.578 -15.656 1 98.81 77 VAL B O 1
ATOM 2910 N N . ALA B 1 78 ? 7.152 -17.562 -14.891 1 98.81 78 ALA B N 1
ATOM 2911 C CA . ALA B 1 78 ? 8.531 -17.094 -14.773 1 98.81 78 ALA B CA 1
ATOM 2912 C C . ALA B 1 78 ? 9.07 -16.625 -16.125 1 98.81 78 ALA B C 1
ATOM 2914 O O . ALA B 1 78 ? 9.727 -15.586 -16.219 1 98.81 78 ALA B O 1
ATOM 2915 N N . GLN B 1 79 ? 8.805 -17.391 -17.125 1 98.31 79 GLN B N 1
ATOM 2916 C CA . GLN B 1 79 ? 9.25 -17.047 -18.469 1 98.31 79 GLN B CA 1
ATOM 2917 C C . GLN B 1 79 ? 8.609 -15.742 -18.938 1 98.31 79 GLN B C 1
ATOM 2919 O O . GLN B 1 79 ? 9.266 -14.922 -19.578 1 98.31 79 GLN B O 1
ATOM 2924 N N . GLY B 1 80 ? 7.328 -15.602 -18.672 1 98.25 80 GLY B N 1
ATOM 2925 C CA . GLY B 1 80 ? 6.652 -14.359 -19 1 98.25 80 GLY B CA 1
ATOM 2926 C C . GLY B 1 80 ? 7.273 -13.141 -18.328 1 98.25 80 GLY B C 1
ATOM 2927 O O . GLY B 1 80 ? 7.48 -12.109 -18.969 1 98.25 80 GLY B O 1
ATOM 2928 N N . LEU B 1 81 ? 7.566 -13.266 -17.047 1 98.38 81 LEU B N 1
ATOM 2929 C CA . LEU B 1 81 ? 8.195 -12.172 -16.312 1 98.38 81 LEU B CA 1
ATOM 2930 C C . LEU B 1 81 ? 9.586 -11.867 -16.859 1 98.38 81 LEU B C 1
ATOM 2932 O O . LEU B 1 81 ? 9.969 -10.703 -16.984 1 98.38 81 LEU B O 1
ATOM 2936 N N . LEU B 1 82 ? 10.344 -12.945 -17.141 1 97.69 82 LEU B N 1
ATOM 2937 C CA . LEU B 1 82 ? 11.672 -12.75 -17.703 1 97.69 82 LEU B CA 1
ATOM 2938 C C . LEU B 1 82 ? 11.594 -11.945 -19 1 97.69 82 LEU B C 1
ATOM 2940 O O . LEU B 1 82 ? 12.383 -11.023 -19.219 1 97.69 82 LEU B O 1
ATOM 2944 N N . TYR B 1 83 ? 10.672 -12.266 -19.828 1 96.69 83 TYR B N 1
ATOM 2945 C CA . TYR B 1 83 ? 10.477 -11.539 -21.078 1 96.69 83 TYR B CA 1
ATOM 2946 C C . TYR B 1 83 ? 10.195 -10.07 -20.812 1 96.69 83 TYR B C 1
ATOM 2948 O O . TYR B 1 83 ? 10.812 -9.195 -21.438 1 96.69 83 TYR B O 1
ATOM 2956 N N . LEU B 1 84 ? 9.266 -9.766 -19.891 1 95.81 84 LEU B N 1
ATOM 2957 C CA . LEU B 1 84 ? 8.906 -8.391 -19.562 1 95.81 84 LEU B CA 1
ATOM 2958 C C . LEU B 1 84 ? 10.109 -7.625 -19.031 1 95.81 84 LEU B C 1
ATOM 2960 O O . LEU B 1 84 ? 10.289 -6.449 -19.359 1 95.81 84 LEU B O 1
ATOM 2964 N N . HIS B 1 85 ? 10.922 -8.281 -18.266 1 95.31 85 HIS B N 1
ATOM 2965 C CA . HIS B 1 85 ? 12.008 -7.629 -17.531 1 95.31 85 HIS B CA 1
ATOM 2966 C C . HIS B 1 85 ? 13.234 -7.438 -18.422 1 95.31 85 HIS B C 1
ATOM 2968 O O . HIS B 1 85 ? 13.992 -6.48 -18.25 1 95.31 85 HIS B O 1
ATOM 2974 N N . HIS B 1 86 ? 13.438 -8.414 -19.344 1 91.38 86 HIS B N 1
ATOM 2975 C CA . HIS B 1 86 ? 14.773 -8.445 -19.922 1 91.38 86 HIS B CA 1
ATOM 2976 C C . HIS B 1 86 ? 14.711 -8.508 -21.453 1 91.38 86 HIS B C 1
ATOM 2978 O O . HIS B 1 86 ? 15.609 -8.016 -22.125 1 91.38 86 HIS B O 1
ATOM 2984 N N . TYR B 1 87 ? 13.812 -9.141 -21.984 1 89.38 87 TYR B N 1
ATOM 2985 C CA . TYR B 1 87 ? 13.875 -9.461 -23.406 1 89.38 87 TYR B CA 1
ATOM 2986 C C . TYR B 1 87 ? 12.977 -8.531 -24.203 1 89.38 87 TYR B C 1
ATOM 2988 O O . TYR B 1 87 ? 13.102 -8.445 -25.438 1 89.38 87 TYR B O 1
ATOM 2996 N N . SER B 1 88 ? 12.094 -7.863 -23.484 1 83.12 88 SER B N 1
ATOM 2997 C CA . SER B 1 88 ? 11.281 -6.895 -24.219 1 83.12 88 SER B CA 1
ATOM 2998 C C . SER B 1 88 ? 12.062 -5.609 -24.484 1 83.12 88 SER B C 1
ATOM 3000 O O . SER B 1 88 ? 13.055 -5.324 -23.797 1 83.12 88 SER B O 1
ATOM 3002 N N . ARG B 1 89 ? 11.805 -4.973 -25.516 1 79.62 89 ARG B N 1
ATOM 3003 C CA . ARG B 1 89 ? 12.461 -3.711 -25.844 1 79.62 89 ARG B CA 1
ATOM 3004 C C . ARG B 1 89 ? 12.258 -2.689 -24.719 1 79.62 89 ARG B C 1
ATOM 3006 O O . ARG B 1 89 ? 13.125 -1.848 -24.484 1 79.62 89 ARG B O 1
ATOM 3013 N N . LEU B 1 90 ? 11.18 -2.916 -24.094 1 81.81 90 LEU B N 1
ATOM 3014 C CA . LEU B 1 90 ? 10.836 -2.053 -22.969 1 81.81 90 LEU B CA 1
ATOM 3015 C C . LEU B 1 90 ? 10.859 -2.836 -21.656 1 81.81 90 LEU B C 1
ATOM 3017 O O . LEU B 1 90 ? 10.43 -3.992 -21.609 1 81.81 90 LEU B O 1
ATOM 3021 N N . ARG B 1 91 ? 11.617 -2.373 -20.719 1 89.38 91 ARG B N 1
ATOM 3022 C CA . ARG B 1 91 ? 11.539 -3.004 -19.406 1 89.38 91 ARG B CA 1
ATOM 3023 C C . ARG B 1 91 ? 10.203 -2.695 -18.734 1 89.38 91 ARG B C 1
ATOM 3025 O O . ARG B 1 91 ? 9.883 -1.531 -18.5 1 89.38 91 ARG B O 1
ATOM 3032 N N . VAL B 1 92 ? 9.438 -3.727 -18.531 1 93.56 92 VAL B N 1
ATOM 3033 C CA . VAL B 1 92 ? 8.109 -3.564 -17.969 1 93.56 92 VAL B CA 1
ATOM 3034 C C . VAL B 1 92 ? 8.07 -4.164 -16.562 1 93.56 92 VAL B C 1
ATOM 3036 O O . VAL B 1 92 ? 8.453 -5.32 -16.359 1 93.56 92 VAL B O 1
ATOM 3039 N N . ILE B 1 93 ? 7.699 -3.418 -15.609 1 95.69 93 ILE B N 1
ATOM 3040 C CA . ILE B 1 93 ? 7.398 -3.906 -14.266 1 95.69 93 ILE B CA 1
ATOM 3041 C C . ILE B 1 93 ? 5.891 -4.07 -14.102 1 95.69 93 ILE B C 1
ATOM 3043 O O . ILE B 1 93 ? 5.137 -3.107 -14.234 1 95.69 93 ILE B O 1
ATOM 3047 N N . HIS B 1 94 ? 5.379 -5.246 -13.844 1 96.25 94 HIS B N 1
ATOM 3048 C CA . HIS B 1 94 ? 3.955 -5.566 -13.844 1 96.25 94 HIS B CA 1
ATOM 3049 C C . HIS B 1 94 ? 3.244 -4.91 -12.664 1 96.25 94 HIS B C 1
ATOM 3051 O O . HIS B 1 94 ? 2.189 -4.293 -12.836 1 96.25 94 HIS B O 1
ATOM 3057 N N . ARG B 1 95 ? 3.83 -5.145 -11.367 1 96.38 95 ARG B N 1
ATOM 3058 C CA . ARG B 1 95 ? 3.473 -4.469 -10.117 1 96.38 95 ARG B CA 1
ATOM 3059 C C . ARG B 1 95 ? 2.217 -5.078 -9.508 1 96.38 95 ARG B C 1
ATOM 3061 O O . ARG B 1 95 ? 1.799 -4.688 -8.414 1 96.38 95 ARG B O 1
ATOM 3068 N N . ASP B 1 96 ? 1.63 -6.09 -10.156 1 96.94 96 ASP B N 1
ATOM 3069 C CA . ASP B 1 96 ? 0.442 -6.703 -9.57 1 96.94 96 ASP B CA 1
ATOM 3070 C C . ASP B 1 96 ? 0.343 -8.18 -9.953 1 96.94 96 ASP B C 1
ATOM 3072 O O . ASP B 1 96 ? -0.731 -8.664 -10.312 1 96.94 96 ASP B O 1
ATOM 3076 N N . LEU B 1 97 ? 1.422 -8.828 -9.984 1 98.12 97 LEU B N 1
ATOM 3077 C CA . LEU B 1 97 ? 1.433 -10.266 -10.242 1 98.12 97 LEU B CA 1
ATOM 3078 C C . LEU B 1 97 ? 0.792 -11.023 -9.086 1 98.12 97 LEU B C 1
ATOM 3080 O O . LEU B 1 97 ? 1.163 -10.836 -7.926 1 98.12 97 LEU B O 1
ATOM 3084 N N . LYS B 1 98 ? -0.205 -11.805 -9.367 1 97.5 98 LYS B N 1
ATOM 3085 C CA . LYS B 1 98 ? -0.945 -12.617 -8.406 1 97.5 98 LYS B CA 1
ATOM 3086 C C . LYS B 1 98 ? -1.737 -13.711 -9.109 1 97.5 98 LYS B C 1
ATOM 3088 O O . LYS B 1 98 ? -1.828 -13.727 -10.344 1 97.5 98 LYS B O 1
ATOM 3093 N N . ALA B 1 99 ? -2.279 -14.609 -8.375 1 97.62 99 ALA B N 1
ATOM 3094 C CA . ALA B 1 99 ? -2.932 -15.797 -8.93 1 97.62 99 ALA B CA 1
ATOM 3095 C C . ALA B 1 99 ? -4.113 -15.398 -9.812 1 97.62 99 ALA B C 1
ATOM 3097 O O . ALA B 1 99 ? -4.367 -16.031 -10.836 1 97.62 99 ALA B O 1
ATOM 3098 N N . SER B 1 100 ? -4.797 -14.305 -9.469 1 96.44 100 SER B N 1
ATOM 3099 C CA . SER B 1 100 ? -5.98 -13.898 -10.211 1 96.44 100 SER B CA 1
ATOM 3100 C C . SER B 1 100 ? -5.602 -13.258 -11.547 1 96.44 100 SER B C 1
ATOM 3102 O O . SER B 1 100 ? -6.449 -13.086 -12.422 1 96.44 100 SER B O 1
ATOM 3104 N N . ASN B 1 101 ? -4.328 -12.906 -11.648 1 96.81 101 ASN B N 1
ATOM 3105 C CA . ASN B 1 101 ? -3.873 -12.266 -12.875 1 96.81 101 ASN B CA 1
ATOM 3106 C C . ASN B 1 101 ? -3.105 -13.234 -13.773 1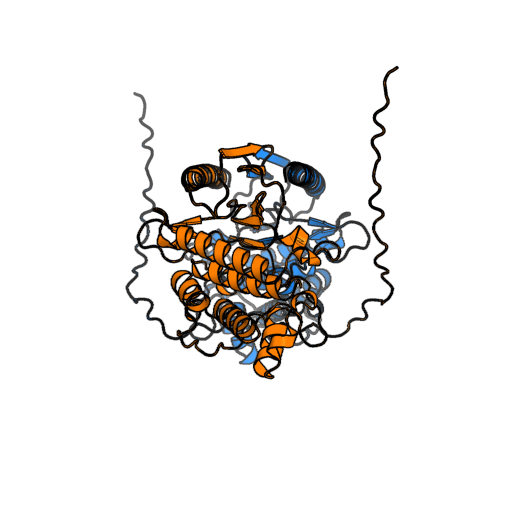 96.81 101 ASN B C 1
ATOM 3108 O O . ASN B 1 101 ? -2.436 -12.812 -14.719 1 96.81 101 ASN B O 1
ATOM 3112 N N . ILE B 1 102 ? -3.137 -14.508 -13.422 1 98.56 102 ILE B N 1
ATOM 3113 C CA . ILE B 1 102 ? -2.643 -15.586 -14.273 1 98.56 102 ILE B CA 1
ATOM 3114 C C . ILE B 1 102 ? -3.818 -16.312 -14.914 1 98.56 102 ILE B C 1
ATOM 3116 O O . ILE B 1 102 ? -4.492 -17.109 -14.258 1 98.56 102 ILE B O 1
ATOM 3120 N N . LEU B 1 103 ? -3.975 -16.031 -16.156 1 97.62 103 LEU B N 1
ATOM 3121 C CA . LEU B 1 103 ? -5.043 -16.703 -16.891 1 97.62 103 LEU B CA 1
ATOM 3122 C C . LEU B 1 103 ? -4.535 -17.969 -17.562 1 97.62 103 LEU B C 1
ATOM 3124 O O . LEU B 1 103 ? -3.35 -18.078 -17.875 1 97.62 103 LEU B O 1
ATOM 3128 N N . LEU B 1 104 ? -5.461 -18.906 -17.719 1 97.81 104 LEU B N 1
ATOM 3129 C CA . LEU B 1 104 ? -5.098 -20.203 -18.297 1 97.81 104 LEU B CA 1
ATOM 3130 C C . LEU B 1 104 ? -5.836 -20.453 -19.609 1 97.81 104 LEU B C 1
ATOM 3132 O O . LEU B 1 104 ? -7.055 -20.281 -19.672 1 97.81 104 LEU B O 1
ATOM 3136 N N . ASP B 1 105 ? -5.09 -20.828 -20.625 1 96.69 105 ASP B N 1
ATOM 3137 C CA . ASP B 1 105 ? -5.723 -21.125 -21.891 1 96.69 105 ASP B CA 1
ATOM 3138 C C . ASP B 1 105 ? -6.316 -22.531 -21.891 1 96.69 105 ASP B C 1
ATOM 3140 O O . ASP B 1 105 ? -6.402 -23.172 -20.844 1 96.69 105 ASP B O 1
ATOM 3144 N N . SER B 1 106 ? -6.746 -23.031 -23.031 1 95.69 106 SER B N 1
ATOM 3145 C CA . SER B 1 106 ? -7.449 -24.312 -23.156 1 95.69 106 SER B CA 1
ATOM 3146 C C . SER B 1 106 ? -6.566 -25.469 -22.719 1 95.69 106 SER B C 1
ATOM 3148 O O . SER B 1 106 ? -7.062 -26.484 -22.219 1 95.69 106 SER B O 1
ATOM 3150 N N . ASN B 1 107 ? -5.273 -25.359 -22.875 1 95.5 107 ASN B N 1
ATOM 3151 C CA . ASN B 1 107 ? -4.324 -26.406 -22.516 1 95.5 107 ASN B CA 1
ATOM 3152 C C . ASN B 1 107 ? -3.707 -26.156 -21.141 1 95.5 107 ASN B C 1
ATOM 3154 O O . ASN B 1 107 ? -2.67 -26.719 -20.797 1 95.5 107 ASN B O 1
ATOM 3158 N N . MET B 1 108 ? -4.176 -25.141 -20.375 1 96.25 108 MET B N 1
ATOM 3159 C CA . MET B 1 108 ? -3.771 -24.797 -19.016 1 96.25 108 MET B CA 1
ATOM 3160 C C . MET B 1 108 ? -2.408 -24.109 -19.016 1 96.25 108 MET B C 1
ATOM 3162 O O . MET B 1 108 ? -1.703 -24.141 -18 1 96.25 108 MET B O 1
ATOM 3166 N N . ASN B 1 109 ? -2.064 -23.625 -20.234 1 97.31 109 ASN B N 1
ATOM 3167 C CA . ASN B 1 109 ? -0.87 -22.781 -20.25 1 97.31 109 ASN B CA 1
ATOM 3168 C C . ASN B 1 109 ? -1.133 -21.406 -19.641 1 97.31 109 ASN B C 1
ATOM 3170 O O . ASN B 1 109 ? -2.164 -20.797 -19.906 1 97.31 109 ASN B O 1
ATOM 3174 N N . PRO B 1 110 ? -0.201 -20.984 -18.781 1 98.56 110 PRO B N 1
ATOM 3175 C CA . PRO B 1 110 ? -0.431 -19.703 -18.109 1 98.56 110 PRO B CA 1
ATOM 3176 C C . PRO B 1 110 ? -0.117 -18.5 -18.984 1 98.56 110 PRO B C 1
ATOM 3178 O O . PRO B 1 110 ? 0.836 -18.531 -19.766 1 98.56 110 PRO B O 1
ATOM 3181 N N . LYS B 1 111 ? -0.881 -17.453 -18.859 1 98.44 111 LYS B N 1
ATOM 3182 C CA . LYS B 1 111 ? -0.625 -16.141 -19.453 1 98.44 111 LYS B CA 1
ATOM 3183 C C . LYS B 1 111 ? -0.823 -15.023 -18.453 1 98.44 111 LYS B C 1
ATOM 3185 O O . LYS B 1 111 ? -1.874 -14.93 -17.812 1 98.44 111 LYS B O 1
ATOM 3190 N N . ILE B 1 112 ? 0.215 -14.242 -18.266 1 98.12 112 ILE B N 1
ATOM 3191 C CA . ILE B 1 112 ? 0.142 -13.094 -17.375 1 98.12 112 ILE B CA 1
ATOM 3192 C C . ILE B 1 112 ? -0.804 -12.047 -17.953 1 98.12 112 ILE B C 1
ATOM 3194 O O . ILE B 1 112 ? -0.731 -11.727 -19.141 1 98.12 112 ILE B O 1
ATOM 3198 N N . SER B 1 113 ? -1.72 -11.547 -17.125 1 95.81 113 SER B N 1
ATOM 3199 C CA . SER B 1 113 ? -2.691 -10.555 -17.562 1 95.81 113 SER B C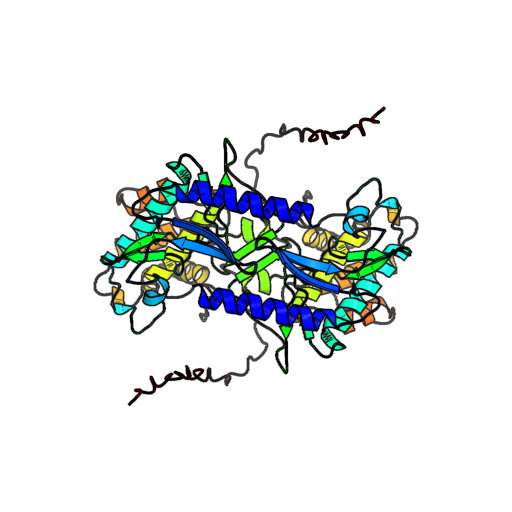A 1
ATOM 3200 C C . SER B 1 113 ? -2.725 -9.359 -16.609 1 95.81 113 SER B C 1
ATOM 3202 O O . SER B 1 113 ? -1.871 -9.242 -15.727 1 95.81 113 SER B O 1
ATOM 3204 N N . ASP B 1 114 ? -3.594 -8.414 -16.828 1 92.12 114 ASP B N 1
ATOM 3205 C CA . ASP B 1 114 ? -3.873 -7.25 -16 1 92.12 114 ASP B CA 1
ATOM 3206 C C . ASP B 1 114 ? -2.633 -6.367 -15.852 1 92.12 114 ASP B C 1
ATOM 3208 O O . ASP B 1 114 ? -2.068 -6.254 -14.766 1 92.12 114 ASP B O 1
ATOM 3212 N N . PHE B 1 115 ? -2.352 -5.656 -16.891 1 91.88 115 PHE B N 1
ATOM 3213 C CA . PHE B 1 115 ? -1.22 -4.738 -16.938 1 91.88 115 PHE B CA 1
ATOM 3214 C C . PHE B 1 115 ? -1.653 -3.324 -16.562 1 91.88 115 PHE B C 1
ATOM 3216 O O . PHE B 1 115 ? -0.986 -2.35 -16.922 1 91.88 115 PHE B O 1
ATOM 3223 N N . GLY B 1 116 ? -2.756 -3.211 -15.914 1 86.88 116 GLY B N 1
ATOM 3224 C CA . GLY B 1 116 ? -3.375 -1.929 -15.617 1 86.88 116 GLY B CA 1
ATOM 3225 C C . GLY B 1 116 ? -2.498 -1.021 -14.781 1 86.88 116 GLY B C 1
ATOM 3226 O O . GLY B 1 116 ? -2.641 0.203 -14.82 1 86.88 116 GLY B O 1
ATOM 3227 N N . ILE B 1 117 ? -1.6 -1.554 -13.945 1 89.06 117 ILE B N 1
ATOM 3228 C CA . ILE B 1 117 ? -0.761 -0.707 -13.109 1 89.06 117 ILE B CA 1
ATOM 3229 C C . ILE B 1 117 ? 0.708 -0.918 -13.461 1 89.06 117 ILE B C 1
ATOM 3231 O O . ILE B 1 117 ? 1.601 -0.528 -12.711 1 89.06 117 ILE B O 1
ATOM 3235 N N . ALA B 1 118 ? 0.963 -1.574 -14.578 1 91.94 118 ALA B N 1
ATOM 3236 C CA . ALA B 1 118 ? 2.322 -1.805 -15.055 1 91.94 118 ALA B CA 1
ATOM 3237 C C . ALA B 1 118 ? 3.014 -0.488 -15.398 1 91.94 118 ALA B C 1
ATOM 3239 O O . ALA B 1 118 ? 2.35 0.515 -15.68 1 91.94 118 ALA B O 1
ATOM 3240 N N . ARG B 1 119 ? 4.285 -0.486 -15.297 1 90.25 119 ARG B N 1
ATOM 3241 C CA . ARG B 1 119 ? 5.105 0.675 -15.633 1 90.25 119 ARG B CA 1
ATOM 3242 C C . ARG B 1 119 ? 6.223 0.298 -16.594 1 90.25 119 ARG B C 1
ATOM 3244 O O . ARG B 1 119 ? 6.84 -0.762 -16.453 1 90.25 119 ARG B O 1
ATOM 3251 N N . LEU B 1 120 ? 6.41 1.23 -17.5 1 88.56 120 LEU B N 1
ATOM 3252 C CA . LEU B 1 120 ? 7.492 1.057 -18.469 1 88.56 120 LEU B CA 1
ATOM 3253 C C . LEU B 1 120 ? 8.703 1.902 -18.078 1 88.56 120 LEU B C 1
ATOM 3255 O O . LEU B 1 120 ? 8.555 3.057 -17.672 1 88.56 120 LEU B O 1
ATOM 3259 N N . PHE B 1 121 ? 9.766 1.237 -18.094 1 80.81 121 PHE B N 1
ATOM 3260 C CA . PHE B 1 121 ? 11.008 1.95 -17.828 1 80.81 121 PHE B CA 1
ATOM 3261 C C . PHE B 1 121 ? 11.883 1.986 -19.078 1 80.81 121 PHE B C 1
ATOM 3263 O O . PHE B 1 121 ? 12 0.987 -19.797 1 80.81 121 PHE B O 1
ATOM 3270 N N . GLY B 1 122 ? 12.188 3.221 -19.422 1 70 122 GLY B N 1
ATOM 3271 C CA . GLY B 1 122 ? 13.125 3.389 -20.516 1 70 122 GLY B CA 1
ATOM 3272 C C . GLY B 1 122 ? 14.562 3.58 -20.047 1 70 122 GLY B C 1
ATOM 3273 O O . GLY B 1 122 ? 14.805 3.949 -18.906 1 70 122 GLY B O 1
ATOM 3274 N N . GLY B 1 123 ? 15.484 3.242 -20.875 1 63.19 123 GLY B N 1
ATOM 3275 C CA . GLY B 1 123 ? 16.891 3.561 -20.703 1 63.19 123 GLY B CA 1
ATOM 3276 C C . GLY B 1 123 ? 17.547 2.793 -19.578 1 63.19 123 GLY B C 1
ATOM 3277 O O . GLY B 1 123 ? 17.391 1.573 -19.469 1 63.19 123 GLY B O 1
ATOM 3278 N N . ASP B 1 124 ? 18.203 3.566 -18.688 1 66.38 124 ASP B N 1
ATOM 3279 C CA . ASP B 1 124 ? 19.047 3.01 -17.625 1 66.38 124 ASP B CA 1
ATOM 3280 C C . ASP B 1 124 ? 18.297 2.984 -16.281 1 66.38 124 ASP B C 1
ATOM 3282 O O . ASP B 1 124 ? 18.875 2.643 -15.258 1 66.38 124 ASP B O 1
ATOM 3286 N N . GLU B 1 125 ? 16.922 3.145 -16.422 1 72.38 125 GLU B N 1
ATOM 3287 C CA . GLU B 1 125 ? 16.203 3.186 -15.148 1 72.38 125 GLU B CA 1
ATOM 3288 C C . GLU B 1 125 ? 15.883 1.778 -14.656 1 72.38 125 GLU B C 1
ATOM 3290 O O . GLU B 1 125 ? 15.281 0.983 -15.375 1 72.38 125 GLU B O 1
ATOM 3295 N N . LEU B 1 126 ? 16.438 1.467 -13.5 1 74.94 126 LEU B N 1
ATOM 3296 C CA . LEU B 1 126 ? 16.234 0.13 -12.953 1 74.94 126 LEU B CA 1
ATOM 3297 C C . LEU B 1 126 ? 15.203 0.147 -11.836 1 74.94 126 LEU B C 1
ATOM 3299 O O . LEU B 1 126 ? 14.656 -0.899 -11.469 1 74.94 126 LEU B O 1
ATOM 3303 N N . GLN B 1 127 ? 14.953 1.345 -11.352 1 80.44 127 GLN B N 1
ATOM 3304 C CA . GLN B 1 127 ? 14.023 1.508 -10.234 1 80.44 127 GLN B CA 1
ATOM 3305 C C . GLN B 1 127 ? 13.273 2.834 -10.336 1 80.44 127 GLN B C 1
ATOM 3307 O O . GLN B 1 127 ? 13.758 3.785 -10.945 1 80.44 127 GLN B O 1
ATOM 3312 N N . SER B 1 128 ? 12.055 2.777 -9.883 1 84.69 128 SER B N 1
ATOM 3313 C CA . SER B 1 128 ? 11.281 4.008 -9.82 1 84.69 128 SER B CA 1
ATOM 3314 C C . SER B 1 128 ? 10.609 4.176 -8.461 1 84.69 128 SER B C 1
ATOM 3316 O O . SER B 1 128 ? 10.57 3.238 -7.664 1 84.69 128 SER B O 1
ATOM 3318 N N . ASN B 1 129 ? 10.344 5.367 -8.234 1 84.62 129 ASN B N 1
ATOM 3319 C CA . ASN B 1 129 ? 9.641 5.699 -7 1 84.62 129 ASN B CA 1
ATOM 3320 C C . ASN B 1 129 ? 8.305 6.383 -7.277 1 84.62 129 ASN B C 1
ATOM 3322 O O . ASN B 1 129 ? 8.102 6.945 -8.359 1 84.62 129 ASN B O 1
ATOM 3326 N N . THR B 1 130 ? 7.387 6.082 -6.426 1 86.38 130 THR B N 1
ATOM 3327 C CA . THR B 1 130 ? 6.082 6.734 -6.5 1 86.38 130 THR B CA 1
ATOM 3328 C C . THR B 1 130 ? 5.602 7.145 -5.113 1 86.38 130 THR B C 1
ATOM 3330 O O . THR B 1 130 ? 5.879 6.461 -4.125 1 86.38 130 THR B O 1
ATOM 3333 N N . LYS B 1 131 ? 4.883 8.203 -5.047 1 86.19 131 LYS B N 1
ATOM 3334 C CA . LYS B 1 131 ? 4.223 8.602 -3.805 1 86.19 131 LYS B CA 1
ATOM 3335 C C . LYS B 1 131 ? 2.914 7.844 -3.607 1 86.19 131 LYS B C 1
ATOM 3337 O O . LYS B 1 131 ? 2.492 7.609 -2.473 1 86.19 131 LYS B O 1
ATOM 3342 N N . ARG B 1 132 ? 2.35 7.469 -4.68 1 89.75 132 ARG B N 1
ATOM 3343 C CA . ARG B 1 132 ? 1.058 6.793 -4.645 1 89.75 132 ARG B CA 1
ATOM 3344 C C . ARG B 1 132 ? 1.229 5.281 -4.754 1 89.75 132 ARG B C 1
ATOM 3346 O O . ARG B 1 132 ? 1.787 4.785 -5.734 1 89.75 132 ARG B O 1
ATOM 3353 N N . ILE B 1 133 ? 0.729 4.621 -3.809 1 91.25 133 ILE B N 1
ATOM 3354 C CA . ILE B 1 133 ? 0.807 3.164 -3.783 1 91.25 133 ILE B CA 1
ATOM 3355 C C . ILE B 1 133 ? -0.505 2.568 -4.289 1 91.25 133 ILE B C 1
ATOM 3357 O O . ILE B 1 133 ? -1.586 2.986 -3.867 1 91.25 133 ILE B O 1
ATOM 3361 N N . VAL B 1 134 ? -0.381 1.677 -5.238 1 92.19 134 VAL B N 1
ATOM 3362 C CA . VAL B 1 134 ? -1.501 0.893 -5.75 1 92.19 134 VAL B CA 1
ATOM 3363 C C . VAL B 1 134 ? -1.077 -0.565 -5.914 1 92.19 134 VAL B C 1
ATOM 3365 O O . VAL B 1 134 ? -0.027 -0.85 -6.496 1 92.19 134 VAL B O 1
ATOM 3368 N N . GLY B 1 135 ? -1.834 -1.473 -5.418 1 93.44 135 GLY B N 1
ATOM 3369 C CA . GLY B 1 135 ? -1.525 -2.889 -5.539 1 93.44 135 GLY B CA 1
ATOM 3370 C C . GLY B 1 135 ? -2.43 -3.77 -4.695 1 93.44 135 GLY B C 1
ATOM 3371 O O . GLY B 1 135 ? -3.494 -3.332 -4.254 1 93.44 135 GLY B O 1
ATOM 3372 N N . THR B 1 136 ? -2.043 -4.996 -4.625 1 93.94 136 THR B N 1
ATOM 3373 C CA . THR B 1 136 ? -2.822 -5.965 -3.869 1 93.94 136 THR B CA 1
ATOM 3374 C C . THR B 1 136 ? -2.072 -6.402 -2.613 1 93.94 136 THR B C 1
ATOM 3376 O O . THR B 1 136 ? -0.916 -6.824 -2.691 1 93.94 136 THR B O 1
ATOM 3379 N N . TYR B 1 137 ? -2.762 -6.258 -1.486 1 89.06 137 TYR B N 1
ATOM 3380 C CA . TYR B 1 137 ? -2.143 -6.672 -0.232 1 89.06 137 TYR B CA 1
ATOM 3381 C C . TYR B 1 137 ? -1.72 -8.133 -0.291 1 89.06 137 TYR B C 1
ATOM 3383 O O . TYR B 1 137 ? -2.434 -8.977 -0.85 1 89.06 137 TYR B O 1
ATOM 3391 N N . GLY B 1 138 ? -0.564 -8.414 0.211 1 91.44 138 GLY B N 1
ATOM 3392 C CA . GLY B 1 138 ? -0.046 -9.773 0.249 1 91.44 138 GLY B CA 1
ATOM 3393 C C . GLY B 1 138 ? 0.938 -10.062 -0.868 1 91.44 138 GLY B C 1
ATOM 3394 O O . GLY B 1 138 ? 1.675 -11.055 -0.809 1 91.44 138 GLY B O 1
ATOM 3395 N N . TYR B 1 139 ? 0.885 -9.234 -1.858 1 95.62 139 TYR B N 1
ATOM 3396 C CA . TYR B 1 139 ? 1.76 -9.477 -3 1 95.62 139 TYR B CA 1
ATOM 3397 C C . TYR B 1 139 ? 2.768 -8.344 -3.168 1 95.62 139 TYR B C 1
ATOM 3399 O O . TYR B 1 139 ? 3.727 -8.469 -3.934 1 95.62 139 TYR B O 1
ATOM 3407 N N . MET B 1 140 ? 2.521 -7.262 -2.48 1 94.31 140 MET B N 1
ATOM 3408 C CA . MET B 1 140 ? 3.393 -6.098 -2.629 1 94.31 140 MET B CA 1
ATOM 3409 C C . MET B 1 140 ? 4.703 -6.301 -1.874 1 94.31 140 MET B C 1
ATOM 3411 O O . MET B 1 140 ? 4.707 -6.801 -0.748 1 94.31 140 MET B O 1
ATOM 3415 N N . SER B 1 141 ? 5.766 -5.902 -2.52 1 94.81 141 SER B N 1
ATOM 3416 C CA . SER B 1 141 ? 7.074 -6.004 -1.879 1 94.81 141 SER B CA 1
ATOM 3417 C C . SER B 1 141 ? 7.227 -4.977 -0.763 1 94.81 141 SER B C 1
ATOM 3419 O O . SER B 1 141 ? 6.535 -3.955 -0.756 1 94.81 141 SER B O 1
ATOM 3421 N N . PRO B 1 142 ? 8.117 -5.289 0.171 1 91.06 142 PRO B N 1
ATOM 3422 C CA . PRO B 1 142 ? 8.297 -4.379 1.304 1 91.06 142 PRO B CA 1
ATOM 3423 C C . PRO B 1 142 ? 8.75 -2.982 0.875 1 91.06 142 PRO B C 1
ATOM 3425 O O . PRO B 1 142 ? 8.211 -1.982 1.355 1 91.06 142 PRO B O 1
ATOM 3428 N N . GLU B 1 143 ? 9.695 -2.846 -0.05 1 90.94 143 GLU B N 1
ATOM 3429 C CA . GLU B 1 143 ? 10.203 -1.542 -0.464 1 90.94 143 GLU B CA 1
ATOM 3430 C C . GLU B 1 143 ? 9.133 -0.741 -1.199 1 90.94 143 GLU B C 1
ATOM 3432 O O . GLU B 1 143 ? 9.102 0.489 -1.116 1 90.94 143 GLU B O 1
ATOM 3437 N N . TYR B 1 144 ? 8.289 -1.401 -1.847 1 92.75 144 TYR B N 1
ATOM 3438 C CA . TYR B 1 144 ? 7.199 -0.717 -2.531 1 92.75 144 TYR B CA 1
ATOM 3439 C C . TYR B 1 144 ? 6.117 -0.289 -1.544 1 92.75 144 TYR B C 1
ATOM 3441 O O . TYR B 1 144 ? 5.711 0.874 -1.527 1 92.75 144 TYR B O 1
ATOM 3449 N N . ALA B 1 145 ? 5.68 -1.219 -0.721 1 88.38 145 ALA B N 1
ATOM 3450 C CA . ALA B 1 145 ? 4.59 -0.983 0.223 1 88.38 145 ALA B CA 1
ATOM 3451 C C . ALA B 1 145 ? 4.965 0.097 1.233 1 88.38 145 ALA B C 1
ATOM 3453 O O . ALA B 1 145 ? 4.117 0.892 1.646 1 88.38 145 ALA B O 1
ATOM 3454 N N . LEU B 1 146 ? 6.215 0.144 1.574 1 81.44 146 LEU B N 1
ATOM 3455 C CA . LEU B 1 146 ? 6.602 0.983 2.703 1 81.44 146 LEU B CA 1
ATOM 3456 C C . LEU B 1 146 ? 7.242 2.279 2.221 1 81.44 146 LEU B C 1
ATOM 3458 O O . LEU B 1 146 ? 7.203 3.295 2.92 1 81.44 146 LEU B O 1
ATOM 3462 N N . ARG B 1 147 ? 7.863 2.201 0.959 1 84.56 147 ARG B N 1
ATOM 3463 C CA . ARG B 1 147 ? 8.648 3.359 0.543 1 84.56 147 ARG B CA 1
ATOM 3464 C C . ARG B 1 147 ? 8.266 3.807 -0.861 1 84.56 147 ARG B C 1
ATOM 3466 O O . ARG B 1 147 ? 8.82 4.773 -1.388 1 84.56 147 ARG B O 1
ATOM 3473 N N . GLY B 1 148 ? 7.492 3.061 -1.478 1 89.38 148 GLY B N 1
ATOM 3474 C CA . GLY B 1 148 ? 7.07 3.418 -2.822 1 89.38 148 GLY B CA 1
ATOM 3475 C C . GLY B 1 148 ? 8.117 3.109 -3.877 1 89.38 148 GLY B C 1
ATOM 3476 O O . GLY B 1 148 ? 8.039 3.605 -5.004 1 89.38 148 GLY B O 1
ATOM 3477 N N . LEU B 1 149 ? 9.094 2.361 -3.482 1 90.88 149 LEU B N 1
ATOM 3478 C CA . LEU B 1 149 ? 10.141 1.979 -4.422 1 90.88 149 LEU B CA 1
ATOM 3479 C C . LEU B 1 149 ? 9.781 0.681 -5.137 1 90.88 149 LEU B C 1
ATOM 3481 O O . LEU B 1 149 ? 9.312 -0.269 -4.508 1 90.88 149 LEU B O 1
ATOM 3485 N N . PHE B 1 150 ? 9.922 0.705 -6.5 1 93.5 150 PHE B N 1
ATOM 3486 C CA . PHE B 1 150 ? 9.641 -0.556 -7.18 1 93.5 150 PHE B CA 1
ATOM 3487 C C . PHE B 1 150 ? 10.602 -0.765 -8.344 1 93.5 150 PHE B C 1
ATOM 3489 O O . PHE B 1 150 ? 11.133 0.201 -8.906 1 93.5 150 PHE B O 1
ATOM 3496 N N . SER B 1 151 ? 10.93 -1.954 -8.594 1 95.81 151 SER B N 1
ATOM 3497 C CA . SER B 1 151 ? 11.805 -2.465 -9.641 1 95.81 151 SER B CA 1
ATOM 3498 C C . SER B 1 151 ? 11.375 -3.855 -10.094 1 95.81 151 SER B C 1
ATOM 3500 O O . SER B 1 151 ? 10.328 -4.359 -9.672 1 95.81 151 SER B O 1
ATOM 3502 N N . ILE B 1 152 ? 12.172 -4.418 -10.953 1 96.62 152 ILE B N 1
ATOM 3503 C CA . ILE B 1 152 ? 11.867 -5.777 -11.391 1 96.62 152 ILE B CA 1
ATOM 3504 C C . ILE B 1 152 ? 11.828 -6.711 -10.18 1 96.62 152 ILE B C 1
ATOM 3506 O O . ILE B 1 152 ? 11.125 -7.727 -10.203 1 96.62 152 ILE B O 1
ATOM 3510 N N . LYS B 1 153 ? 12.492 -6.301 -9.117 1 97.75 153 LYS B N 1
ATOM 3511 C CA . LYS B 1 153 ? 12.562 -7.137 -7.922 1 97.75 153 LYS B CA 1
ATOM 3512 C C . LYS B 1 153 ? 11.227 -7.156 -7.184 1 97.75 153 LYS B C 1
ATOM 3514 O O . LYS B 1 153 ? 10.961 -8.055 -6.387 1 97.75 153 LYS B O 1
ATOM 3519 N N . SER B 1 154 ? 10.398 -6.133 -7.426 1 97.75 154 SER B N 1
ATOM 3520 C CA . SER B 1 154 ? 9.047 -6.145 -6.871 1 97.75 154 SER B CA 1
ATOM 3521 C C . SER B 1 154 ? 8.203 -7.262 -7.48 1 97.75 154 SER B C 1
ATOM 3523 O O . SER B 1 154 ? 7.453 -7.938 -6.773 1 97.75 154 SER B O 1
ATOM 3525 N N . ASP B 1 155 ? 8.414 -7.473 -8.758 1 98.44 155 ASP B N 1
ATOM 3526 C CA . ASP B 1 155 ? 7.727 -8.57 -9.438 1 98.44 155 ASP B CA 1
ATOM 3527 C C . ASP B 1 155 ? 8.242 -9.922 -8.961 1 98.44 155 ASP B C 1
ATOM 3529 O O . ASP B 1 155 ? 7.48 -10.883 -8.852 1 98.44 155 ASP B O 1
ATOM 3533 N N . VAL B 1 156 ? 9.523 -9.914 -8.719 1 98.75 156 VAL B N 1
ATOM 3534 C CA . VAL B 1 156 ? 10.141 -11.141 -8.227 1 98.75 156 VAL B CA 1
ATOM 3535 C C . VAL B 1 156 ? 9.523 -11.523 -6.883 1 98.75 156 VAL B C 1
ATOM 3537 O O . VAL B 1 156 ? 9.234 -12.695 -6.637 1 98.75 156 VAL B O 1
ATOM 3540 N N . PHE B 1 157 ? 9.352 -10.539 -6.051 1 98.56 157 PHE B N 1
ATOM 3541 C CA . PHE B 1 157 ? 8.695 -10.781 -4.77 1 98.56 157 PHE B CA 1
ATOM 3542 C C . PHE B 1 157 ? 7.32 -11.398 -4.969 1 98.56 157 PHE B C 1
ATOM 3544 O O . PHE B 1 157 ? 7.004 -12.43 -4.375 1 98.56 157 PHE B O 1
ATOM 3551 N N . SER B 1 158 ? 6.504 -10.773 -5.805 1 98.44 158 SER B N 1
ATOM 3552 C CA . SER B 1 158 ? 5.156 -11.258 -6.078 1 98.44 158 SER B CA 1
ATOM 3553 C C . SER B 1 158 ? 5.18 -12.68 -6.625 1 98.44 158 SER B C 1
ATOM 3555 O O . SER B 1 158 ? 4.305 -13.492 -6.305 1 98.44 158 SER B O 1
ATOM 3557 N N . PHE B 1 159 ? 6.191 -12.984 -7.445 1 98.88 159 PHE B N 1
ATOM 3558 C CA . PHE B 1 159 ? 6.332 -14.328 -7.988 1 98.88 159 PHE B CA 1
ATOM 3559 C C . PHE B 1 159 ? 6.582 -15.336 -6.875 1 98.88 159 PHE B C 1
ATOM 3561 O O . PHE B 1 159 ? 6.008 -16.422 -6.879 1 98.88 159 PHE B O 1
ATOM 3568 N N . GLY B 1 160 ? 7.465 -14.984 -5.941 1 98.75 160 GLY B N 1
ATOM 3569 C CA . GLY B 1 160 ? 7.703 -15.859 -4.805 1 98.75 160 GLY B CA 1
ATOM 3570 C C . GLY B 1 160 ? 6.441 -16.188 -4.031 1 98.75 160 GLY B C 1
ATOM 3571 O O . GLY B 1 160 ? 6.223 -17.344 -3.648 1 98.75 160 GLY B O 1
ATOM 3572 N N . VAL B 1 161 ? 5.617 -15.172 -3.814 1 97.94 161 VAL B N 1
ATOM 3573 C CA . VAL B 1 161 ? 4.34 -15.375 -3.137 1 97.94 161 VAL B CA 1
ATOM 3574 C C . VAL B 1 161 ? 3.475 -16.344 -3.943 1 97.94 161 VAL B C 1
ATOM 3576 O O . VAL B 1 161 ? 2.904 -17.281 -3.387 1 97.94 161 VAL B O 1
ATOM 3579 N N . LEU B 1 162 ? 3.416 -16.125 -5.203 1 98.56 162 LEU B N 1
ATOM 3580 C CA . LEU B 1 162 ? 2.621 -16.953 -6.102 1 98.56 162 LEU B CA 1
ATOM 3581 C C . LEU B 1 162 ? 3.078 -18.406 -6.043 1 98.56 162 LEU B C 1
ATOM 3583 O O . LEU B 1 162 ? 2.252 -19.312 -6.051 1 98.56 162 LEU B O 1
ATOM 3587 N N . VAL B 1 163 ? 4.391 -18.609 -6.016 1 98.69 163 VAL B N 1
ATOM 3588 C CA . VAL B 1 163 ? 4.93 -19.953 -5.945 1 98.69 163 VAL B CA 1
ATOM 3589 C C . VAL B 1 163 ? 4.434 -20.641 -4.676 1 98.69 163 VAL B C 1
ATOM 3591 O O . VAL B 1 163 ? 3.938 -21.781 -4.73 1 98.69 163 VAL B O 1
ATOM 3594 N N . LEU B 1 164 ? 4.504 -20 -3.57 1 97.81 164 LEU B N 1
ATOM 3595 C CA . LEU B 1 164 ? 4.074 -20.578 -2.301 1 97.81 164 LEU B CA 1
ATOM 3596 C C . LEU B 1 164 ? 2.576 -20.859 -2.318 1 97.81 164 LEU B C 1
ATOM 3598 O O . LEU B 1 164 ? 2.141 -21.922 -1.839 1 97.81 164 LEU B O 1
ATOM 3602 N N . GLU B 1 165 ? 1.853 -19.969 -2.873 1 97.38 165 GLU B N 1
ATOM 3603 C CA . GLU B 1 165 ? 0.413 -20.188 -2.984 1 97.38 165 GLU B CA 1
ATOM 3604 C C . GLU B 1 165 ? 0.104 -21.391 -3.869 1 97.38 165 GLU B C 1
ATOM 3606 O O . GLU B 1 165 ? -0.772 -22.188 -3.545 1 97.38 165 GLU B O 1
ATOM 3611 N N . THR B 1 166 ? 0.807 -21.484 -4.949 1 97.62 166 THR B N 1
ATOM 3612 C CA . THR B 1 166 ? 0.557 -22.547 -5.918 1 97.62 166 THR B CA 1
ATOM 3613 C C . THR B 1 166 ? 0.903 -23.906 -5.324 1 97.62 166 THR B C 1
ATOM 3615 O O . THR B 1 166 ? 0.196 -24.891 -5.559 1 97.62 166 THR B O 1
ATOM 3618 N N . LEU B 1 167 ? 1.927 -23.984 -4.535 1 96.81 167 LEU B N 1
ATOM 3619 C CA . LEU B 1 167 ? 2.375 -25.234 -3.955 1 96.81 167 LEU B CA 1
ATOM 3620 C C . LEU B 1 167 ? 1.487 -25.641 -2.781 1 96.81 167 LEU B C 1
ATOM 3622 O O . LEU B 1 167 ? 1.31 -26.828 -2.514 1 96.81 167 LEU B O 1
ATOM 3626 N N . SER B 1 168 ? 0.883 -24.625 -2.102 1 95.25 168 SER B N 1
ATOM 3627 C CA . SER B 1 168 ? 0.169 -24.906 -0.862 1 95.25 168 SER B CA 1
ATOM 3628 C C . SER B 1 168 ? -1.341 -24.844 -1.065 1 95.25 168 SER B C 1
ATOM 3630 O O . SER B 1 168 ? -2.107 -25.312 -0.225 1 95.25 168 SER B O 1
ATOM 3632 N N . SER B 1 169 ? -1.782 -24.156 -2.084 1 95.25 169 SER B N 1
ATOM 3633 C CA . SER B 1 169 ? -3.186 -23.844 -2.328 1 95.25 169 SER B CA 1
ATOM 3634 C C . SER B 1 169 ? -3.771 -23 -1.198 1 95.25 169 SER B C 1
ATOM 3636 O O . SER B 1 169 ? -4.965 -23.094 -0.901 1 95.25 169 SER B O 1
ATOM 3638 N N . LYS B 1 170 ? -2.883 -22.281 -0.545 1 93.06 170 LYS B N 1
ATOM 3639 C CA . LYS B 1 170 ? -3.283 -21.344 0.502 1 93.06 170 LYS B CA 1
ATOM 3640 C C . LYS B 1 170 ? -2.99 -19.906 0.093 1 93.06 170 LYS B C 1
ATOM 3642 O O . LYS B 1 170 ? -1.926 -19.609 -0.455 1 93.06 170 LYS B O 1
ATOM 3647 N N . LYS B 1 171 ? -3.994 -19.062 0.399 1 91.25 171 LYS B N 1
ATOM 3648 C CA . LYS B 1 171 ? -3.816 -17.656 0.076 1 91.25 171 LYS B CA 1
ATOM 3649 C C . LYS B 1 171 ? -2.926 -16.969 1.105 1 91.25 171 LYS B C 1
ATOM 3651 O O . LYS B 1 171 ? -3.043 -17.219 2.307 1 91.25 171 LYS B O 1
ATOM 3656 N N . ASN B 1 172 ? -2.062 -16.188 0.614 1 89 172 ASN B N 1
ATOM 3657 C CA . ASN B 1 172 ? -1.248 -15.406 1.536 1 89 172 ASN B CA 1
ATOM 3658 C C . ASN B 1 172 ? -2.082 -14.359 2.275 1 89 172 ASN B C 1
ATOM 3660 O O . ASN B 1 172 ? -1.888 -14.141 3.471 1 89 172 ASN B O 1
ATOM 3664 N N . ALA B 1 173 ? -2.979 -13.742 1.502 1 73.38 173 ALA B N 1
ATOM 3665 C CA . ALA B 1 173 ? -3.861 -12.758 2.113 1 73.38 173 ALA B CA 1
ATOM 3666 C C . ALA B 1 173 ? -4.797 -13.406 3.129 1 73.38 173 ALA B C 1
ATOM 3668 O O . ALA B 1 173 ? -5.383 -14.461 2.857 1 73.38 173 ALA B O 1
ATOM 3669 N N . HIS B 1 174 ? -4.863 -12.883 4.309 1 66.5 174 HIS B N 1
ATOM 3670 C CA . HIS B 1 174 ? -5.762 -13.336 5.367 1 66.5 174 HIS B CA 1
ATOM 3671 C C . HIS B 1 174 ? -5.387 -14.727 5.855 1 66.5 174 HIS B C 1
ATOM 3673 O O . HIS B 1 174 ? -6.254 -15.508 6.262 1 66.5 174 HIS B O 1
ATOM 3679 N N . PHE B 1 175 ? -4.172 -15.023 5.559 1 73.5 175 PHE B N 1
ATOM 3680 C CA . PHE B 1 175 ? -3.684 -16.297 6.07 1 73.5 175 PHE B CA 1
ATOM 3681 C C . PHE B 1 175 ? -3.686 -16.312 7.594 1 73.5 175 PHE B C 1
ATOM 3683 O O . PHE B 1 175 ? -3.334 -15.312 8.227 1 73.5 175 PHE B O 1
ATOM 3690 N N . TYR B 1 176 ? -4.434 -17.297 8.102 1 59.25 176 TYR B N 1
ATOM 3691 C CA . TYR B 1 176 ? -4.391 -17.453 9.555 1 59.25 176 TYR B CA 1
ATOM 3692 C C . TYR B 1 176 ? -3.979 -18.875 9.938 1 59.25 176 TYR B C 1
ATOM 3694 O O . TYR B 1 176 ? -4.539 -19.844 9.43 1 59.25 176 TYR B O 1
ATOM 3702 N N . ASN B 1 177 ? -2.803 -18.828 10.391 1 55.38 177 ASN B N 1
ATOM 3703 C CA . ASN B 1 177 ? -2.391 -20.062 11.023 1 55.38 177 ASN B CA 1
ATOM 3704 C C . ASN B 1 177 ? -1.905 -19.844 12.453 1 55.38 177 ASN B C 1
ATOM 3706 O O . ASN B 1 177 ? -1.639 -18.703 12.852 1 55.38 177 ASN B O 1
ATOM 3710 N N . THR B 1 178 ? -2.107 -20.766 13.25 1 49.44 178 THR B N 1
ATOM 3711 C CA . THR B 1 178 ? -1.76 -20.719 14.664 1 49.44 178 THR B CA 1
ATOM 3712 C C . THR B 1 178 ? -0.391 -20.062 14.867 1 49.44 178 THR B C 1
ATOM 3714 O O . THR B 1 178 ? -0.184 -19.312 15.82 1 49.44 178 THR B O 1
ATOM 3717 N N . ASP B 1 179 ? 0.43 -20.328 13.953 1 52.97 179 ASP B N 1
ATOM 3718 C CA . ASP B 1 179 ? 1.813 -19.969 14.242 1 52.97 179 ASP B CA 1
ATOM 3719 C C . ASP B 1 179 ? 2.25 -18.766 13.422 1 52.97 179 ASP B C 1
ATOM 3721 O O . ASP B 1 179 ? 3.32 -18.203 13.656 1 52.97 179 ASP B O 1
ATOM 3725 N N . SER B 1 180 ? 1.504 -18.5 12.398 1 65.94 180 SER B N 1
ATOM 3726 C CA . SER B 1 180 ? 1.945 -17.406 11.539 1 65.94 180 SER B CA 1
ATOM 3727 C C . SER B 1 180 ? 0.759 -16.641 10.953 1 65.94 180 SER B C 1
ATOM 3729 O O . SER B 1 180 ? -0.288 -17.234 10.68 1 65.94 180 SER B O 1
ATOM 3731 N N . LEU B 1 181 ? 1.015 -15.406 10.766 1 69.75 181 LEU B N 1
ATOM 3732 C CA . LEU B 1 181 ? -0.058 -14.555 10.266 1 69.75 181 LEU B CA 1
ATOM 3733 C C . LEU B 1 181 ? 0.007 -14.43 8.742 1 69.75 181 LEU B C 1
ATOM 3735 O O . LEU B 1 181 ? -0.903 -13.875 8.125 1 69.75 181 LEU B O 1
ATOM 3739 N N . THR B 1 182 ? 1.11 -14.992 8.227 1 85.12 182 THR B N 1
ATOM 3740 C CA . THR B 1 182 ? 1.247 -14.93 6.773 1 85.12 182 THR B CA 1
ATOM 3741 C C . THR B 1 182 ? 1.732 -16.266 6.215 1 85.12 182 THR B C 1
ATOM 3743 O O . THR B 1 182 ? 2.342 -17.062 6.93 1 85.12 182 THR B O 1
ATOM 3746 N N . LEU B 1 183 ? 1.414 -16.531 4.992 1 93.12 183 LEU B N 1
ATOM 3747 C CA . LEU B 1 183 ? 1.908 -17.734 4.316 1 93.12 183 LEU B CA 1
ATOM 3748 C C . LEU B 1 183 ? 3.432 -17.734 4.254 1 93.12 183 LEU B C 1
ATOM 3750 O O . LEU B 1 183 ? 4.062 -18.781 4.363 1 93.12 183 LEU B O 1
ATOM 3754 N N . LEU B 1 184 ? 4.047 -16.531 4.102 1 94.06 184 LEU B N 1
ATOM 3755 C CA . LEU B 1 184 ? 5.5 -16.406 4.066 1 94.06 184 LEU B CA 1
ATOM 3756 C C . LEU B 1 184 ? 6.117 -16.859 5.391 1 94.06 184 LEU B C 1
ATOM 3758 O O . LEU B 1 184 ? 7.082 -17.625 5.402 1 94.06 184 LEU B O 1
ATOM 3762 N N . GLY B 1 185 ? 5.488 -16.375 6.441 1 91.44 185 GLY B N 1
ATOM 3763 C CA . GLY B 1 185 ? 5.961 -16.797 7.754 1 91.44 185 GLY B CA 1
ATOM 3764 C C . GLY B 1 185 ? 5.809 -18.281 8 1 91.44 185 GLY B C 1
ATOM 3765 O O . GLY B 1 185 ? 6.711 -18.922 8.547 1 91.44 185 GLY B O 1
ATOM 3766 N N . HIS B 1 186 ? 4.707 -18.781 7.598 1 93.38 186 HIS B N 1
ATOM 3767 C CA . HIS B 1 186 ? 4.461 -20.203 7.746 1 93.38 186 HIS B CA 1
ATOM 3768 C C . HIS B 1 186 ? 5.48 -21.031 6.965 1 93.38 186 HIS B C 1
ATOM 3770 O O . HIS B 1 186 ? 6.062 -21.969 7.5 1 93.38 186 HIS B O 1
ATOM 3776 N N . ALA B 1 187 ? 5.703 -20.672 5.762 1 95.81 187 ALA B N 1
ATOM 3777 C CA . ALA B 1 187 ? 6.68 -21.344 4.914 1 95.81 187 ALA B CA 1
ATOM 3778 C C . ALA B 1 187 ? 8.078 -21.281 5.527 1 95.81 187 ALA B C 1
ATOM 3780 O O . ALA B 1 187 ? 8.805 -22.281 5.535 1 95.81 187 ALA B O 1
ATOM 3781 N N . TRP B 1 188 ? 8.391 -20.141 6.031 1 95.44 188 TRP B N 1
ATOM 3782 C CA . TRP B 1 188 ? 9.703 -19.953 6.645 1 95.44 188 TRP B CA 1
ATOM 3783 C C . TRP B 1 188 ? 9.867 -20.844 7.871 1 95.44 188 TRP B C 1
ATOM 3785 O O . TRP B 1 188 ? 10.898 -21.5 8.039 1 95.44 188 TRP B O 1
ATOM 3795 N N . ASN B 1 189 ? 8.836 -20.859 8.688 1 93.5 189 ASN B N 1
ATOM 3796 C CA . ASN B 1 189 ? 8.891 -21.688 9.891 1 93.5 189 ASN B CA 1
ATOM 3797 C C . ASN B 1 189 ? 9.062 -23.172 9.539 1 93.5 189 ASN B C 1
ATOM 3799 O O . ASN B 1 189 ? 9.883 -23.859 10.141 1 93.5 189 ASN B O 1
ATOM 3803 N N . LEU B 1 190 ? 8.328 -23.625 8.633 1 95.38 190 LEU B N 1
ATOM 3804 C CA . LEU B 1 190 ? 8.438 -25.016 8.195 1 95.38 190 LEU B CA 1
ATOM 3805 C C . LEU B 1 190 ? 9.82 -25.297 7.621 1 95.38 190 LEU B C 1
ATOM 3807 O O . LEU B 1 190 ? 10.414 -26.344 7.902 1 95.38 190 LEU B O 1
ATOM 3811 N N . TRP B 1 191 ? 10.336 -24.375 6.875 1 96.5 191 TRP B N 1
ATOM 3812 C CA . TRP B 1 191 ? 11.656 -24.5 6.266 1 96.5 191 TRP B CA 1
ATOM 3813 C C . TRP B 1 191 ? 12.742 -24.578 7.336 1 96.5 191 TRP B C 1
ATOM 3815 O O . TRP B 1 191 ? 13.594 -25.469 7.289 1 96.5 191 TRP B O 1
ATOM 3825 N N . ASN B 1 192 ? 12.648 -23.688 8.234 1 94.81 192 ASN B N 1
ATOM 3826 C CA . ASN B 1 192 ? 13.648 -23.609 9.305 1 94.81 192 ASN B CA 1
ATOM 3827 C C . ASN B 1 192 ? 13.625 -24.859 10.172 1 94.81 192 ASN B C 1
ATOM 3829 O O . ASN B 1 192 ? 14.648 -25.266 10.719 1 94.81 192 ASN B O 1
ATOM 3833 N N . ASP B 1 193 ? 12.484 -25.484 10.266 1 95.5 193 ASP B N 1
ATOM 3834 C CA . ASP B 1 193 ? 12.312 -26.688 11.078 1 95.5 193 ASP B CA 1
ATOM 3835 C C . ASP B 1 193 ? 12.672 -27.938 10.281 1 95.5 193 ASP B C 1
ATOM 3837 O O . ASP B 1 193 ? 12.594 -29.047 10.797 1 95.5 193 ASP B O 1
ATOM 3841 N N . GLY B 1 194 ? 12.969 -27.844 9.094 1 95.12 194 GLY B N 1
ATOM 3842 C CA . GLY B 1 194 ? 13.273 -28.984 8.258 1 95.12 194 GLY B CA 1
ATOM 3843 C C . GLY B 1 194 ? 12.031 -29.766 7.828 1 95.12 194 GLY B C 1
ATOM 3844 O O . GLY B 1 194 ? 12.117 -30.953 7.523 1 95.12 194 GLY B O 1
ATOM 3845 N N . ARG B 1 195 ? 10.852 -29.109 7.844 1 96.31 195 ARG B N 1
ATOM 3846 C CA . ARG B 1 195 ? 9.57 -29.734 7.512 1 96.31 195 ARG B CA 1
ATOM 3847 C C . ARG B 1 195 ? 8.898 -29.016 6.348 1 96.31 195 ARG B C 1
ATOM 3849 O O . ARG B 1 195 ? 7.676 -28.844 6.34 1 96.31 195 ARG B O 1
ATOM 3856 N N . ALA B 1 196 ? 9.656 -28.547 5.422 1 95.5 196 ALA B N 1
ATOM 3857 C CA . ALA B 1 196 ? 9.156 -27.734 4.312 1 95.5 196 ALA B CA 1
ATOM 3858 C C . ALA B 1 196 ? 8.102 -28.5 3.518 1 95.5 196 ALA B C 1
ATOM 3860 O O . ALA B 1 196 ? 7.172 -27.906 2.969 1 95.5 196 ALA B O 1
ATOM 3861 N N . TRP B 1 197 ? 8.195 -29.828 3.516 1 93.75 197 TRP B N 1
ATOM 3862 C CA . TRP B 1 197 ? 7.277 -30.656 2.748 1 93.75 197 TRP B CA 1
ATOM 3863 C C . TRP B 1 197 ? 5.848 -30.5 3.258 1 93.75 197 TRP B C 1
ATOM 3865 O O . TRP B 1 197 ? 4.891 -30.766 2.523 1 93.75 197 TRP B O 1
ATOM 3875 N N . GLU B 1 198 ? 5.633 -30.031 4.465 1 94.56 198 GLU B N 1
ATOM 3876 C CA . GLU B 1 198 ? 4.309 -29.875 5.059 1 94.56 198 GLU B CA 1
ATOM 3877 C C . GLU B 1 198 ? 3.555 -28.703 4.43 1 94.56 198 GLU B C 1
ATOM 3879 O O . GLU B 1 198 ? 2.344 -28.562 4.609 1 94.56 198 GLU B O 1
ATOM 3884 N N . LEU B 1 199 ? 4.293 -27.891 3.672 1 94.94 199 LEU B N 1
ATOM 3885 C CA . LEU B 1 199 ? 3.66 -26.766 2.994 1 94.94 199 LEU B CA 1
ATOM 3886 C C . LEU B 1 199 ? 2.822 -27.234 1.812 1 94.94 199 LEU B C 1
ATOM 3888 O O . LEU B 1 199 ? 1.894 -26.547 1.387 1 94.94 199 LEU B O 1
ATOM 3892 N N . MET B 1 200 ? 3.111 -28.359 1.335 1 95.31 200 MET B N 1
ATOM 3893 C CA . MET B 1 200 ? 2.541 -28.875 0.093 1 95.31 200 MET B CA 1
ATOM 3894 C C . MET B 1 200 ? 1.05 -29.156 0.253 1 95.31 200 MET B C 1
ATOM 3896 O O . MET B 1 200 ? 0.618 -29.672 1.282 1 95.31 200 MET B O 1
ATOM 3900 N N . ASP B 1 201 ? 0.365 -28.688 -0.716 1 93 201 ASP B N 1
ATOM 3901 C CA . ASP B 1 201 ? -1.025 -29.109 -0.843 1 93 201 ASP B CA 1
ATOM 3902 C C . ASP B 1 201 ? -1.144 -30.641 -0.752 1 93 201 ASP B C 1
ATOM 3904 O O . ASP B 1 201 ? -0.405 -31.359 -1.42 1 93 201 ASP B O 1
ATOM 3908 N N . SER B 1 202 ? -2.037 -31.109 -0.046 1 90.31 202 SER B N 1
ATOM 3909 C CA . SER B 1 202 ? -2.193 -32.531 0.207 1 90.31 202 SER B CA 1
ATOM 3910 C C . SER B 1 202 ? -2.516 -33.312 -1.077 1 90.31 202 SER B C 1
ATOM 3912 O O . SER B 1 202 ? -2.184 -34.469 -1.207 1 90.31 202 SER B O 1
ATOM 3914 N N . ILE B 1 203 ? -3.027 -32.656 -1.962 1 89.38 203 ILE B N 1
ATOM 3915 C CA . ILE B 1 203 ? -3.434 -33.312 -3.199 1 89.38 203 ILE B CA 1
ATOM 3916 C C . ILE B 1 203 ? -2.199 -33.688 -4.016 1 89.38 203 ILE B C 1
ATOM 3918 O O . ILE B 1 203 ? -2.268 -34.531 -4.902 1 89.38 203 ILE B O 1
ATOM 3922 N N . LEU B 1 204 ? -1.123 -33.094 -3.707 1 90.81 204 LEU B N 1
ATOM 3923 C CA . LEU B 1 204 ? 0.099 -33.312 -4.477 1 90.81 204 LEU B CA 1
ATOM 3924 C C . LEU B 1 204 ? 0.94 -34.406 -3.873 1 90.81 204 LEU B C 1
ATOM 3926 O O . LEU B 1 204 ? 1.977 -34.781 -4.43 1 90.81 204 LEU B O 1
ATOM 3930 N N . GLN B 1 205 ? 0.6 -34.969 -2.76 1 84.62 205 GLN B N 1
ATOM 3931 C CA . GLN B 1 205 ? 1.421 -35.844 -1.941 1 84.62 205 GLN B CA 1
ATOM 3932 C C . GLN B 1 205 ? 1.863 -37.062 -2.734 1 84.62 205 GLN B C 1
ATOM 3934 O O . GLN B 1 205 ? 2.996 -37.531 -2.59 1 84.62 205 GLN B O 1
ATOM 3939 N N . ASN B 1 206 ? 1.079 -37.5 -3.68 1 83.06 206 ASN B N 1
ATOM 3940 C CA . ASN B 1 206 ? 1.412 -38.75 -4.367 1 83.06 206 ASN B CA 1
ATOM 3941 C C . ASN B 1 206 ? 2.186 -38.469 -5.656 1 83.06 206 ASN B C 1
ATOM 3943 O O . ASN B 1 206 ? 2.77 -39.406 -6.234 1 83.06 206 ASN B O 1
ATOM 3947 N N . ASP B 1 207 ? 2.295 -37.281 -6.023 1 85.81 207 ASP B N 1
ATOM 3948 C CA . ASP B 1 207 ? 2.83 -37.031 -7.355 1 85.81 207 ASP B CA 1
ATOM 3949 C C . ASP B 1 207 ? 4.082 -36.156 -7.289 1 85.81 207 ASP B C 1
ATOM 3951 O O . ASP B 1 207 ? 4.938 -36.219 -8.172 1 85.81 207 ASP B O 1
ATOM 3955 N N . ALA B 1 208 ? 4.273 -35.5 -6.277 1 84.06 208 ALA B N 1
ATOM 3956 C CA . ALA B 1 208 ? 5.328 -34.5 -6.242 1 84.06 208 ALA B CA 1
ATOM 3957 C C . ALA B 1 208 ? 6.668 -35.125 -5.859 1 84.06 208 ALA B C 1
ATOM 3959 O O . ALA B 1 208 ? 6.73 -36 -5.004 1 84.06 208 ALA B O 1
ATOM 3960 N N . SER B 1 209 ? 7.672 -34.75 -6.582 1 87.69 209 SER B N 1
ATOM 3961 C CA . SER B 1 209 ? 9.047 -35.031 -6.176 1 87.69 209 SER B CA 1
ATOM 3962 C C . SER B 1 209 ? 9.469 -34.156 -5.008 1 87.69 209 SER B C 1
ATOM 3964 O O . SER B 1 209 ? 9.516 -32.906 -5.137 1 87.69 209 SER B O 1
ATOM 3966 N N . TYR B 1 210 ? 9.875 -34.781 -3.93 1 89.75 210 TYR B N 1
ATOM 3967 C CA . TYR B 1 210 ? 10.219 -34 -2.732 1 89.75 210 TYR B CA 1
ATOM 3968 C C . TYR B 1 210 ? 11.422 -33.125 -2.982 1 89.75 210 TYR B C 1
ATOM 3970 O O . TYR B 1 210 ? 11.414 -31.938 -2.596 1 89.75 210 TYR B O 1
ATOM 3978 N N . PRO B 1 211 ? 12.406 -33.656 -3.682 1 91.56 211 PRO B N 1
ATOM 3979 C CA . PRO B 1 211 ? 13.523 -32.781 -3.969 1 91.56 211 PRO B CA 1
ATOM 3980 C C . PRO B 1 211 ? 13.117 -31.547 -4.793 1 91.56 211 PRO B C 1
ATOM 3982 O O . PRO B 1 211 ? 13.602 -30.453 -4.547 1 91.56 211 PRO B O 1
ATOM 3985 N N . MET B 1 212 ? 12.234 -31.812 -5.707 1 93.75 212 MET B N 1
ATOM 3986 C CA . MET B 1 212 ? 11.773 -30.703 -6.539 1 93.75 212 MET B CA 1
ATOM 3987 C C . MET B 1 212 ? 10.922 -29.734 -5.73 1 93.75 212 MET B C 1
ATOM 3989 O O . MET B 1 212 ? 11.07 -28.516 -5.859 1 93.75 212 MET B O 1
ATOM 3993 N N . LEU B 1 213 ? 10.062 -30.312 -4.938 1 95.56 213 LEU B N 1
ATOM 3994 C CA . LEU B 1 213 ? 9.258 -29.484 -4.051 1 95.56 213 LEU B CA 1
ATOM 3995 C C . LEU B 1 213 ? 10.141 -28.594 -3.18 1 95.56 213 LEU B C 1
ATOM 3997 O O . LEU B 1 213 ? 9.906 -27.391 -3.078 1 95.56 213 LEU B O 1
ATOM 4001 N N . ASN B 1 214 ? 11.109 -29.188 -2.584 1 95.88 214 ASN B N 1
ATOM 4002 C CA . ASN B 1 214 ? 12.039 -28.453 -1.73 1 95.88 214 ASN B CA 1
ATOM 4003 C C . ASN B 1 214 ? 12.742 -27.328 -2.496 1 95.88 214 ASN B C 1
ATOM 4005 O O . ASN B 1 214 ? 12.953 -26.25 -1.96 1 95.88 214 ASN B O 1
ATOM 4009 N N . ARG B 1 215 ? 13.109 -27.656 -3.662 1 96.94 215 ARG B N 1
ATOM 4010 C CA . ARG B 1 215 ? 13.789 -26.672 -4.5 1 96.94 215 ARG B CA 1
ATOM 4011 C C . ARG B 1 215 ? 12.883 -25.484 -4.797 1 96.94 215 ARG B C 1
ATOM 4013 O O . ARG B 1 215 ? 13.305 -24.328 -4.684 1 96.94 215 ARG B O 1
ATOM 4020 N N . TYR B 1 216 ? 11.625 -25.734 -5.148 1 97.69 216 TYR B N 1
ATOM 4021 C CA . TYR B 1 216 ? 10.68 -24.672 -5.449 1 97.69 216 TYR B CA 1
ATOM 4022 C C . TYR B 1 216 ? 10.398 -23.828 -4.211 1 97.69 216 TYR B C 1
ATOM 4024 O O . TYR B 1 216 ? 10.281 -22.609 -4.301 1 97.69 216 TYR B O 1
ATOM 4032 N N . ILE B 1 217 ? 10.297 -24.453 -3.055 1 97.94 217 ILE B N 1
ATOM 4033 C CA . ILE B 1 217 ? 10.078 -23.719 -1.813 1 97.94 217 ILE B CA 1
ATOM 4034 C C . ILE B 1 217 ? 11.289 -22.828 -1.517 1 97.94 217 ILE B C 1
ATOM 4036 O O . ILE B 1 217 ? 11.141 -21.672 -1.146 1 97.94 217 ILE B O 1
ATOM 4040 N N . ASN B 1 218 ? 12.484 -23.359 -1.724 1 98.25 218 ASN B N 1
ATOM 4041 C CA . ASN B 1 218 ? 13.711 -22.594 -1.532 1 98.25 218 ASN B CA 1
ATOM 4042 C C . ASN B 1 218 ? 13.742 -21.359 -2.43 1 98.25 218 ASN B C 1
ATOM 4044 O O . ASN B 1 218 ? 13.977 -20.25 -1.956 1 98.25 218 ASN B O 1
ATOM 4048 N N . VAL B 1 219 ? 13.484 -21.578 -3.65 1 98.62 219 VAL B N 1
ATOM 4049 C CA . VAL B 1 219 ? 13.5 -20.484 -4.617 1 98.62 219 VAL B CA 1
ATOM 4050 C C . VAL B 1 219 ? 12.453 -19.453 -4.242 1 98.62 219 VAL B C 1
ATOM 4052 O O . VAL B 1 219 ? 12.711 -18.25 -4.301 1 98.62 219 VAL B O 1
ATOM 4055 N N . ALA B 1 220 ? 11.266 -19.891 -3.861 1 98.69 220 ALA B N 1
ATOM 4056 C CA . ALA B 1 220 ? 10.211 -18.969 -3.438 1 98.69 220 ALA B CA 1
ATOM 4057 C C . ALA B 1 220 ? 10.672 -18.125 -2.26 1 98.69 220 ALA B C 1
ATOM 4059 O O . ALA B 1 220 ? 10.453 -16.906 -2.248 1 98.69 220 ALA B O 1
ATOM 4060 N N . LEU B 1 221 ? 11.32 -18.75 -1.305 1 98.31 221 LEU B N 1
ATOM 4061 C CA . LEU B 1 221 ? 11.797 -18.047 -0.119 1 98.31 221 LEU B CA 1
ATOM 4062 C C . LEU B 1 221 ? 12.898 -17.047 -0.481 1 98.31 221 LEU B C 1
ATOM 4064 O O . LEU B 1 221 ? 13 -15.984 0.128 1 98.31 221 LEU B O 1
ATOM 4068 N N . LEU B 1 222 ? 13.703 -17.391 -1.479 1 98.56 222 LEU B N 1
ATOM 4069 C CA . LEU B 1 222 ? 14.703 -16.453 -1.977 1 98.56 222 LEU B CA 1
ATOM 4070 C C . LEU B 1 222 ? 14.031 -15.258 -2.646 1 98.56 222 LEU B C 1
ATOM 4072 O O . LEU B 1 222 ? 14.508 -14.125 -2.525 1 98.56 222 LEU B O 1
ATOM 4076 N N . CYS B 1 223 ? 12.922 -15.43 -3.275 1 98.75 223 CYS B N 1
ATOM 4077 C CA . CYS B 1 223 ? 12.219 -14.383 -4.012 1 98.75 223 CYS B CA 1
ATOM 4078 C C . CYS B 1 223 ? 11.531 -13.414 -3.055 1 98.75 223 CYS B C 1
ATOM 4080 O O . CYS B 1 223 ? 11.32 -12.25 -3.398 1 98.75 223 CYS B O 1
ATOM 4082 N N . VAL B 1 224 ? 11.227 -13.867 -1.839 1 97.94 224 VAL B N 1
ATOM 4083 C CA . VAL B 1 224 ? 10.414 -13.039 -0.958 1 97.94 224 VAL B CA 1
ATOM 4084 C C . VAL B 1 224 ? 11.281 -12.453 0.152 1 97.94 224 VAL B C 1
ATOM 4086 O O . VAL B 1 224 ? 10.789 -12.133 1.235 1 97.94 224 VAL B O 1
ATOM 4089 N N . GLN B 1 225 ? 12.602 -12.352 -0.139 1 97.25 225 GLN B N 1
ATOM 4090 C CA . GLN B 1 225 ? 13.516 -11.711 0.802 1 97.25 225 GLN B CA 1
ATOM 4091 C C . GLN B 1 225 ? 13.109 -10.258 1.065 1 97.25 225 GLN B C 1
ATOM 4093 O O . GLN B 1 225 ? 12.57 -9.594 0.182 1 97.25 225 GLN B O 1
ATOM 4098 N N . GLU B 1 226 ? 13.375 -9.805 2.229 1 93.31 226 GLU B N 1
ATOM 4099 C CA . GLU B 1 226 ? 12.984 -8.461 2.639 1 93.31 226 GLU B CA 1
ATOM 4100 C C . GLU B 1 226 ? 13.664 -7.402 1.775 1 93.31 226 GLU B C 1
ATOM 4102 O O . GLU B 1 226 ? 13.008 -6.484 1.275 1 93.31 226 GLU B O 1
ATOM 4107 N N . ASN B 1 227 ? 14.953 -7.562 1.614 1 93.44 227 ASN B N 1
ATOM 4108 C CA . ASN B 1 227 ? 15.703 -6.625 0.791 1 93.44 227 ASN B CA 1
ATOM 4109 C C . ASN B 1 227 ? 15.672 -7.016 -0.683 1 93.44 227 ASN B C 1
ATOM 4111 O O . ASN B 1 227 ? 15.938 -8.164 -1.031 1 93.44 227 ASN B O 1
ATOM 4115 N N . ALA B 1 228 ? 15.375 -6.062 -1.503 1 95.81 228 ALA B N 1
ATOM 4116 C CA . ALA B 1 228 ? 15.266 -6.305 -2.939 1 95.81 228 ALA B CA 1
ATOM 4117 C C . ALA B 1 228 ? 16.578 -6.855 -3.5 1 95.81 228 ALA B C 1
ATOM 4119 O O . ALA B 1 228 ? 16.562 -7.719 -4.383 1 95.81 228 ALA B O 1
ATOM 4120 N N . ALA B 1 229 ? 17.672 -6.395 -2.969 1 95.12 229 ALA B N 1
ATOM 4121 C CA . ALA B 1 229 ? 18.984 -6.785 -3.467 1 95.12 229 ALA B CA 1
ATOM 4122 C C . ALA B 1 229 ? 19.266 -8.258 -3.199 1 95.12 229 ALA B C 1
ATOM 4124 O O . ALA B 1 229 ? 20.078 -8.875 -3.879 1 95.12 229 ALA B O 1
ATOM 4125 N N . ASP B 1 230 ? 18.609 -8.82 -2.281 1 97.06 230 ASP B N 1
ATOM 4126 C CA . ASP B 1 230 ? 18.828 -10.211 -1.908 1 97.06 230 ASP B CA 1
ATOM 4127 C C . ASP B 1 230 ? 17.953 -11.148 -2.744 1 97.06 230 ASP B C 1
ATOM 4129 O O . ASP B 1 230 ? 18.078 -12.367 -2.652 1 97.06 230 ASP B O 1
ATOM 4133 N N . ARG B 1 231 ? 17.094 -10.602 -3.504 1 98.12 231 ARG B N 1
ATOM 4134 C CA . ARG B 1 231 ? 16.234 -11.406 -4.363 1 98.12 231 ARG B CA 1
ATOM 4135 C C . ARG B 1 231 ? 16.906 -11.68 -5.703 1 98.12 231 ARG B C 1
ATOM 4137 O O . ARG B 1 231 ? 17.594 -10.82 -6.246 1 98.12 231 ARG B O 1
ATOM 4144 N N . PRO B 1 232 ? 16.734 -12.828 -6.211 1 98.25 232 PRO B N 1
ATOM 4145 C CA . PRO B 1 232 ? 17.266 -13.117 -7.539 1 98.25 232 PRO B CA 1
ATOM 4146 C C . PRO B 1 232 ? 16.516 -12.391 -8.656 1 98.25 232 PRO B C 1
ATOM 4148 O O . PRO B 1 232 ? 15.445 -11.828 -8.422 1 98.25 232 PRO B O 1
ATOM 4151 N N . THR B 1 233 ? 17.125 -12.305 -9.789 1 97.56 233 THR B N 1
ATOM 4152 C CA . THR B 1 233 ? 16.422 -11.898 -10.992 1 97.56 233 THR B CA 1
ATOM 4153 C C . THR B 1 233 ? 15.602 -13.055 -11.562 1 97.56 233 THR B C 1
ATOM 4155 O O . THR B 1 233 ? 15.805 -14.211 -11.18 1 97.56 233 THR B O 1
ATOM 4158 N N . MET B 1 234 ? 14.68 -12.719 -12.5 1 98.06 234 MET B N 1
ATOM 4159 C CA . MET B 1 234 ? 13.898 -13.805 -13.078 1 98.06 234 MET B CA 1
ATOM 4160 C C . MET B 1 234 ? 14.789 -14.727 -13.914 1 98.06 234 MET B C 1
ATOM 4162 O O . MET B 1 234 ? 14.523 -15.922 -14.016 1 98.06 234 MET B O 1
ATOM 4166 N N . LEU B 1 235 ? 15.836 -14.18 -14.461 1 97.19 235 LEU B N 1
ATOM 4167 C CA . LEU B 1 235 ? 16.812 -15.016 -15.148 1 97.19 235 LEU B CA 1
ATOM 4168 C C . LEU B 1 235 ? 17.406 -16.047 -14.203 1 97.19 235 LEU B C 1
ATOM 4170 O O . LEU B 1 235 ? 17.5 -17.234 -14.539 1 97.19 235 LEU B O 1
ATOM 4174 N N . GLU B 1 236 ? 17.781 -15.633 -13.062 1 97.88 236 GLU B N 1
ATOM 4175 C CA . GLU B 1 236 ? 18.344 -16.531 -12.055 1 97.88 236 GLU B CA 1
ATOM 4176 C C . GLU B 1 236 ? 17.297 -17.516 -11.555 1 97.88 236 GLU B C 1
ATOM 4178 O O . GLU B 1 236 ? 17.594 -18.688 -11.328 1 97.88 236 GLU B O 1
ATOM 4183 N N . VAL B 1 237 ? 16.109 -17.062 -11.398 1 98.5 237 VAL B N 1
ATOM 4184 C CA . VAL B 1 237 ? 15.016 -17.906 -10.93 1 98.5 237 VAL B CA 1
ATOM 4185 C C . VAL B 1 237 ? 14.82 -19.078 -11.898 1 98.5 237 VAL B C 1
ATOM 4187 O O . VAL B 1 237 ? 14.75 -20.234 -11.469 1 98.5 237 VAL B O 1
ATOM 4190 N N . ILE B 1 238 ? 14.789 -18.797 -13.156 1 97.81 238 ILE B N 1
ATOM 4191 C CA . ILE B 1 238 ? 14.578 -19.828 -14.164 1 97.81 238 ILE B CA 1
ATOM 4192 C C . ILE B 1 238 ? 15.75 -20.812 -14.148 1 97.81 238 ILE B C 1
ATOM 4194 O O . ILE B 1 238 ? 15.547 -22.016 -14.211 1 97.81 238 ILE B O 1
ATOM 4198 N N . SER B 1 239 ? 16.906 -20.25 -14.016 1 97.12 239 SER B N 1
ATOM 4199 C CA . SER B 1 239 ? 18.078 -21.109 -13.93 1 97.12 239 SER B CA 1
ATOM 4200 C C . SER B 1 239 ? 18 -22.031 -12.719 1 97.12 239 SER B C 1
ATOM 4202 O O . SER B 1 239 ? 18.297 -23.219 -12.812 1 97.12 239 SER B O 1
ATOM 4204 N N . MET B 1 240 ? 17.578 -21.531 -11.602 1 97.31 240 MET B N 1
ATOM 4205 C CA . MET B 1 240 ? 17.484 -22.281 -10.359 1 97.31 240 MET B CA 1
ATOM 4206 C C . MET B 1 240 ? 16.422 -23.359 -10.461 1 97.31 240 MET B C 1
ATOM 4208 O O . MET B 1 240 ? 16.578 -24.453 -9.914 1 97.31 240 MET B O 1
ATOM 4212 N N . LEU B 1 241 ? 15.359 -23.078 -11.18 1 95.75 241 LEU B N 1
ATOM 4213 C CA . LEU B 1 241 ? 14.234 -24 -11.25 1 95.75 241 LEU B CA 1
ATOM 4214 C C . LEU B 1 241 ? 14.492 -25.078 -12.297 1 95.75 241 LEU B C 1
ATOM 4216 O O . LEU B 1 241 ? 14.039 -26.219 -12.141 1 95.75 241 LEU B O 1
ATOM 4220 N N . THR B 1 242 ? 15.203 -24.766 -13.328 1 92.25 242 THR B N 1
ATOM 4221 C CA . THR B 1 242 ? 15.32 -25.672 -14.461 1 92.25 242 THR B CA 1
ATOM 4222 C C . THR B 1 242 ? 16.594 -26.5 -14.359 1 92.25 242 THR B C 1
ATOM 4224 O O . THR B 1 242 ? 16.688 -27.609 -14.914 1 92.25 242 THR B O 1
ATOM 4227 N N . ASN B 1 243 ? 17.609 -25.938 -13.695 1 91.38 243 ASN B N 1
ATOM 4228 C CA . ASN B 1 243 ? 18.875 -26.641 -13.555 1 91.38 243 ASN B CA 1
ATOM 4229 C C . ASN B 1 243 ? 19.047 -27.234 -12.156 1 91.38 243 ASN B C 1
ATOM 4231 O O . ASN B 1 243 ? 19.438 -26.531 -11.227 1 91.38 243 ASN B O 1
ATOM 4235 N N . GLU B 1 244 ? 18.984 -28.516 -12 1 87.12 244 GLU B N 1
ATOM 4236 C CA . GLU B 1 244 ? 19.047 -29.188 -10.711 1 87.12 244 GLU B CA 1
ATOM 4237 C C . GLU B 1 244 ? 20.469 -29.172 -10.141 1 87.12 244 GLU B C 1
ATOM 4239 O O . GLU B 1 244 ? 20.656 -29.406 -8.953 1 87.12 244 GLU B O 1
ATOM 4244 N N . ASN B 1 245 ? 21.391 -28.859 -11 1 87.69 245 ASN B N 1
ATOM 4245 C CA . ASN B 1 245 ? 22.781 -28.891 -10.57 1 87.69 245 ASN B CA 1
ATOM 4246 C C . ASN B 1 245 ? 23.188 -27.578 -9.898 1 87.69 245 ASN B C 1
ATOM 4248 O O . ASN B 1 245 ? 24.234 -27.5 -9.266 1 87.69 245 ASN B O 1
ATOM 4252 N N . VAL B 1 246 ? 22.328 -26.656 -10.062 1 89.31 246 VAL B N 1
ATOM 4253 C CA . VAL B 1 246 ? 22.641 -25.375 -9.445 1 89.31 246 VAL B CA 1
ATOM 4254 C C . VAL B 1 246 ? 22.438 -25.469 -7.93 1 89.31 246 VAL B C 1
ATOM 4256 O O . VAL B 1 246 ? 21.406 -25.938 -7.461 1 89.31 246 VAL B O 1
ATOM 4259 N N . ILE B 1 247 ? 23.484 -25.188 -7.223 1 91.69 247 ILE B N 1
ATOM 4260 C CA . ILE B 1 247 ? 23.391 -25.109 -5.77 1 91.69 247 ILE B CA 1
ATOM 4261 C C . ILE B 1 247 ? 22.688 -23.812 -5.359 1 91.69 247 ILE B C 1
ATOM 4263 O O . ILE B 1 247 ? 23.109 -22.719 -5.742 1 91.69 247 ILE B O 1
ATOM 4267 N N . LEU B 1 248 ? 21.625 -23.938 -4.586 1 95.38 248 LEU B N 1
ATOM 4268 C CA . LEU B 1 248 ? 20.844 -22.781 -4.18 1 95.38 248 LEU B CA 1
ATOM 4269 C C . LEU B 1 248 ? 21.359 -22.203 -2.857 1 95.38 248 LEU B C 1
ATOM 4271 O O . LEU B 1 248 ? 21.703 -22.969 -1.949 1 95.38 248 LEU B O 1
ATOM 4275 N N . PRO B 1 249 ? 21.438 -20.922 -2.777 1 94.88 249 PRO B N 1
ATOM 4276 C CA . PRO B 1 249 ? 21.766 -20.328 -1.477 1 94.88 249 PRO B CA 1
ATOM 4277 C C . PRO B 1 249 ? 20.672 -20.547 -0.437 1 94.88 249 PRO B C 1
ATOM 4279 O O . PRO B 1 249 ? 19.516 -20.797 -0.794 1 94.88 249 PRO B O 1
ATOM 4282 N N . SER B 1 250 ? 21.062 -20.469 0.827 1 95 250 SER B N 1
ATOM 4283 C CA . SER B 1 250 ? 20.078 -20.547 1.9 1 95 250 SER B CA 1
ATOM 4284 C C . SER B 1 250 ? 19.312 -19.234 2.041 1 95 250 SER B C 1
ATOM 4286 O O . SER B 1 250 ? 19.922 -18.156 2.105 1 95 250 SER B O 1
ATOM 4288 N N . PRO B 1 251 ? 18.031 -19.312 2.055 1 95.75 251 PRO B N 1
ATOM 4289 C CA . PRO B 1 251 ? 17.266 -18.078 2.236 1 95.75 251 PRO B CA 1
ATOM 4290 C C . PRO B 1 251 ? 17.375 -17.531 3.654 1 95.75 251 PRO B C 1
ATOM 4292 O O . PRO B 1 251 ? 17.719 -18.266 4.582 1 95.75 251 PRO B O 1
ATOM 4295 N N . LEU B 1 252 ? 17.141 -16.266 3.734 1 94.56 252 LEU B N 1
ATOM 4296 C CA . LEU B 1 252 ? 16.969 -15.602 5.02 1 94.56 252 LEU B CA 1
ATOM 4297 C C . LEU B 1 252 ? 15.484 -15.453 5.367 1 94.56 252 LEU B C 1
ATOM 4299 O O . LEU B 1 252 ? 14.617 -15.773 4.551 1 94.56 252 LEU B O 1
ATOM 4303 N N . GLN B 1 253 ? 15.258 -15.039 6.602 1 92.25 253 GLN B N 1
ATOM 4304 C CA . GLN B 1 253 ? 13.875 -14.805 7 1 92.25 253 GLN B CA 1
ATOM 4305 C C . GLN B 1 253 ? 13.188 -13.805 6.066 1 92.25 253 GLN B C 1
ATOM 4307 O O . GLN B 1 253 ? 13.719 -12.719 5.82 1 92.25 253 GLN B O 1
ATOM 4312 N N . PRO B 1 254 ? 12.078 -14.227 5.562 1 92 254 PRO B N 1
ATOM 4313 C CA . PRO B 1 254 ? 11.391 -13.375 4.59 1 92 254 PRO B CA 1
ATOM 4314 C C . PRO B 1 254 ? 10.797 -12.117 5.227 1 92 254 PRO B C 1
ATOM 4316 O O . PRO B 1 254 ? 10.711 -12.023 6.453 1 92 254 PRO B O 1
ATOM 4319 N N . ALA B 1 255 ? 10.398 -11.266 4.371 1 84.31 255 ALA B N 1
ATOM 4320 C CA . ALA B 1 255 ? 9.672 -10.062 4.77 1 84.31 255 ALA B CA 1
ATOM 4321 C C . ALA B 1 255 ? 8.305 -10.414 5.352 1 84.31 255 ALA B C 1
ATOM 4323 O O . ALA B 1 255 ? 7.695 -11.406 4.961 1 84.31 255 ALA B O 1
ATOM 4324 N N . PHE B 1 256 ? 7.863 -9.625 6.305 1 76.88 256 PHE B N 1
ATOM 4325 C CA . PHE B 1 256 ? 6.5 -9.688 6.824 1 76.88 256 PHE B CA 1
ATOM 4326 C C . PHE B 1 256 ? 6.273 -10.984 7.59 1 76.88 256 PHE B C 1
ATOM 4328 O O . PHE B 1 256 ? 5.133 -11.43 7.738 1 76.88 256 PHE B O 1
ATOM 4335 N N . SER B 1 257 ? 7.367 -11.664 7.891 1 75.62 257 SER B N 1
ATOM 4336 C CA . SER B 1 257 ? 7.23 -12.93 8.594 1 75.62 257 SER B CA 1
ATOM 4337 C C . SER B 1 257 ? 6.77 -12.719 10.031 1 75.62 257 SER B C 1
ATOM 4339 O O . SER B 1 257 ? 6.133 -13.594 10.625 1 75.62 257 SER B O 1
ATOM 4341 N N . HIS B 1 258 ? 7.121 -11.586 10.617 1 62.5 258 HIS B N 1
ATOM 4342 C CA . HIS B 1 258 ? 6.781 -11.344 12.016 1 62.5 258 HIS B CA 1
ATOM 4343 C C . HIS B 1 258 ? 5.613 -10.375 12.133 1 62.5 258 HIS B C 1
ATOM 4345 O O . HIS B 1 258 ? 5.418 -9.75 13.18 1 62.5 258 HIS B O 1
ATOM 4351 N N . VAL B 1 259 ? 4.805 -10.469 11.195 1 54.28 259 VAL B N 1
ATOM 4352 C CA . VAL B 1 259 ? 3.709 -9.531 11.414 1 54.28 259 VAL B CA 1
ATOM 4353 C C . VAL B 1 259 ? 2.914 -9.945 12.648 1 54.28 259 VAL B C 1
ATOM 4355 O O . VAL B 1 259 ? 2.508 -11.102 12.781 1 54.28 259 VAL B O 1
ATOM 4358 N N . ARG B 1 260 ? 3.172 -9.375 13.82 1 46.12 260 ARG B N 1
ATOM 4359 C CA . ARG B 1 260 ? 2.578 -9.695 15.109 1 46.12 260 ARG B CA 1
ATOM 4360 C C . ARG B 1 260 ? 1.064 -9.516 15.078 1 46.12 260 ARG B C 1
ATOM 4362 O O . ARG B 1 260 ? 0.559 -8.57 14.461 1 46.12 260 ARG B O 1
ATOM 4369 N N . ILE B 1 261 ? 0.269 -10.648 15.258 1 41.78 261 ILE B N 1
ATOM 4370 C CA . ILE B 1 261 ? -1.153 -10.555 15.57 1 41.78 261 ILE B CA 1
ATOM 4371 C C . ILE B 1 261 ? -1.365 -9.602 16.734 1 41.78 261 ILE B C 1
ATOM 4373 O O . ILE B 1 261 ? -0.702 -9.719 17.781 1 41.78 261 ILE B O 1
ATOM 4377 N N . ALA B 1 262 ? -1.851 -8.469 16.547 1 37.75 262 ALA B N 1
ATOM 4378 C CA . ALA B 1 262 ? -2.414 -7.863 17.75 1 37.75 262 ALA B CA 1
ATOM 4379 C C . ALA B 1 262 ? -3.105 -8.906 18.609 1 37.75 262 ALA B C 1
ATOM 4381 O O . ALA B 1 262 ? -3.861 -9.742 18.109 1 37.75 262 ALA B O 1
ATOM 4382 N N . GLU B 1 263 ? -2.684 -9.445 19.734 1 33.19 263 GLU B N 1
ATOM 4383 C CA . GLU B 1 263 ? -3.404 -10.305 20.672 1 33.19 263 GLU B CA 1
ATOM 4384 C C . GLU B 1 263 ? -4.914 -10.164 20.5 1 33.19 263 GLU B C 1
ATOM 4386 O O . GLU B 1 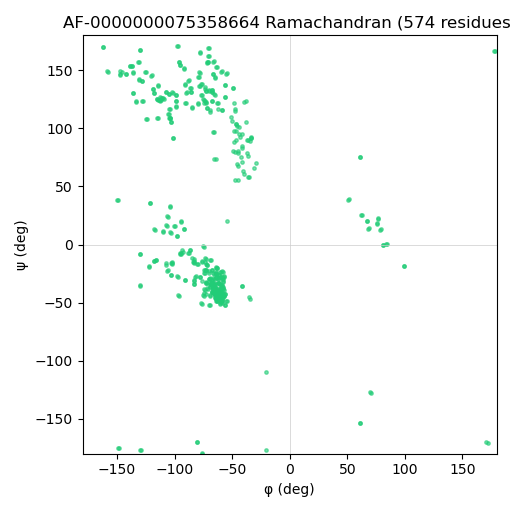263 ? -5.391 -9.172 19.938 1 33.19 263 GLU B O 1
ATOM 4391 N N . ASN B 1 264 ? -5.801 -10.922 21.438 1 31.92 264 ASN B N 1
ATOM 4392 C CA . ASN B 1 264 ? -7.172 -11.336 21.719 1 31.92 264 ASN B CA 1
ATOM 4393 C C . ASN B 1 264 ? -8.125 -10.141 21.766 1 31.92 264 ASN B C 1
ATOM 4395 O O . ASN B 1 264 ? -8.375 -9.602 22.844 1 31.92 264 ASN B O 1
ATOM 4399 N N . SER B 1 265 ? -8.227 -9.078 21.438 1 30.5 265 SER B N 1
ATOM 4400 C CA . SER B 1 265 ? -9.633 -8.773 21.672 1 30.5 265 SER B CA 1
ATOM 4401 C C . SER B 1 265 ? -10.539 -9.852 21.094 1 30.5 265 SER B C 1
ATOM 4403 O O . SER B 1 265 ? -10.242 -10.414 20.031 1 30.5 265 SER B O 1
ATOM 4405 N N . SER B 1 266 ? -11.422 -10.531 21.922 1 29.27 266 SER B N 1
ATOM 4406 C CA . SER B 1 266 ? -12.516 -11.469 21.703 1 29.27 266 SER B CA 1
ATOM 4407 C C . SER B 1 266 ? -13.227 -11.195 20.375 1 29.27 266 SER B C 1
ATOM 4409 O O . SER B 1 266 ? -13.922 -10.188 20.25 1 29.27 266 SER B O 1
ATOM 4411 N N . LEU B 1 267 ? -12.797 -11.312 19.391 1 30.02 267 LEU B N 1
ATOM 4412 C CA . LEU B 1 267 ? -13.781 -11.414 18.328 1 30.02 267 LEU B CA 1
ATOM 4413 C C . LEU B 1 267 ? -14.891 -12.391 18.703 1 30.02 267 LEU B C 1
ATOM 4415 O O . LEU B 1 267 ? -14.625 -13.484 19.203 1 30.02 267 LEU B O 1
ATOM 4419 N N . PRO B 1 268 ? -16.109 -11.945 19.094 1 26.44 268 PRO B N 1
ATOM 4420 C CA . PRO B 1 268 ? -17.078 -13.016 19.312 1 26.44 268 PRO B CA 1
ATOM 4421 C C . PRO B 1 268 ? -16.953 -14.148 18.281 1 26.44 268 PRO B C 1
ATOM 4423 O O . PRO B 1 268 ? -16.625 -13.898 17.125 1 26.44 268 PRO B O 1
ATOM 4426 N N . ALA B 1 269 ? -16.75 -15.414 18.688 1 28.81 269 ALA B N 1
ATOM 4427 C CA . ALA B 1 269 ? -16.812 -16.688 17.984 1 28.81 269 ALA B CA 1
ATOM 4428 C C . ALA B 1 269 ? -17.922 -16.672 16.938 1 28.81 269 ALA B C 1
ATOM 4430 O O . ALA B 1 269 ? -17.875 -17.453 15.969 1 28.81 269 ALA B O 1
ATOM 4431 N N . ASN B 1 270 ? -19.109 -16.156 17.328 1 25.89 270 ASN B N 1
ATOM 4432 C CA . ASN B 1 270 ? -20.312 -16.531 16.594 1 25.89 270 ASN B CA 1
ATOM 4433 C C . ASN B 1 270 ? -20.391 -15.836 15.242 1 25.89 270 ASN B C 1
ATOM 4435 O O . ASN B 1 270 ? -21.484 -15.672 14.68 1 25.89 270 ASN B O 1
ATOM 4439 N N . CYS B 1 271 ? -19.516 -15.055 14.945 1 24.62 271 CYS B N 1
ATOM 4440 C CA . CYS B 1 271 ? -19.984 -14.609 13.633 1 24.62 271 CYS B CA 1
ATOM 4441 C C . CYS B 1 271 ? -19.953 -15.758 12.633 1 24.62 271 CYS B C 1
ATOM 4443 O O . CYS B 1 271 ? -18.875 -16.219 12.242 1 24.62 271 CYS B O 1
ATOM 4445 N N . GLU B 1 272 ? -20.891 -16.672 12.781 1 23.81 272 GLU B N 1
ATOM 4446 C CA . GLU B 1 272 ? -21.312 -17.625 11.758 1 23.81 272 GLU B CA 1
ATOM 4447 C C . GLU B 1 272 ? -21.219 -17 10.359 1 23.81 272 GLU B C 1
ATOM 4449 O O . GLU B 1 272 ? -21.781 -15.93 10.117 1 23.81 272 GLU B O 1
ATOM 4454 N N . VAL B 1 273 ? -20.203 -17.141 9.758 1 26.16 273 VAL B N 1
ATOM 4455 C CA . VAL B 1 273 ? -20.125 -16.938 8.32 1 26.16 273 VAL B CA 1
ATOM 4456 C C . VAL B 1 273 ? -21.422 -17.406 7.664 1 26.16 273 VAL B C 1
ATOM 4458 O O . VAL B 1 273 ? -21.719 -18.594 7.645 1 26.16 273 VAL B O 1
ATOM 4461 N N . GLU B 1 274 ? -22.547 -16.812 8.094 1 25.72 274 GLU B N 1
ATOM 4462 C CA . GLU B 1 274 ? -23.641 -17.234 7.211 1 25.72 274 GLU B CA 1
ATOM 4463 C C . GLU B 1 274 ? -23.234 -17.094 5.742 1 25.72 274 GLU B C 1
ATOM 4465 O O . GLU B 1 274 ? -22.641 -16.109 5.344 1 25.72 274 GLU B O 1
ATOM 4470 N N . ALA B 1 275 ? -23.188 -18.203 5.102 1 24.69 275 ALA B N 1
ATOM 4471 C CA . ALA B 1 275 ? -23.109 -18.469 3.666 1 24.69 275 ALA B CA 1
ATOM 4472 C C . ALA B 1 275 ? -23.938 -17.453 2.881 1 24.69 275 ALA B C 1
ATOM 4474 O O . ALA B 1 275 ? -25.156 -17.344 3.08 1 24.69 275 ALA B O 1
ATOM 4475 N N . CYS B 1 276 ? -23.531 -16.328 2.656 1 22.25 276 CYS B N 1
ATOM 4476 C CA . CYS B 1 276 ? -24.25 -15.484 1.716 1 22.25 276 CYS B CA 1
ATOM 4477 C C . CYS B 1 276 ? -24.859 -16.328 0.595 1 22.25 276 CYS B C 1
ATOM 4479 O O . CYS B 1 276 ? -24.156 -17.094 -0.06 1 22.25 276 CYS B O 1
ATOM 4481 N N . THR B 1 277 ? -26.078 -16.75 0.787 1 22.56 277 THR B N 1
ATOM 4482 C CA . THR B 1 277 ? -26.969 -17.281 -0.239 1 22.56 277 THR B CA 1
ATOM 4483 C C . THR B 1 277 ? -26.781 -16.531 -1.558 1 22.56 277 THR B C 1
ATOM 4485 O O . THR B 1 277 ? -26.859 -15.305 -1.599 1 22.56 277 THR B O 1
ATOM 4488 N N . VAL B 1 278 ? -25.891 -17.016 -2.361 1 22.23 278 VAL B N 1
ATOM 4489 C CA . VAL B 1 278 ? -25.828 -16.719 -3.787 1 22.23 278 VAL B CA 1
ATOM 4490 C C . VAL B 1 278 ? -27.234 -16.688 -4.367 1 22.23 278 VAL B C 1
ATOM 4492 O O . VAL B 1 278 ? -27.938 -17.703 -4.387 1 22.23 278 VAL B O 1
ATOM 4495 N N . ASN B 1 279 ? -28.078 -15.773 -3.859 1 21.62 279 ASN B N 1
ATOM 4496 C CA . ASN B 1 279 ? -29.328 -15.656 -4.605 1 21.62 279 ASN B CA 1
ATOM 4497 C C . ASN B 1 279 ? -29.094 -15.695 -6.113 1 21.62 279 ASN B C 1
ATOM 4499 O O . ASN B 1 279 ? -28.391 -14.836 -6.656 1 21.62 279 ASN B O 1
ATOM 4503 N N . CYS B 1 280 ? -28.984 -16.922 -6.645 1 21.23 280 CYS B N 1
ATOM 4504 C CA . CYS B 1 280 ? -29.109 -17.344 -8.039 1 21.23 280 CYS B CA 1
ATOM 4505 C C . CYS B 1 280 ? -30.328 -16.688 -8.695 1 21.23 280 CYS B C 1
ATOM 4507 O O . CYS B 1 280 ? -31.469 -17.031 -8.367 1 21.23 280 CYS B O 1
ATOM 4509 N N . LEU B 1 281 ? -30.406 -15.359 -8.656 1 21.11 281 LEU B N 1
ATOM 4510 C CA . LEU B 1 281 ? -31.484 -14.844 -9.5 1 21.11 281 LEU B CA 1
ATOM 4511 C C . LEU B 1 281 ? -31.5 -15.531 -10.859 1 21.11 281 LEU B C 1
ATOM 4513 O O . LEU B 1 281 ? -30.469 -15.555 -11.555 1 21.11 281 LEU B O 1
ATOM 4517 N N . THR B 1 282 ? -32.062 -16.734 -10.844 1 22.09 282 THR B N 1
ATOM 4518 C CA . THR B 1 282 ? -32.562 -17.484 -12 1 22.09 282 THR B CA 1
ATOM 4519 C C . THR B 1 282 ? -33.375 -16.578 -12.93 1 22.09 282 THR B C 1
ATOM 4521 O O . THR B 1 282 ? -34.406 -16.062 -12.539 1 22.09 282 THR B O 1
ATOM 4524 N N . LEU B 1 283 ? -32.719 -15.617 -13.57 1 20.59 283 LEU B N 1
ATOM 4525 C CA . LEU B 1 283 ? -33.438 -14.961 -14.656 1 20.59 283 LEU B CA 1
ATOM 4526 C C . LEU B 1 283 ? -34.062 -15.992 -15.594 1 20.59 283 LEU B C 1
ATOM 4528 O O . LEU B 1 283 ? -33.375 -16.859 -16.125 1 20.59 283 LEU B O 1
ATOM 4532 N N . SER B 1 284 ? -35.219 -16.484 -15.109 1 21.78 284 SER B N 1
ATOM 4533 C CA . SER B 1 284 ? -36.125 -17.297 -15.898 1 21.78 284 SER B CA 1
ATOM 4534 C C . SER B 1 284 ? -36.375 -16.703 -17.281 1 21.78 284 SER B C 1
ATOM 4536 O O . SER B 1 284 ? -36.594 -15.5 -17.406 1 21.78 284 SER B O 1
ATOM 4538 N N . ALA B 1 285 ? -35.625 -17.234 -18.266 1 23.92 285 ALA B N 1
ATOM 4539 C CA . ALA B 1 285 ? -35.906 -17.094 -19.688 1 23.92 285 ALA B CA 1
ATOM 4540 C C . ALA B 1 285 ? -37.406 -17.25 -19.969 1 23.92 285 ALA B C 1
ATOM 4542 O O . ALA B 1 285 ? -38 -18.297 -19.703 1 23.92 285 ALA B O 1
ATOM 4543 N N . MET B 1 286 ? -38.25 -16.25 -19.562 1 20.58 286 MET B N 1
ATOM 4544 C CA . MET B 1 286 ? -39.625 -16.312 -20.031 1 20.58 286 MET B CA 1
ATOM 4545 C C . MET B 1 286 ? -39.656 -16.562 -21.547 1 20.58 286 MET B C 1
ATOM 4547 O O . MET B 1 286 ? -39 -15.867 -22.312 1 20.58 286 MET B O 1
ATOM 4551 N N . ASP B 1 287 ? -39.844 -17.844 -21.875 1 19.06 287 ASP B N 1
ATOM 4552 C CA . ASP B 1 287 ? -40.312 -18.297 -23.188 1 19.06 287 ASP B CA 1
ATOM 4553 C C . ASP B 1 287 ? -41.531 -17.5 -23.625 1 19.06 287 ASP B C 1
ATOM 4555 O O . ASP B 1 287 ? -42.531 -17.453 -22.906 1 19.06 287 ASP B O 1
ATOM 4559 N N . ALA B 1 288 ? -41.375 -16.375 -24.281 1 21.17 288 ALA B N 1
ATOM 4560 C CA . ALA B 1 288 ? -42.5 -15.93 -25.062 1 21.17 288 ALA B CA 1
ATOM 4561 C C . ALA B 1 288 ? -43.094 -17.078 -25.891 1 21.17 288 ALA B C 1
ATOM 4563 O O . ALA B 1 288 ? -42.375 -17.734 -26.641 1 21.17 288 ALA B O 1
ATOM 4564 N N . ARG B 1 289 ? -44.156 -17.516 -25.328 1 20.22 289 ARG B N 1
ATOM 4565 C CA . ARG B 1 289 ? -45.094 -18 -26.344 1 20.22 289 ARG B CA 1
ATOM 4566 C C . ARG B 1 289 ? -45.531 -16.859 -27.266 1 20.22 289 ARG B C 1
ATOM 4568 O O . ARG B 1 289 ? -45.719 -15.727 -26.828 1 20.22 289 ARG B O 1
#

Secondary structure (DSSP, 8-state):
-HHHHHHHHHHHHHHHHHHHT---TTBPPEEEEEEETTEEEEEE---TT-BTHHHHT-TTTGGG--HHHHHHHHHHHHHHHHIIIIISSSEEE-S---GGGEEE-TT--EEE---TT-EEE-TT--EEE-SEEEEETTTS-HHHHHH-EEEHHHHHHHHHHHHHHHHH---STT---SS-SSHHHHHHHHHHTT-GGGGS-GGGTTT--HHHHHHHHHHHHHHTBSSGGGSPPHHHHHHHHH-TTSPPPPPPPBTTTT----------TT-------------------/-HHHHHHHHHHHHHHHHHHHT---TTBPPEEEEEEETTEEEEEE---TT-BTHHHHT-TTTGGG--HHHHHHHHHHHHHHHHIIIIISSSEEE-S---GGGEEE-TT--EEE---TT-EEE-TT--EEE-SEEEEETTTS-HHHHHH-EEEHHHHHHHHHHHHHHHHH---STT---SS-SSHHHHHHHHHHTT-GGGGS-GGGTTT--HHHHHHHHHHHHHHTBSSGGGSPPHHHHHHHHH-TTSPPPPPPPBTTTT----------TT-------------------

Foldseek 3Di:
DVVVVVVVVVVLQVVVVLVQPDDDPQAWHWPHWDQDPNDIDTDTDDAPQAFQLCQLQDPVRVLVQEDVLLLQQLLSVLVVLCCCCPVDQWNKAQQEDARNQWGAHPVGHTHGHDSSVMDTDDDPDFKDFDPDADYDPQQAAQCCVPPRMDGSLRVLQSSLQRLLCSFQSDHQPCDDDPVWRGSLLVCVVCVVVVNNVVSGHPSHVVPDDPLLSNQSSQLSLQSQANDSVSHDHSVVSSCSNVPVPDDGDGHDRGPPNCVDPPPDDCPPPPPPPPPPPPPPPPPPPPPDD/DVVVVVVVVVVLQVVVVLVQPDDDPQAWHWPHWDQDPNDIDTDTDDAPQAFQLCQLQDPVRVLVQE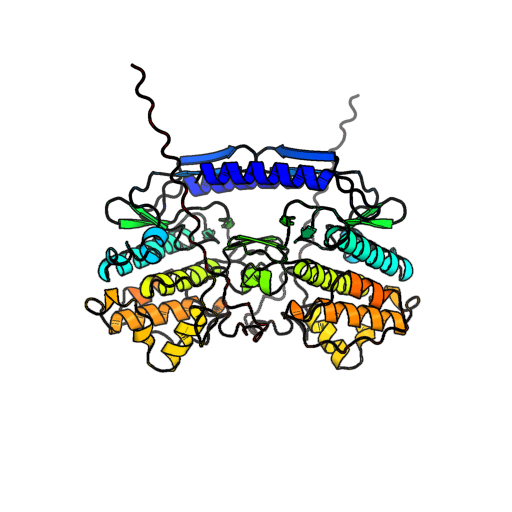DVLLLQQLLSVLVVLCCCCPVDQWNKAQQEDARNQWGAHPVGHTHGHDSSPMDTDDDPDFKDFDPDADYDPQQAAQCCVPGRMDGSLRVLQSSLQRLLCSFQSDHQPCDDDPVWRGSLLVCVVCVVVVNNVVSGHPSHVVPDDPLLSNQSSQLSLQSQANDSVSHDHSVVSSCSNVPVPDDGDGHDRGPPNCVDDPDDPCPPPPPPPPPPPPPPPPPPPPPDD